Protein AF-A0A6A4EY34-F1 (afdb_monomer_lite)

Organism: NCBI:txid53985

pLDDT: mean 74.98, std 19.75, range [23.12, 97.69]

Secondary structure (DSSP, 8-state):
---PPP-SS----HHHHHHHHHHHHHHHHHHHHHHHHHHHHHHHHTTSHHHHHHHHTT-SS-GGGHHHHHHHHHHHHHHHHHHHHHHHHHHHHHSS--SSTT---------------TT--HHHHHHHHHHHHHHSSSSTTSTTSTTHHHHHHHHHHHHHHHHHHHHHHHHHH---HHHHHHHHHHHHHHHHHHHHHHHHS-TT-HHHHHHHHHHHHHHHHHIIIIIHHHHHHHTTTTTEETTTTEE-HHHHT-HHHHHHHHHHHHHHS--SHHHHHHHHHTT---------EEEES-------TTHHHHSPSS-EEEEET----S--HHHHHH--SEEE-TT-S-----GGGGT-TT--EEE--SS---S--S---S--TT--EEE-TT------BTTHHHHHHHHTTS--EE-TTSHHHHHHHHHHTTS-SS-SSPP-TTB-TTTS--STTTHHHHHHHEE--SS-SSTTTTT-SS-HHHHHHHHT---PPPP-----

Sequence (500 aa):
MPRFKSTEVVQLSSCAFTVWWVILLGVHVVVAFYNVVYGYYYWNLTNAYLNVLLVSFEIGLPPENDRAIAIIHIIMAVLHGVCILLMLGGSIWQRSLAFTPWASCNAEVKTEEVKPDRTSSTIARSFSKMYDTLSDRDGLLGVNGKHFHAIQTCREIVETALQTRQAYRMSVLLPRTLLNRFYIILIAVNCWAPAVVNTWFFQRDEARKRYAVIVLDCALGLMACVGVVVIVVLGYTGDFDLKLGGFDYLTWYNDEWMARAYNEFQVVIVVSWMDLASRTFFSLDFPPTVYDVEFCVTNLRELPDDLDTKWAQNLLLQFEYSQLTVVDPVLIRLGPGYLALTGNPITELPPDIFEIDNTYLIGISDMDIHELPRNVTKLSATLAWVFMRETNVSFFWDWADELVERMNPSSPWIAGYSPYCEDLAKIENGTATAFSVTLSPEYSQTLMDPSAKNIEVIGTAVNCKATTRLPSGGGVFHPLFYEDSINAISTPPALLRPIN

Foldseek 3Di:
DDDDAADPAPDDDLVRVVVVLVVLLVLLVLLLVLLQVLLVCLVCVVVAPVVVVCVVLVQADDNVCSNVLSVLSNVLSVVSVVQNCQQVVLCVCQVHGDRGVQLHPDPDDDDDPDDDDPPDDPVNVVVCVVCCQQQALCHPDHCNPPCNVVVVVVLVVVLLVLLVVLLVLLVQQQPPPVLNVVLVVLSVCLNCLLVCLCPPHPVRYVNCSVVSNLVSNLVSLCCNLPVSLVVLVVVCPVQADPVNRGGDPVQCVPPVSVVNCSRSSSSNYHHDPSSSVSSSSSSPRDGDHDAEDEAELEQDADDPPCVLSVGAAQGNYANELYAHQADDVSCLSSQHLHYAHHNYAHAAHDLSVQQRENNQEYFHALYAYAAHDLDNDHGHPNHQAYQHENYQYQFAFQVVVVNLVVHPQAARAAYANYLNLVQLVCCVVVVDVFGPDDDDPGGHPQQRHCDPVRVSSNPRHYRRDCFDPDCCGHRHNPPVVVVCVVVVPDPPDPDPDDDD

Radius of gyration: 30.61 Å; chains: 1; bounding box: 76×48×95 Å

Structure (mmCIF, N/CA/C/O backbone):
data_AF-A0A6A4EY34-F1
#
_entry.id   AF-A0A6A4EY34-F1
#
loop_
_atom_site.group_PDB
_atom_site.id
_atom_site.type_symbol
_atom_site.label_atom_id
_atom_site.label_alt_id
_atom_site.label_comp_id
_atom_site.label_asym_id
_atom_site.label_entity_id
_atom_site.label_seq_id
_atom_site.pdbx_PDB_ins_code
_atom_site.Cartn_x
_atom_site.Cartn_y
_atom_site.Cartn_z
_atom_site.occupancy
_atom_site.B_iso_or_equiv
_atom_site.auth_seq_id
_atom_site.auth_comp_id
_atom_site.auth_asym_id
_atom_site.auth_atom_id
_atom_site.pdbx_PDB_model_num
ATOM 1 N N . MET A 1 1 ? -36.697 0.451 -11.214 1.00 28.88 1 MET A N 1
ATOM 2 C CA . MET A 1 1 ? -35.320 0.070 -11.610 1.00 28.88 1 MET A CA 1
ATOM 3 C C . MET A 1 1 ? -34.561 -0.342 -10.356 1.00 28.88 1 MET A C 1
ATOM 5 O O . MET A 1 1 ? -34.738 0.348 -9.357 1.00 28.88 1 MET A O 1
ATOM 9 N N . PRO A 1 2 ? -33.778 -1.434 -10.360 1.00 31.58 2 PRO A N 1
ATOM 10 C CA . PRO A 1 2 ? -33.037 -1.866 -9.174 1.00 31.58 2 PRO A CA 1
ATOM 11 C C . PRO A 1 2 ? -31.930 -0.866 -8.803 1.00 31.58 2 PRO A C 1
ATOM 13 O O . PRO A 1 2 ? -31.181 -0.422 -9.673 1.00 31.58 2 PRO A O 1
ATOM 16 N N . ARG A 1 3 ? -31.816 -0.524 -7.513 1.00 33.44 3 ARG A N 1
ATOM 17 C CA . ARG A 1 3 ? -30.648 0.178 -6.955 1.00 33.44 3 ARG A CA 1
ATOM 18 C C . ARG A 1 3 ? -29.489 -0.821 -6.865 1.00 33.44 3 ARG A C 1
ATOM 20 O O . ARG A 1 3 ? -29.580 -1.773 -6.099 1.00 33.44 3 ARG A O 1
ATOM 27 N N . PHE A 1 4 ? -28.416 -0.599 -7.617 1.00 35.44 4 PHE A N 1
ATOM 28 C CA . PHE A 1 4 ? -27.163 -1.344 -7.451 1.00 35.44 4 PHE A CA 1
ATOM 29 C C . PHE A 1 4 ? -26.351 -0.739 -6.288 1.00 35.44 4 PHE A C 1
ATOM 31 O O . PHE A 1 4 ? -26.203 0.484 -6.238 1.00 35.44 4 PHE A O 1
ATOM 38 N N . LYS A 1 5 ? -25.874 -1.582 -5.353 1.00 37.75 5 LYS A N 1
ATOM 39 C CA . LYS A 1 5 ? -24.957 -1.199 -4.254 1.00 37.75 5 LYS A CA 1
ATOM 40 C C . LYS A 1 5 ? -23.617 -0.709 -4.844 1.00 37.75 5 LYS A C 1
ATOM 42 O O . LYS A 1 5 ? -23.169 -1.261 -5.847 1.00 37.75 5 LYS A O 1
ATOM 47 N N . SER A 1 6 ? -22.989 0.280 -4.202 1.00 36.03 6 SER A N 1
ATOM 48 C CA . SER A 1 6 ? -21.556 0.573 -4.386 1.00 36.03 6 SER A CA 1
ATOM 49 C C . SER A 1 6 ? -20.729 -0.514 -3.698 1.00 36.03 6 SER A C 1
ATOM 51 O O . SER A 1 6 ? -21.172 -1.048 -2.681 1.00 36.03 6 SER A O 1
ATOM 53 N N . THR A 1 7 ? -19.563 -0.862 -4.245 1.00 38.50 7 THR A N 1
ATOM 54 C CA . THR A 1 7 ? -18.659 -1.869 -3.668 1.00 38.50 7 THR A CA 1
ATOM 55 C C . THR A 1 7 ? -17.315 -1.262 -3.290 1.00 38.50 7 THR A C 1
ATOM 57 O O . THR A 1 7 ? -16.639 -0.656 -4.116 1.00 38.50 7 THR A O 1
ATOM 60 N N . GLU A 1 8 ? -16.914 -1.471 -2.038 1.00 41.53 8 GLU A N 1
ATOM 61 C CA . GLU A 1 8 ? -15.656 -0.976 -1.455 1.00 41.53 8 GLU A CA 1
ATOM 62 C C . GLU A 1 8 ? -14.462 -1.913 -1.700 1.00 41.53 8 GLU A C 1
ATOM 64 O O . GLU A 1 8 ? -13.315 -1.550 -1.455 1.00 41.53 8 GLU A O 1
ATOM 69 N N . VAL A 1 9 ? -14.714 -3.101 -2.261 1.00 39.66 9 VAL A N 1
ATOM 70 C CA . VAL A 1 9 ? -13.694 -4.083 -2.645 1.00 39.66 9 VAL A CA 1
ATOM 71 C C . VAL A 1 9 ? -13.976 -4.582 -4.060 1.00 39.66 9 VAL A C 1
ATOM 73 O O . VAL A 1 9 ? -15.115 -4.917 -4.397 1.00 39.66 9 VAL A O 1
ATOM 76 N N . VAL A 1 10 ? -12.936 -4.697 -4.893 1.00 47.22 10 VAL A N 1
ATOM 77 C CA . VAL A 1 10 ? -13.055 -5.329 -6.215 1.00 47.22 10 VAL A CA 1
ATOM 78 C C . VAL A 1 10 ? -13.179 -6.841 -6.044 1.00 47.22 10 VAL A C 1
ATOM 80 O O . VAL A 1 10 ? -12.189 -7.567 -6.004 1.00 47.22 10 VAL A O 1
ATOM 83 N N . GLN A 1 11 ? -14.416 -7.331 -5.960 1.00 49.31 11 GLN A N 1
ATOM 84 C CA . GLN A 1 11 ? -14.689 -8.765 -5.999 1.00 49.31 11 GLN A CA 1
ATOM 85 C C . GLN A 1 11 ? -14.363 -9.326 -7.391 1.00 49.31 11 GLN A C 1
ATOM 87 O O . GLN A 1 11 ? -15.111 -9.147 -8.358 1.00 49.31 11 GLN A O 1
ATOM 92 N N . LEU A 1 12 ? -13.223 -10.008 -7.486 1.00 54.53 12 LEU A N 1
ATOM 93 C CA . LEU A 1 12 ? -12.813 -10.792 -8.646 1.00 54.53 12 LEU A CA 1
ATOM 94 C C . LEU A 1 12 ? -13.358 -12.220 -8.510 1.00 54.53 12 LEU A C 1
ATOM 96 O O . LEU A 1 12 ? -13.249 -12.834 -7.452 1.00 54.53 12 LEU A O 1
ATOM 100 N N . SER A 1 13 ? -13.900 -12.784 -9.593 1.00 71.81 13 SER A N 1
ATOM 101 C CA . SER A 1 13 ? -14.155 -14.229 -9.646 1.00 71.81 13 SER A CA 1
ATOM 102 C C . SER A 1 13 ? -12.829 -14.994 -9.573 1.00 71.81 13 SER A C 1
ATOM 104 O O . SER A 1 13 ? -11.798 -14.465 -9.985 1.00 71.81 13 SER A O 1
ATOM 106 N N . SER A 1 14 ? -12.826 -16.257 -9.139 1.00 70.50 14 SER A N 1
ATOM 107 C CA . SER A 1 14 ? -11.590 -17.059 -9.052 1.00 70.50 14 SER A CA 1
ATOM 108 C C . SER A 1 14 ? -10.834 -17.135 -10.389 1.00 70.50 14 SER A C 1
ATOM 110 O O . SER A 1 14 ? -9.605 -17.142 -10.414 1.00 70.50 14 SER A O 1
ATOM 112 N N . CYS A 1 15 ? -11.560 -17.114 -11.515 1.00 72.50 15 CYS A N 1
ATOM 113 C CA . CYS A 1 15 ? -10.981 -17.011 -12.854 1.00 72.50 15 CYS A CA 1
ATOM 114 C C . CYS A 1 15 ? -10.324 -15.641 -13.095 1.00 72.50 15 CYS A C 1
ATOM 116 O O . CYS A 1 15 ? -9.175 -15.590 -13.525 1.00 72.50 15 CYS A O 1
ATOM 118 N N . ALA A 1 16 ? -11.003 -14.536 -12.766 1.00 67.69 16 ALA A N 1
ATOM 119 C CA . ALA A 1 16 ? -10.437 -13.195 -12.904 1.00 67.69 16 ALA A CA 1
ATOM 120 C C . ALA A 1 16 ? -9.231 -12.977 -11.972 1.00 67.69 16 ALA A C 1
ATOM 122 O O . ALA A 1 16 ? -8.229 -12.421 -12.404 1.00 67.69 16 ALA A O 1
ATOM 123 N N . PHE A 1 17 ? -9.283 -13.472 -10.733 1.00 70.69 17 PHE A N 1
ATOM 124 C CA . PHE A 1 17 ? -8.156 -13.454 -9.799 1.00 70.69 17 PHE A CA 1
ATOM 125 C C . PHE A 1 17 ? -6.961 -14.252 -10.337 1.00 70.69 17 PHE A C 1
ATOM 127 O O . PHE A 1 17 ? -5.845 -13.746 -10.342 1.00 70.69 17 PHE A O 1
ATOM 134 N N . THR A 1 18 ? -7.197 -15.455 -10.876 1.00 78.25 18 THR A N 1
ATOM 135 C CA . THR A 1 18 ? -6.153 -16.263 -11.533 1.00 78.25 18 THR A CA 1
ATOM 136 C C . THR A 1 18 ? -5.516 -15.513 -12.703 1.00 78.25 18 THR A C 1
ATOM 138 O O . THR A 1 18 ? -4.293 -15.456 -12.805 1.00 78.25 18 THR A O 1
ATOM 141 N N . VAL A 1 19 ? -6.332 -14.893 -13.562 1.00 78.19 19 VAL A N 1
ATOM 142 C CA . VAL A 1 19 ? -5.854 -14.071 -14.685 1.00 78.19 19 VAL A CA 1
ATOM 143 C C . VAL A 1 19 ? -5.008 -12.898 -14.184 1.00 78.19 19 VAL A C 1
ATOM 145 O O . VAL A 1 19 ? -3.912 -12.689 -14.696 1.00 78.19 19 VAL A O 1
ATOM 148 N N . TRP A 1 20 ? -5.454 -12.174 -13.156 1.00 73.38 20 TRP A N 1
ATOM 149 C CA . TRP A 1 20 ? -4.710 -11.042 -12.599 1.00 73.38 20 TRP A CA 1
ATOM 150 C C . TRP A 1 20 ? -3.416 -11.440 -11.897 1.00 73.38 20 TRP A C 1
ATOM 152 O O . TRP A 1 20 ? -2.406 -10.767 -12.079 1.00 73.38 20 TRP A O 1
ATOM 162 N N . TRP A 1 21 ? -3.407 -12.552 -11.164 1.00 82.25 21 TRP A N 1
ATOM 163 C CA . TRP A 1 21 ? -2.191 -13.103 -10.569 1.00 82.25 21 TRP A CA 1
ATOM 164 C C . TRP A 1 21 ? -1.167 -13.477 -11.651 1.00 82.25 21 TRP A C 1
ATOM 166 O O . TRP A 1 21 ? 0.003 -13.116 -11.538 1.00 82.25 21 TRP A O 1
ATOM 176 N N . VAL A 1 22 ? -1.607 -14.113 -12.747 1.00 84.81 22 VAL A N 1
ATOM 177 C CA . VAL A 1 22 ? -0.742 -14.438 -13.897 1.00 84.81 22 VAL A CA 1
ATOM 178 C C . VAL A 1 22 ? -0.234 -13.175 -14.598 1.00 84.81 22 VAL A C 1
ATOM 180 O O . VAL A 1 22 ? 0.942 -13.121 -14.953 1.00 84.81 22 VAL A O 1
ATOM 183 N N . ILE A 1 23 ? -1.076 -12.150 -14.772 1.00 81.31 23 ILE A N 1
ATOM 184 C CA . ILE A 1 23 ? -0.671 -10.862 -15.358 1.00 81.31 23 ILE A CA 1
ATOM 185 C C . ILE A 1 23 ? 0.393 -10.187 -14.487 1.00 81.31 23 ILE A C 1
ATOM 187 O O . ILE A 1 23 ? 1.445 -9.826 -15.004 1.00 81.31 23 ILE A O 1
ATOM 191 N N . LEU A 1 24 ? 0.162 -10.052 -13.178 1.00 78.75 24 LEU A N 1
ATOM 192 C CA . LEU A 1 24 ? 1.085 -9.379 -12.257 1.00 78.75 24 LEU A CA 1
ATOM 193 C C . LEU A 1 24 ? 2.413 -10.138 -12.113 1.00 78.75 24 LEU A C 1
ATOM 195 O O . LEU A 1 24 ? 3.479 -9.522 -12.161 1.00 78.75 24 LEU A O 1
ATOM 199 N N . LEU A 1 25 ? 2.372 -11.475 -12.049 1.00 85.38 25 LEU A N 1
ATOM 200 C CA . LEU A 1 25 ? 3.579 -12.300 -12.119 1.00 85.38 25 LEU A CA 1
ATOM 201 C C . LEU A 1 25 ? 4.322 -12.066 -13.440 1.00 85.38 25 LEU A C 1
ATOM 203 O O . LEU A 1 25 ? 5.535 -11.870 -13.440 1.00 85.38 25 LEU A O 1
ATOM 207 N N . GLY A 1 26 ? 3.597 -12.064 -14.563 1.00 86.69 26 GLY A N 1
ATOM 208 C CA . GLY A 1 26 ? 4.145 -11.818 -15.894 1.00 86.69 26 GLY A CA 1
ATOM 209 C C . GLY A 1 26 ? 4.821 -10.452 -16.008 1.00 86.69 26 GLY A C 1
ATOM 210 O O . GLY A 1 26 ? 5.935 -10.375 -16.519 1.00 86.69 26 GLY A O 1
ATOM 211 N N . VAL A 1 27 ? 4.204 -9.395 -15.469 1.00 84.69 27 VAL A N 1
ATOM 212 C CA . VAL A 1 27 ? 4.789 -8.048 -15.391 1.00 84.69 27 VAL A CA 1
ATOM 213 C C . VAL A 1 27 ? 6.097 -8.077 -14.603 1.00 84.69 27 VAL A C 1
ATOM 215 O O . VAL A 1 27 ? 7.125 -7.658 -15.134 1.00 84.69 27 VAL A O 1
ATOM 218 N N . HIS A 1 28 ? 6.110 -8.633 -13.387 1.00 85.69 28 HIS A N 1
ATOM 219 C CA . HIS A 1 28 ? 7.346 -8.721 -12.606 1.00 85.69 28 HIS A CA 1
ATOM 220 C C . HIS A 1 28 ? 8.429 -9.550 -13.306 1.00 85.69 28 HIS A C 1
ATOM 222 O O . HIS A 1 28 ? 9.587 -9.142 -13.296 1.00 85.69 28 HIS A O 1
ATOM 228 N N . VAL A 1 29 ? 8.082 -10.665 -13.960 1.00 91.50 29 VAL A N 1
ATOM 229 C CA . VAL A 1 29 ? 9.030 -11.484 -14.738 1.00 91.50 29 VAL A CA 1
ATOM 230 C C . VAL A 1 29 ? 9.609 -10.702 -15.920 1.00 91.50 29 VAL A C 1
ATOM 232 O O . VAL A 1 29 ? 10.824 -10.724 -16.115 1.00 91.50 29 VAL A O 1
ATOM 235 N N . VAL A 1 30 ? 8.781 -9.980 -16.681 1.00 89.88 30 VAL A N 1
ATOM 236 C CA . VAL A 1 30 ? 9.226 -9.154 -17.817 1.00 89.88 30 VAL A CA 1
ATOM 237 C C . VAL A 1 30 ? 10.150 -8.029 -17.350 1.00 89.88 30 VAL A C 1
ATOM 239 O O . VAL A 1 30 ? 11.224 -7.851 -17.926 1.00 89.88 30 VAL A O 1
ATOM 242 N N . VAL A 1 31 ? 9.782 -7.304 -16.290 1.00 88.44 31 VAL A N 1
ATOM 243 C CA . VAL A 1 31 ? 10.585 -6.186 -15.766 1.00 88.44 31 VAL A CA 1
ATOM 244 C C . VAL A 1 31 ? 11.872 -6.683 -15.103 1.00 88.44 31 VAL A C 1
ATOM 246 O O . VAL A 1 31 ? 12.932 -6.095 -15.321 1.00 88.44 31 VAL A O 1
ATOM 249 N N . ALA A 1 32 ? 11.832 -7.794 -14.359 1.00 91.81 32 ALA A N 1
ATOM 250 C CA . ALA A 1 32 ? 13.030 -8.427 -13.808 1.00 91.81 32 ALA A CA 1
ATOM 251 C C . ALA A 1 32 ? 13.983 -8.866 -14.927 1.00 91.81 32 ALA A C 1
ATOM 253 O O . ALA A 1 32 ? 15.162 -8.525 -14.890 1.00 91.81 32 ALA A O 1
ATOM 254 N N . PHE A 1 33 ? 13.480 -9.564 -15.952 1.00 93.62 33 PHE A N 1
ATOM 255 C CA . PHE A 1 33 ? 14.285 -10.011 -17.090 1.00 93.62 33 PHE A CA 1
ATOM 256 C C . PHE A 1 33 ? 14.904 -8.836 -17.857 1.00 93.62 33 PHE A C 1
ATOM 258 O O . PHE A 1 33 ? 16.106 -8.844 -18.112 1.00 93.62 33 PHE A O 1
ATOM 265 N N . TYR A 1 34 ? 14.118 -7.800 -18.164 1.00 92.75 34 TYR A N 1
ATOM 266 C CA . TYR A 1 34 ? 14.601 -6.573 -18.802 1.00 92.75 34 TYR A CA 1
ATOM 267 C C . TYR A 1 34 ? 15.753 -5.936 -18.007 1.00 92.75 34 TYR A C 1
ATOM 269 O O . TYR A 1 34 ? 16.807 -5.636 -18.570 1.00 92.75 34 TYR A O 1
ATOM 277 N N . ASN A 1 35 ? 15.595 -5.812 -16.687 1.00 93.38 35 ASN A N 1
ATOM 278 C CA . ASN A 1 35 ? 16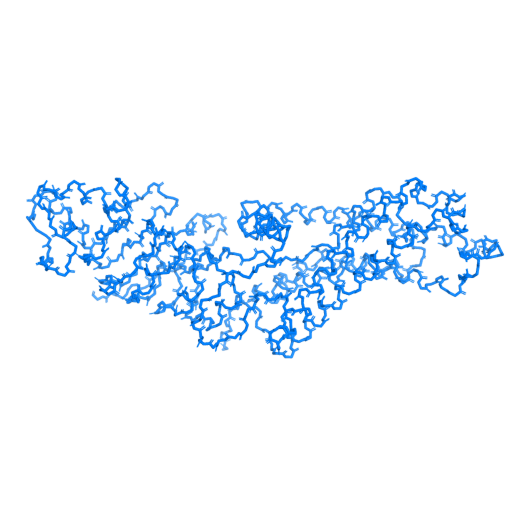.625 -5.271 -15.803 1.00 93.38 35 ASN A CA 1
ATOM 279 C C . ASN A 1 35 ? 17.862 -6.183 -15.680 1.00 93.38 35 ASN A C 1
ATOM 281 O O . ASN A 1 35 ? 18.982 -5.675 -15.656 1.00 93.38 35 ASN A O 1
ATOM 285 N N . VAL A 1 36 ? 17.706 -7.514 -15.679 1.00 95.69 36 VAL A N 1
ATOM 286 C CA . VAL A 1 36 ? 18.841 -8.457 -15.747 1.00 95.69 36 VAL A CA 1
ATOM 287 C C . VAL A 1 36 ? 19.612 -8.286 -17.055 1.00 95.69 36 VAL A C 1
ATOM 289 O O . VAL A 1 36 ? 20.840 -8.235 -17.027 1.00 95.69 36 VAL A O 1
ATOM 292 N N . VAL A 1 37 ? 18.919 -8.163 -18.192 1.00 93.25 37 VAL A N 1
ATOM 293 C CA . VAL A 1 37 ? 19.549 -7.959 -19.506 1.00 93.25 37 VAL A CA 1
ATOM 294 C C . VAL A 1 37 ? 20.294 -6.626 -19.553 1.00 93.25 37 VAL A C 1
ATOM 296 O O . VAL A 1 37 ? 21.455 -6.610 -19.955 1.00 93.25 37 VAL A O 1
ATOM 299 N N . TYR A 1 38 ? 19.691 -5.530 -19.079 1.00 92.81 38 TYR A N 1
ATOM 300 C CA . TYR A 1 38 ? 20.362 -4.227 -18.983 1.00 92.81 38 TYR A CA 1
ATOM 301 C C . TYR A 1 38 ? 21.570 -4.258 -18.041 1.00 92.81 38 TYR A C 1
ATOM 303 O O . TYR A 1 38 ? 22.644 -3.776 -18.400 1.00 92.81 38 TYR A O 1
ATOM 311 N N . GLY A 1 39 ? 21.418 -4.865 -16.861 1.00 94.50 39 GLY A N 1
ATOM 312 C CA . GLY A 1 39 ? 22.495 -5.042 -15.891 1.00 94.50 39 GLY A CA 1
ATOM 313 C C . GLY A 1 39 ? 23.664 -5.830 -16.477 1.00 94.50 39 GLY A C 1
ATOM 314 O O . GLY A 1 39 ? 24.798 -5.364 -16.436 1.00 94.50 39 GLY A O 1
ATOM 315 N N . TYR A 1 40 ? 23.391 -6.983 -17.094 1.00 94.12 40 TYR A N 1
ATOM 316 C CA . TYR A 1 40 ? 24.392 -7.803 -17.779 1.00 94.12 40 TYR A CA 1
ATOM 317 C C . TYR A 1 40 ? 25.054 -7.061 -18.947 1.00 94.12 40 TYR A C 1
ATOM 319 O O . TYR A 1 40 ? 26.275 -7.123 -19.093 1.00 94.12 40 TYR A O 1
ATOM 327 N N . TYR A 1 41 ? 24.273 -6.351 -19.763 1.00 91.25 41 TYR A N 1
ATOM 328 C CA . TYR A 1 41 ? 24.783 -5.592 -20.900 1.00 91.25 41 TYR A CA 1
ATOM 329 C C . TYR A 1 41 ? 25.771 -4.523 -20.429 1.00 91.25 41 TYR A C 1
ATOM 331 O O . TYR A 1 41 ? 26.943 -4.598 -20.785 1.00 91.25 41 TYR A O 1
ATOM 339 N N . TYR A 1 42 ? 25.364 -3.617 -19.535 1.00 93.50 42 TYR A N 1
ATOM 340 C CA . TYR A 1 42 ? 26.252 -2.585 -18.985 1.00 93.50 42 TYR A CA 1
ATOM 341 C C . TYR A 1 42 ? 27.442 -3.157 -18.196 1.00 93.50 42 TYR A C 1
ATOM 343 O O . TYR A 1 42 ? 28.528 -2.585 -18.213 1.00 93.50 42 TYR A O 1
ATOM 351 N N . TRP A 1 43 ? 27.302 -4.323 -17.556 1.00 94.12 43 TRP A N 1
ATOM 352 C CA . TRP A 1 43 ? 28.411 -4.984 -16.854 1.00 94.12 43 TRP A CA 1
ATOM 353 C C . TRP A 1 43 ? 29.538 -5.463 -17.786 1.00 94.12 43 TRP A C 1
ATOM 355 O O . TRP A 1 43 ? 30.684 -5.617 -17.346 1.00 94.12 43 TRP A O 1
ATOM 365 N N . ASN A 1 44 ? 29.217 -5.715 -19.057 1.00 90.94 44 ASN A N 1
ATOM 366 C CA . ASN A 1 44 ? 30.154 -6.195 -20.074 1.00 90.94 44 ASN A CA 1
ATOM 367 C C . ASN A 1 44 ? 30.443 -5.152 -21.169 1.00 90.94 44 ASN A C 1
ATOM 369 O O . ASN A 1 44 ? 31.438 -5.300 -21.881 1.00 90.94 44 ASN A O 1
ATOM 373 N N . LEU A 1 45 ? 29.622 -4.098 -21.271 1.00 88.19 45 LEU A N 1
ATOM 374 C CA . LEU A 1 45 ? 29.651 -3.089 -22.329 1.00 88.19 45 LEU A CA 1
ATOM 375 C C . LEU A 1 45 ? 31.040 -2.492 -22.516 1.00 88.19 45 LEU A C 1
ATOM 377 O O . LEU A 1 45 ? 31.536 -2.476 -23.634 1.00 88.19 45 LEU A O 1
ATOM 381 N N . THR A 1 46 ? 31.712 -2.113 -21.428 1.00 84.44 46 THR A N 1
ATOM 382 C CA . THR A 1 46 ? 33.045 -1.495 -21.457 1.00 84.44 46 THR A CA 1
ATOM 383 C C . THR A 1 46 ? 34.076 -2.280 -22.291 1.00 84.44 46 THR A C 1
ATOM 385 O O . THR A 1 46 ? 34.971 -1.674 -22.873 1.00 84.44 46 THR A O 1
ATOM 388 N N . ASN A 1 47 ? 33.931 -3.611 -22.394 1.00 82.62 47 ASN A N 1
ATOM 389 C CA . ASN A 1 47 ? 34.819 -4.508 -23.147 1.00 82.62 47 ASN A CA 1
ATOM 390 C C . ASN A 1 47 ? 34.283 -4.909 -24.541 1.00 82.62 47 ASN A C 1
ATOM 392 O O . ASN A 1 47 ? 34.947 -5.662 -25.253 1.00 82.62 47 ASN A O 1
ATOM 396 N N . ALA A 1 48 ? 33.078 -4.480 -24.921 1.00 85.75 48 ALA A N 1
ATOM 397 C CA . ALA A 1 48 ? 32.421 -4.859 -26.170 1.00 85.75 48 ALA A CA 1
ATOM 398 C C . ALA A 1 48 ? 32.798 -3.924 -27.330 1.00 85.75 48 ALA A C 1
ATOM 400 O O . ALA A 1 48 ? 32.939 -2.714 -27.150 1.00 85.75 48 ALA A O 1
ATOM 401 N N . TYR A 1 49 ? 32.864 -4.465 -28.551 1.00 85.25 49 TYR A N 1
ATOM 402 C CA . TYR A 1 49 ? 33.087 -3.673 -29.768 1.00 85.25 49 TYR A CA 1
ATOM 403 C C . TYR A 1 49 ? 32.045 -2.553 -29.934 1.00 85.25 49 TYR A C 1
ATOM 405 O O . TYR A 1 49 ? 32.395 -1.421 -30.266 1.00 85.25 49 TYR A O 1
ATOM 413 N N . LEU A 1 50 ? 30.776 -2.836 -29.612 1.00 85.62 50 LEU A N 1
ATOM 414 C CA . LEU A 1 50 ? 29.701 -1.845 -29.645 1.00 85.62 50 LEU A CA 1
ATOM 415 C C . LEU A 1 50 ? 29.974 -0.611 -28.764 1.00 85.62 50 LEU A C 1
ATOM 417 O O . LEU A 1 50 ? 29.566 0.484 -29.134 1.00 85.62 50 LEU A O 1
ATOM 421 N N . ASN A 1 51 ? 30.711 -0.733 -27.657 1.00 86.81 51 ASN A N 1
ATOM 422 C CA . ASN A 1 51 ? 31.049 0.427 -26.827 1.00 86.81 51 ASN A CA 1
ATOM 423 C C . ASN A 1 51 ? 32.030 1.386 -27.513 1.00 86.81 51 ASN A C 1
ATOM 425 O O . ASN A 1 51 ? 31.906 2.595 -27.362 1.00 86.81 51 ASN A O 1
ATOM 429 N N . VAL A 1 52 ? 32.956 0.872 -28.331 1.00 83.88 52 VAL A N 1
ATOM 430 C CA . VAL A 1 52 ? 33.854 1.718 -29.138 1.00 83.88 52 VAL A CA 1
ATOM 431 C C . VAL A 1 52 ? 33.038 2.603 -30.084 1.00 83.88 52 VAL A C 1
ATOM 433 O O . VAL A 1 52 ? 33.330 3.790 -30.227 1.00 83.88 52 VAL A O 1
ATOM 436 N N . LEU A 1 53 ? 31.985 2.044 -30.686 1.00 81.62 53 LEU A N 1
ATOM 437 C CA . LEU A 1 53 ? 31.058 2.771 -31.553 1.00 81.62 53 LEU A CA 1
ATOM 438 C C . LEU A 1 53 ? 30.217 3.782 -30.760 1.00 81.62 53 LEU A C 1
ATOM 440 O O . LEU A 1 53 ? 30.182 4.950 -31.132 1.00 81.62 53 LEU A O 1
ATOM 444 N N . LEU A 1 54 ? 29.597 3.369 -29.647 1.00 85.44 54 LEU A N 1
ATOM 445 C CA . LEU A 1 54 ? 28.794 4.262 -28.800 1.00 85.44 54 LEU A CA 1
ATOM 446 C C . LEU A 1 54 ? 29.608 5.470 -28.310 1.00 85.44 54 LEU A C 1
ATOM 448 O O . LEU A 1 54 ? 29.136 6.598 -28.423 1.00 85.44 54 LEU A O 1
ATOM 452 N N . VAL A 1 55 ? 30.852 5.258 -27.865 1.00 86.19 55 VAL A N 1
ATOM 453 C CA . VAL A 1 55 ? 31.773 6.338 -27.473 1.00 86.19 55 VAL A CA 1
ATOM 454 C C . VAL A 1 55 ? 32.152 7.225 -28.662 1.00 86.19 55 VAL A C 1
ATOM 456 O O . VAL A 1 55 ? 32.146 8.444 -28.525 1.00 86.19 55 VAL A O 1
ATOM 459 N N . SER A 1 56 ? 32.443 6.645 -29.833 1.00 80.38 56 SER A N 1
ATOM 460 C CA . SER A 1 56 ? 32.821 7.411 -31.037 1.00 80.38 56 SER A CA 1
ATOM 461 C C . SER A 1 56 ? 31.697 8.310 -31.565 1.00 80.38 56 SER A C 1
ATOM 463 O O . SER A 1 56 ? 31.977 9.320 -32.205 1.00 80.38 56 SER A O 1
ATOM 465 N N . PHE A 1 57 ? 30.439 7.945 -31.304 1.00 78.75 57 PHE A N 1
ATOM 466 C CA . PHE A 1 57 ? 29.249 8.718 -31.664 1.00 78.75 57 PHE A CA 1
ATOM 467 C C . PHE A 1 57 ? 28.645 9.504 -30.483 1.00 78.75 57 PHE A C 1
ATOM 469 O O . PHE A 1 57 ? 27.560 10.053 -30.630 1.00 78.75 57 PHE A O 1
ATOM 476 N N . GLU A 1 58 ? 29.304 9.558 -29.319 1.00 81.62 58 GLU A N 1
ATOM 477 C CA . GLU A 1 58 ? 28.807 10.244 -28.108 1.00 81.62 58 GLU A CA 1
ATOM 478 C C . GLU A 1 58 ? 27.402 9.765 -27.643 1.00 81.62 58 GLU A C 1
ATOM 480 O O . GLU A 1 58 ? 26.634 10.495 -27.012 1.00 81.62 58 GLU A O 1
ATOM 485 N N . ILE A 1 59 ? 27.052 8.503 -27.930 1.00 83.56 59 ILE A N 1
ATOM 486 C CA . ILE A 1 59 ? 25.760 7.891 -27.585 1.00 83.56 59 ILE A CA 1
ATOM 487 C C . ILE A 1 59 ? 25.833 7.270 -26.184 1.00 83.56 59 ILE A C 1
ATOM 489 O O . ILE A 1 59 ? 26.205 6.107 -26.021 1.00 83.56 59 ILE A O 1
ATOM 493 N N . GLY A 1 60 ? 25.394 8.022 -25.175 1.00 87.00 60 GLY A N 1
ATOM 494 C CA . GLY A 1 60 ? 25.239 7.534 -23.800 1.00 87.00 60 GLY A CA 1
ATOM 495 C C . GLY A 1 60 ? 26.057 8.309 -22.769 1.00 87.00 60 GLY A C 1
ATOM 496 O O . GLY A 1 60 ? 26.740 9.280 -23.084 1.00 87.00 60 GLY A O 1
ATOM 497 N N . LEU A 1 61 ? 25.979 7.879 -21.507 1.00 89.12 61 LEU A N 1
ATOM 498 C CA . LEU A 1 61 ? 26.924 8.319 -20.477 1.00 89.12 61 LEU A CA 1
ATOM 499 C C . LEU A 1 61 ? 28.340 7.757 -20.740 1.00 89.12 61 LEU A C 1
ATOM 501 O O . LEU A 1 61 ? 28.457 6.665 -21.296 1.00 89.12 61 LEU A O 1
ATOM 505 N N . PRO A 1 62 ? 29.416 8.442 -20.297 1.00 87.56 62 PRO A N 1
ATOM 506 C CA . PRO A 1 62 ? 30.785 7.947 -20.453 1.00 87.56 62 PRO A CA 1
ATOM 507 C C . PRO A 1 62 ? 31.006 6.569 -19.789 1.00 87.56 62 PRO A C 1
ATOM 509 O O . PRO A 1 62 ? 30.460 6.356 -18.699 1.00 87.56 62 PRO A O 1
ATOM 512 N N . PRO A 1 63 ? 31.851 5.673 -20.352 1.00 87.56 63 PRO A N 1
ATOM 513 C CA . PRO A 1 63 ? 31.986 4.274 -19.904 1.00 87.56 63 PRO A CA 1
ATOM 514 C C . PRO A 1 63 ? 32.407 4.064 -18.443 1.00 87.56 63 PRO A C 1
ATOM 516 O O . PRO A 1 63 ? 32.145 3.019 -17.853 1.00 87.56 63 PRO A O 1
ATOM 519 N N . GLU A 1 64 ? 33.028 5.063 -17.814 1.00 90.62 64 GLU A N 1
ATOM 520 C CA . GLU A 1 64 ? 33.313 5.069 -16.370 1.00 90.62 64 GLU A CA 1
ATOM 521 C C . GLU A 1 64 ? 32.046 4.881 -15.505 1.00 90.62 64 GLU A C 1
ATOM 523 O O . GLU A 1 64 ? 32.119 4.368 -14.388 1.00 90.62 64 GLU A O 1
ATOM 528 N N . ASN A 1 65 ? 30.873 5.228 -16.047 1.00 92.00 65 ASN A N 1
ATOM 529 C CA . ASN A 1 65 ? 29.574 5.111 -15.392 1.00 92.00 65 ASN A CA 1
ATOM 530 C C . ASN A 1 65 ? 28.884 3.755 -15.648 1.00 92.00 65 ASN A C 1
ATOM 532 O O . ASN A 1 65 ? 27.939 3.428 -14.926 1.00 92.00 65 ASN A O 1
ATOM 536 N N . ASP A 1 66 ? 29.356 2.940 -16.605 1.00 91.19 66 ASP A N 1
ATOM 537 C CA . ASP A 1 66 ? 28.739 1.657 -17.002 1.00 91.19 66 ASP A CA 1
ATOM 538 C C . ASP A 1 66 ? 28.459 0.756 -15.794 1.00 91.19 66 ASP A C 1
ATOM 540 O O . ASP A 1 66 ? 27.371 0.202 -15.636 1.00 91.19 66 ASP A O 1
ATOM 544 N N . ARG A 1 67 ? 29.439 0.650 -14.888 1.00 93.56 67 ARG A N 1
ATOM 545 C CA . ARG A 1 67 ? 29.347 -0.166 -13.669 1.00 93.56 67 ARG A CA 1
ATOM 546 C C . ARG A 1 67 ? 28.240 0.311 -12.734 1.00 93.56 67 ARG A C 1
ATOM 548 O O . ARG A 1 67 ? 27.523 -0.519 -12.182 1.00 93.56 67 ARG A O 1
ATOM 555 N N . ALA A 1 68 ? 28.085 1.621 -12.565 1.00 94.12 68 ALA A N 1
ATOM 556 C CA . ALA A 1 68 ? 27.047 2.193 -11.713 1.00 94.12 68 ALA A CA 1
ATOM 557 C C . ALA A 1 68 ? 25.651 1.996 -12.329 1.00 94.12 68 ALA A C 1
ATOM 559 O O . ALA A 1 68 ? 24.722 1.593 -11.628 1.00 94.12 68 ALA A O 1
ATOM 560 N N . ILE A 1 69 ? 25.524 2.182 -13.648 1.00 93.62 69 ILE A N 1
ATOM 561 C CA . ILE A 1 69 ? 24.289 1.911 -14.398 1.00 93.62 69 ILE A CA 1
ATOM 562 C C . ILE A 1 69 ? 23.910 0.426 -14.280 1.00 93.62 69 ILE A C 1
ATOM 564 O O . ILE A 1 69 ? 22.752 0.109 -13.999 1.00 93.62 69 ILE A O 1
ATOM 568 N N . ALA A 1 70 ? 24.876 -0.488 -14.427 1.00 94.75 70 ALA A N 1
ATOM 569 C CA . ALA A 1 70 ? 24.663 -1.925 -14.269 1.00 94.75 70 ALA A CA 1
ATOM 570 C C . ALA A 1 70 ? 24.172 -2.291 -12.860 1.00 94.75 70 ALA A C 1
ATOM 572 O O . ALA A 1 70 ? 23.199 -3.030 -12.728 1.00 94.75 70 ALA A O 1
ATOM 573 N N . ILE A 1 71 ? 24.805 -1.752 -11.810 1.00 94.00 71 ILE A N 1
ATOM 574 C CA . ILE A 1 71 ? 24.421 -1.997 -10.409 1.00 94.00 71 ILE A CA 1
ATOM 575 C C . ILE A 1 71 ? 22.976 -1.556 -10.147 1.00 94.00 71 ILE A C 1
ATOM 577 O O . ILE A 1 71 ? 22.224 -2.301 -9.524 1.00 94.00 71 ILE A O 1
ATOM 581 N N . ILE A 1 72 ? 22.563 -0.393 -10.657 1.00 93.19 72 ILE A N 1
ATOM 582 C CA . ILE A 1 72 ? 21.196 0.123 -10.481 1.00 93.19 72 ILE A CA 1
ATOM 583 C C . ILE A 1 72 ? 20.158 -0.819 -11.119 1.00 93.19 72 ILE A C 1
ATOM 585 O O . ILE A 1 72 ? 19.179 -1.177 -10.464 1.00 93.19 72 ILE A O 1
ATOM 589 N N . HIS A 1 73 ? 20.404 -1.318 -12.335 1.00 93.31 73 HIS A N 1
ATOM 590 C CA . HIS A 1 73 ? 19.520 -2.311 -12.964 1.00 93.31 73 HIS A CA 1
ATOM 591 C C . HIS A 1 73 ? 19.548 -3.671 -12.245 1.00 93.31 73 HIS A C 1
ATOM 593 O O . HIS A 1 73 ? 18.504 -4.300 -12.092 1.00 93.31 73 HIS A O 1
ATOM 599 N N . ILE A 1 74 ? 20.698 -4.112 -11.723 1.00 93.94 74 ILE A N 1
ATOM 600 C CA . ILE A 1 74 ? 20.786 -5.336 -10.906 1.00 93.94 74 ILE A CA 1
ATOM 601 C C . ILE A 1 74 ? 19.951 -5.199 -9.621 1.00 93.94 74 ILE A C 1
ATOM 603 O O . ILE A 1 74 ? 19.254 -6.142 -9.254 1.00 93.94 74 ILE A O 1
ATOM 607 N N . ILE A 1 75 ? 19.955 -4.034 -8.964 1.00 90.81 75 ILE A N 1
ATOM 608 C CA . ILE A 1 75 ? 19.112 -3.774 -7.785 1.00 90.81 75 ILE A CA 1
ATOM 609 C C . ILE A 1 75 ? 17.623 -3.858 -8.155 1.00 90.81 75 ILE A C 1
ATOM 611 O O . ILE A 1 75 ? 16.877 -4.568 -7.482 1.00 90.81 75 ILE A O 1
ATOM 615 N N . MET A 1 76 ? 17.192 -3.219 -9.250 1.00 89.31 76 MET A N 1
ATOM 616 C CA . MET A 1 76 ? 15.802 -3.310 -9.732 1.00 89.31 76 MET A CA 1
ATOM 617 C C . MET A 1 76 ? 15.395 -4.753 -10.074 1.00 89.31 76 MET A C 1
ATOM 619 O O . MET A 1 76 ? 14.322 -5.210 -9.678 1.00 89.31 76 MET A O 1
ATOM 623 N N . ALA A 1 77 ? 16.274 -5.509 -10.737 1.00 92.88 77 ALA A N 1
ATOM 624 C CA . ALA A 1 77 ? 16.062 -6.928 -11.014 1.00 92.88 77 ALA A CA 1
ATOM 625 C C . ALA A 1 77 ? 15.908 -7.765 -9.734 1.00 92.88 77 ALA A C 1
ATOM 627 O O . ALA A 1 77 ? 15.046 -8.641 -9.681 1.00 92.88 77 ALA A O 1
ATOM 628 N N . VAL A 1 78 ? 16.710 -7.496 -8.697 1.00 90.06 78 VAL A N 1
ATOM 629 C CA . VAL A 1 78 ? 16.607 -8.178 -7.397 1.00 90.06 78 VAL A CA 1
ATOM 630 C C . VAL A 1 78 ? 15.290 -7.844 -6.697 1.00 90.06 78 VAL A C 1
ATOM 632 O O . VAL A 1 78 ? 14.651 -8.761 -6.189 1.00 90.06 78 VAL A O 1
ATOM 635 N N . LEU A 1 79 ? 14.842 -6.584 -6.710 1.00 84.75 79 LEU A N 1
ATOM 636 C CA . LEU A 1 79 ? 13.562 -6.185 -6.108 1.00 84.75 79 LEU A CA 1
ATOM 637 C C . LEU A 1 79 ? 12.381 -6.932 -6.748 1.00 84.75 79 LEU A C 1
ATOM 639 O O . LEU A 1 79 ? 11.613 -7.585 -6.043 1.00 84.75 79 LEU A O 1
ATOM 643 N N . HIS A 1 80 ? 12.284 -6.945 -8.081 1.00 85.50 80 HIS A N 1
ATOM 644 C CA . HIS A 1 80 ? 11.250 -7.728 -8.768 1.00 85.50 80 HIS A CA 1
ATOM 645 C C . HIS A 1 80 ? 11.440 -9.243 -8.610 1.00 85.50 80 HIS A C 1
ATOM 647 O O . HIS A 1 80 ? 10.458 -9.975 -8.510 1.00 85.50 80 HIS A O 1
ATOM 653 N N . GLY A 1 81 ? 12.684 -9.722 -8.520 1.00 86.88 81 GLY A N 1
ATOM 654 C CA . GLY A 1 81 ? 13.002 -11.109 -8.179 1.00 86.88 81 GLY A CA 1
ATOM 655 C C . GLY A 1 81 ? 12.450 -11.523 -6.813 1.00 86.88 81 GLY A C 1
ATOM 656 O O . GLY A 1 81 ? 11.885 -12.608 -6.689 1.00 86.88 81 GLY A O 1
ATOM 657 N N . VAL A 1 82 ? 12.531 -10.646 -5.807 1.00 83.81 82 VAL A N 1
ATOM 658 C CA . VAL A 1 82 ? 11.906 -10.860 -4.493 1.00 83.81 82 VAL A CA 1
ATOM 659 C C . VAL A 1 82 ? 10.383 -10.921 -4.622 1.00 83.81 82 VAL A C 1
ATOM 661 O O . VAL A 1 82 ? 9.794 -11.862 -4.098 1.00 83.81 82 VAL A O 1
ATOM 664 N N . CYS A 1 83 ? 9.742 -10.020 -5.376 1.00 79.06 83 CYS A N 1
ATOM 665 C CA . CYS A 1 83 ? 8.296 -10.096 -5.640 1.00 79.06 83 CYS A CA 1
ATOM 666 C C . CYS A 1 83 ? 7.895 -11.441 -6.277 1.00 79.06 83 CYS A C 1
ATOM 668 O O . CYS A 1 83 ? 6.985 -12.106 -5.788 1.00 79.06 83 CYS A O 1
ATOM 670 N N . ILE A 1 84 ? 8.618 -11.896 -7.307 1.00 87.62 84 ILE A N 1
ATOM 671 C CA . ILE A 1 84 ? 8.389 -13.197 -7.964 1.00 87.62 84 ILE A CA 1
ATOM 672 C C . ILE A 1 84 ? 8.527 -14.355 -6.965 1.00 87.62 84 ILE A C 1
ATOM 674 O O . ILE A 1 84 ? 7.688 -15.255 -6.945 1.00 87.62 84 ILE A O 1
ATOM 678 N N . LEU A 1 85 ? 9.563 -14.338 -6.120 1.00 84.56 85 LEU A N 1
ATOM 679 C CA . LEU A 1 85 ? 9.788 -15.369 -5.103 1.00 84.56 85 LEU A CA 1
ATOM 680 C C . LEU A 1 85 ? 8.715 -15.360 -4.005 1.00 84.56 85 LEU A C 1
ATOM 682 O O . LEU A 1 85 ? 8.336 -16.432 -3.539 1.00 84.56 85 LEU A O 1
ATOM 686 N N . LEU A 1 86 ? 8.194 -14.193 -3.619 1.00 77.81 86 LEU A N 1
ATOM 687 C CA . LEU A 1 86 ? 7.085 -14.073 -2.668 1.00 77.81 86 LEU A CA 1
ATOM 688 C C . LEU A 1 86 ? 5.775 -14.614 -3.261 1.00 77.81 86 LEU A C 1
ATOM 690 O O . LEU A 1 86 ? 5.093 -15.392 -2.591 1.00 77.81 86 LEU A O 1
ATOM 694 N N . MET A 1 87 ? 5.470 -14.288 -4.522 1.00 82.62 87 MET A N 1
ATOM 695 C CA . MET A 1 87 ? 4.285 -14.788 -5.229 1.00 82.62 87 MET A CA 1
ATOM 696 C C . MET A 1 87 ? 4.344 -16.306 -5.444 1.00 82.62 87 MET A C 1
ATOM 698 O O . MET A 1 87 ? 3.427 -17.035 -5.064 1.00 82.62 87 MET A O 1
ATOM 702 N N . LEU A 1 88 ? 5.433 -16.812 -6.033 1.00 86.69 88 LEU A N 1
ATOM 703 C CA . LEU A 1 88 ? 5.598 -18.241 -6.315 1.00 86.69 88 LEU A CA 1
ATOM 704 C C . LEU A 1 88 ? 5.767 -19.053 -5.030 1.00 86.69 88 LEU A C 1
ATOM 706 O O . LEU A 1 88 ? 5.093 -20.065 -4.850 1.00 86.69 88 LEU A O 1
ATOM 710 N N . GLY A 1 89 ? 6.641 -18.606 -4.127 1.00 78.44 89 GLY A N 1
ATOM 711 C CA . GLY A 1 89 ? 6.911 -19.275 -2.858 1.00 78.44 89 GLY A CA 1
ATOM 712 C C . GLY A 1 89 ? 5.680 -19.313 -1.961 1.00 78.44 89 GLY A C 1
ATOM 713 O O . GLY A 1 89 ? 5.369 -20.368 -1.414 1.00 78.44 89 GLY A O 1
ATOM 714 N N . GLY A 1 90 ? 4.931 -18.209 -1.876 1.00 71.50 90 GLY A N 1
ATOM 715 C CA . GLY A 1 90 ? 3.669 -18.181 -1.146 1.00 71.50 90 GLY A CA 1
ATOM 716 C C . GLY A 1 90 ? 2.606 -19.073 -1.769 1.00 71.50 90 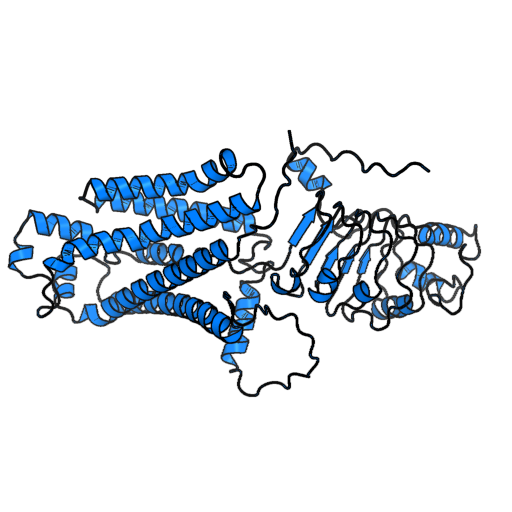GLY A C 1
ATOM 717 O O . GLY A 1 90 ? 1.969 -19.840 -1.051 1.00 71.50 90 GLY A O 1
ATOM 718 N N . SER A 1 91 ? 2.499 -19.082 -3.100 1.00 80.38 91 SER A N 1
ATOM 719 C CA . SER A 1 91 ? 1.527 -19.946 -3.775 1.00 80.38 91 SER A CA 1
ATOM 720 C C . SER A 1 91 ? 1.834 -21.441 -3.612 1.00 80.38 91 SER A C 1
ATOM 722 O O . SER A 1 91 ? 0.934 -22.262 -3.441 1.00 80.38 91 SER A O 1
ATOM 724 N N . ILE A 1 92 ? 3.118 -21.815 -3.615 1.00 84.06 92 ILE A N 1
ATOM 725 C CA . ILE A 1 92 ? 3.566 -23.191 -3.349 1.00 84.06 92 ILE A CA 1
ATOM 726 C C . ILE A 1 92 ? 3.320 -23.571 -1.882 1.00 84.06 92 ILE A C 1
ATOM 728 O O . ILE A 1 92 ? 2.835 -24.670 -1.611 1.00 84.06 92 ILE A O 1
ATOM 732 N N . TRP A 1 93 ? 3.632 -22.670 -0.945 1.00 73.69 93 TRP A N 1
ATOM 733 C CA . TRP A 1 93 ? 3.453 -22.882 0.494 1.00 73.69 93 TRP A CA 1
ATOM 734 C C . TRP A 1 93 ? 1.982 -23.098 0.868 1.00 73.69 93 TRP A C 1
ATOM 736 O O . TRP A 1 93 ? 1.654 -24.029 1.601 1.00 73.69 93 TRP A O 1
ATOM 746 N N . GLN A 1 94 ? 1.091 -22.272 0.316 1.00 71.62 94 GLN A N 1
ATOM 747 C CA . GLN A 1 94 ? -0.339 -22.263 0.637 1.00 71.62 94 GLN A CA 1
ATOM 748 C C . GLN A 1 94 ? -1.178 -23.189 -0.258 1.00 71.62 94 GLN A C 1
ATOM 750 O O . GLN A 1 94 ? -2.337 -23.450 0.049 1.00 71.62 94 GLN A O 1
ATOM 755 N N . ARG A 1 95 ? -0.599 -23.719 -1.348 1.00 78.94 95 ARG A N 1
ATOM 756 C CA . ARG A 1 95 ? -1.277 -24.546 -2.372 1.00 78.94 95 ARG A CA 1
ATOM 757 C C . ARG A 1 95 ? -2.445 -23.842 -3.089 1.00 78.94 95 ARG A C 1
ATOM 759 O O . ARG A 1 95 ? -3.262 -24.499 -3.732 1.00 78.94 95 ARG A O 1
ATOM 766 N N . SER A 1 96 ? -2.491 -22.518 -3.017 1.00 77.19 96 SER A N 1
ATOM 767 C CA . SER A 1 96 ? -3.452 -21.608 -3.649 1.00 77.19 96 SER A CA 1
ATOM 768 C C . SER A 1 96 ? -2.686 -20.428 -4.259 1.00 77.19 96 SER A C 1
ATOM 770 O O . SER A 1 96 ? -1.519 -20.234 -3.947 1.00 77.19 96 SER A O 1
ATOM 772 N N . LEU A 1 97 ? -3.283 -19.645 -5.163 1.00 74.62 97 LEU A N 1
ATOM 773 C CA . LEU A 1 97 ? -2.584 -18.487 -5.740 1.00 74.62 97 LEU A CA 1
ATOM 774 C C . LEU A 1 97 ? -2.519 -17.337 -4.724 1.00 74.62 97 LEU A C 1
ATOM 776 O O . LEU A 1 97 ? -3.553 -16.828 -4.303 1.00 74.62 97 LEU A O 1
ATOM 780 N N . ALA A 1 98 ? -1.306 -16.915 -4.372 1.00 66.75 98 ALA A N 1
ATOM 781 C CA . ALA A 1 98 ? -1.035 -15.909 -3.349 1.00 66.75 98 ALA A CA 1
ATOM 782 C C . ALA A 1 98 ? 0.071 -14.937 -3.785 1.00 66.75 98 ALA A C 1
ATOM 784 O O . ALA A 1 98 ? 0.925 -15.276 -4.607 1.00 66.75 98 ALA A O 1
ATOM 785 N N . PHE A 1 99 ? 0.068 -13.720 -3.235 1.00 66.50 99 PHE A N 1
ATOM 786 C CA . PHE A 1 99 ? 1.083 -12.704 -3.547 1.00 66.50 99 PHE A CA 1
ATOM 787 C C . PHE A 1 99 ? 2.279 -12.713 -2.582 1.00 66.50 99 PHE A C 1
ATOM 789 O O . PHE A 1 99 ? 3.368 -12.287 -2.960 1.00 66.50 99 PHE A O 1
ATOM 796 N N . THR A 1 100 ? 2.104 -13.231 -1.362 1.00 63.72 100 THR A N 1
ATOM 797 C CA . THR A 1 100 ? 3.166 -13.379 -0.355 1.00 63.72 100 THR A CA 1
ATOM 798 C C . THR A 1 100 ? 2.986 -14.676 0.450 1.00 63.72 100 THR A C 1
ATOM 800 O O . THR A 1 100 ? 1.872 -15.199 0.516 1.00 63.72 100 THR A O 1
ATOM 803 N N . PRO A 1 101 ? 4.040 -15.210 1.104 1.00 51.53 101 PRO A N 1
ATOM 804 C CA . PRO A 1 101 ? 3.946 -16.462 1.863 1.00 51.53 101 PRO A CA 1
ATOM 805 C C . PRO A 1 101 ? 3.079 -16.406 3.119 1.00 51.53 101 PRO A C 1
ATOM 807 O O . PRO A 1 101 ? 2.614 -17.448 3.580 1.00 51.53 101 PRO A O 1
ATOM 810 N N . TRP A 1 102 ? 2.851 -15.210 3.661 1.00 55.50 102 TRP A N 1
ATOM 811 C CA . TRP A 1 102 ? 2.211 -15.009 4.963 1.00 55.50 102 TRP A CA 1
ATOM 812 C C . TRP A 1 102 ? 0.702 -14.719 4.875 1.00 55.50 102 TRP A C 1
ATOM 814 O O . TRP A 1 102 ? 0.029 -14.716 5.898 1.00 55.50 102 TRP A O 1
ATOM 824 N N . ALA A 1 103 ? 0.156 -14.549 3.665 1.00 44.88 103 ALA A N 1
ATOM 825 C CA . ALA A 1 103 ? -1.278 -14.369 3.411 1.00 44.88 103 ALA A CA 1
ATOM 826 C C . ALA A 1 103 ? -2.069 -15.693 3.549 1.00 44.88 103 ALA A C 1
ATOM 828 O O . ALA A 1 103 ? -2.496 -16.270 2.553 1.00 44.88 103 ALA A O 1
ATOM 829 N N . SER A 1 104 ? -2.190 -16.236 4.764 1.00 31.80 104 SER A N 1
ATOM 830 C CA . SER A 1 104 ? -2.758 -17.575 4.995 1.00 31.80 104 SER A CA 1
ATOM 831 C C . SER A 1 104 ? -4.221 -17.705 4.546 1.00 31.80 104 SER A C 1
ATOM 833 O O . SER A 1 104 ? -5.118 -17.130 5.152 1.00 31.80 104 SER A O 1
ATOM 835 N N . CYS A 1 105 ? -4.473 -18.559 3.549 1.00 28.02 105 CYS A N 1
ATOM 836 C CA . CYS A 1 105 ? -5.823 -18.944 3.113 1.00 28.02 105 CYS A CA 1
ATOM 837 C C . CYS A 1 105 ? -6.438 -20.119 3.908 1.00 28.02 105 CYS A C 1
ATOM 839 O O . CYS A 1 105 ? -7.495 -20.620 3.526 1.00 28.02 105 CYS A O 1
ATOM 841 N N . ASN A 1 106 ? -5.785 -20.611 4.969 1.00 25.84 106 ASN A N 1
ATOM 842 C CA . ASN A 1 106 ? -6.211 -21.830 5.666 1.00 25.84 106 ASN A CA 1
ATOM 843 C C . ASN A 1 106 ? -6.977 -21.533 6.959 1.00 25.84 106 ASN A C 1
ATOM 845 O O . ASN A 1 106 ? -6.394 -21.439 8.040 1.00 25.84 106 ASN A O 1
ATOM 849 N N . ALA A 1 107 ? -8.303 -21.486 6.842 1.00 28.78 107 ALA A N 1
ATOM 850 C CA . ALA A 1 107 ? -9.223 -21.605 7.965 1.00 28.78 107 ALA A CA 1
ATOM 851 C C . ALA A 1 107 ? -9.289 -23.066 8.460 1.00 28.78 107 ALA A C 1
ATOM 853 O O . ALA A 1 107 ? -10.240 -23.789 8.172 1.00 28.78 107 ALA A O 1
ATOM 854 N N . GLU A 1 108 ? -8.278 -23.517 9.208 1.00 23.12 108 GLU A N 1
ATOM 855 C CA . GLU A 1 108 ? -8.374 -24.763 9.978 1.00 23.12 108 GLU A CA 1
ATOM 856 C C . GLU A 1 108 ? -7.661 -24.629 11.332 1.00 23.12 108 GLU A C 1
ATOM 858 O O . GLU A 1 108 ? -6.445 -24.459 11.421 1.00 23.12 108 GLU A O 1
ATOM 863 N N . VAL A 1 109 ? -8.450 -24.680 12.408 1.00 35.97 109 VAL A N 1
ATOM 864 C CA . VAL A 1 109 ? -7.989 -24.480 13.786 1.00 35.97 109 VAL A CA 1
ATOM 865 C C . VAL A 1 109 ? -7.107 -25.645 14.231 1.00 35.97 109 VAL A C 1
ATOM 867 O O . VAL A 1 109 ? -7.610 -26.732 14.519 1.00 35.97 109 VAL A O 1
ATOM 870 N N . LYS A 1 110 ? -5.804 -25.390 14.393 1.00 24.56 110 LYS A N 1
ATOM 871 C CA . LYS A 1 110 ? -4.947 -26.143 15.319 1.00 24.56 110 LYS A CA 1
ATOM 872 C C . LYS A 1 110 ? -4.013 -25.223 16.090 1.00 24.56 110 LYS A C 1
ATOM 874 O O . LYS A 1 110 ? -3.027 -24.717 15.566 1.00 24.56 110 LYS A O 1
ATOM 879 N N . THR A 1 111 ? -4.324 -25.076 17.370 1.00 31.45 111 THR A N 1
ATOM 880 C CA . THR A 1 111 ? -3.459 -24.507 18.398 1.00 31.45 111 THR A CA 1
ATOM 881 C C . THR A 1 111 ? -2.269 -25.441 18.634 1.00 31.45 111 THR A C 1
ATOM 883 O O . THR A 1 111 ? -2.355 -26.385 19.416 1.00 31.45 111 THR A O 1
ATOM 886 N N . GLU A 1 112 ? -1.144 -25.179 17.972 1.00 25.42 112 GLU A N 1
ATOM 887 C CA . GLU A 1 112 ? 0.168 -25.665 18.409 1.00 25.42 112 GLU A CA 1
ATOM 888 C C . GLU A 1 112 ? 1.121 -24.476 18.558 1.00 25.42 112 GLU A C 1
ATOM 890 O O . GLU A 1 112 ? 1.253 -23.645 17.659 1.00 25.42 112 GLU A O 1
ATOM 895 N N . GLU A 1 113 ? 1.785 -24.388 19.713 1.00 28.84 113 GLU A N 1
ATOM 896 C CA . GLU A 1 113 ? 2.802 -23.372 19.978 1.00 28.84 113 GLU A CA 1
ATOM 897 C C . GLU A 1 113 ? 3.970 -23.523 18.993 1.00 28.84 113 GLU A C 1
ATOM 899 O O . GLU A 1 113 ? 4.806 -24.427 19.117 1.00 28.84 113 GLU A O 1
ATOM 904 N N . VAL A 1 114 ? 4.074 -22.604 18.031 1.00 29.11 114 VAL A N 1
ATOM 905 C CA . VAL A 1 114 ? 5.238 -22.527 17.145 1.00 29.11 114 VAL A CA 1
ATOM 906 C C . VAL A 1 114 ? 6.444 -22.067 17.964 1.00 29.11 114 VAL A C 1
ATOM 908 O O . VAL A 1 114 ? 6.688 -20.875 18.156 1.00 29.11 114 VAL A O 1
ATOM 911 N N . LYS A 1 115 ? 7.230 -23.035 18.447 1.00 28.56 115 LYS A N 1
ATOM 912 C CA . LYS A 1 115 ? 8.563 -22.773 19.004 1.00 28.56 115 LYS A CA 1
ATOM 913 C C . LYS A 1 115 ? 9.392 -21.986 17.982 1.00 28.56 115 LYS A C 1
ATOM 915 O O . LYS A 1 115 ? 9.339 -22.309 16.796 1.00 28.56 115 LYS A O 1
ATOM 920 N N . PRO A 1 116 ? 10.186 -20.991 18.419 1.00 30.14 116 PRO A N 1
ATOM 921 C CA . PRO A 1 116 ? 10.905 -20.115 17.504 1.00 30.14 116 PRO A CA 1
ATOM 922 C C . PRO A 1 116 ? 11.909 -20.917 16.672 1.00 30.14 116 PRO A C 1
ATOM 924 O O . PRO A 1 116 ? 12.899 -21.425 17.211 1.00 30.14 116 PRO A O 1
ATOM 927 N N . ASP A 1 117 ? 11.658 -21.024 15.364 1.00 30.88 117 ASP A N 1
ATOM 928 C CA . ASP A 1 117 ? 12.573 -21.722 14.466 1.00 30.88 117 ASP A CA 1
ATOM 929 C C . ASP A 1 117 ? 13.914 -20.979 14.395 1.00 30.88 117 ASP A C 1
ATOM 931 O O . ASP A 1 117 ? 14.006 -19.748 14.325 1.00 30.88 117 ASP A O 1
ATOM 935 N N . ARG A 1 118 ? 14.994 -21.752 14.468 1.00 38.97 118 ARG A N 1
ATOM 936 C CA . ARG A 1 118 ? 16.331 -21.282 14.843 1.00 38.97 118 ARG A CA 1
ATOM 937 C C . ARG A 1 118 ? 17.151 -20.800 13.641 1.00 38.97 118 ARG A C 1
ATOM 939 O O . ARG A 1 118 ? 18.377 -20.746 13.707 1.00 38.97 118 ARG A O 1
ATOM 946 N N . THR A 1 119 ? 16.462 -20.478 12.548 1.00 39.38 119 THR A N 1
ATOM 947 C CA . THR A 1 119 ? 16.991 -20.352 11.182 1.00 39.38 119 THR A CA 1
ATOM 948 C C . THR A 1 119 ? 16.743 -18.980 10.544 1.00 39.38 119 THR A C 1
ATOM 950 O O . THR A 1 119 ? 17.402 -18.655 9.555 1.00 39.38 119 THR A O 1
ATOM 953 N N . SER A 1 120 ? 15.864 -18.128 11.099 1.00 38.53 120 SER A N 1
ATOM 954 C CA . SER A 1 120 ? 15.644 -16.778 10.552 1.00 38.53 120 SER A CA 1
ATOM 955 C C . SER A 1 120 ? 16.911 -15.927 10.721 1.00 38.53 120 SER A C 1
ATOM 957 O O . SER A 1 120 ? 17.290 -15.600 11.851 1.00 38.53 120 SER A O 1
ATOM 959 N N . SER A 1 121 ? 17.560 -15.539 9.623 1.00 48.16 121 SER A N 1
ATOM 960 C CA . SER A 1 121 ? 18.758 -14.698 9.697 1.00 48.16 121 SER A CA 1
ATOM 961 C C . SER A 1 121 ? 18.431 -13.328 10.307 1.00 48.16 121 SER A C 1
ATOM 963 O O . SER A 1 121 ? 17.374 -12.745 10.055 1.00 48.16 121 SER A O 1
ATOM 965 N N . THR A 1 122 ? 19.357 -12.772 11.092 1.00 41.91 122 THR A N 1
ATOM 966 C CA . THR A 1 122 ? 19.210 -11.435 11.702 1.00 41.91 122 THR A CA 1
ATOM 967 C C . THR A 1 122 ? 18.944 -10.349 10.651 1.00 41.91 122 THR A C 1
ATOM 969 O O . THR A 1 122 ? 18.242 -9.378 10.919 1.00 41.91 122 THR A O 1
ATOM 972 N N . ILE A 1 123 ? 19.457 -10.555 9.433 1.00 40.38 123 ILE A N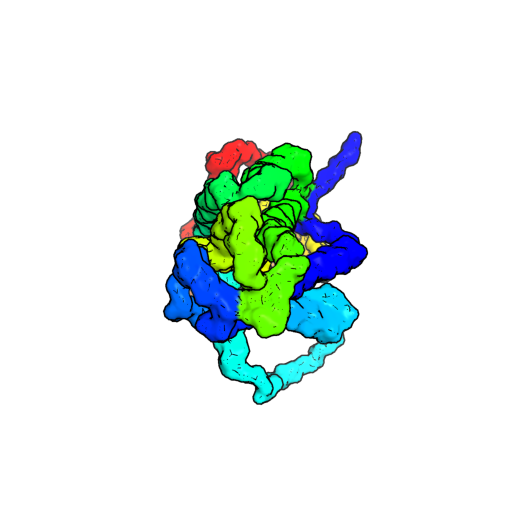 1
ATOM 973 C CA . ILE A 1 123 ? 19.261 -9.685 8.272 1.00 40.38 123 ILE A CA 1
ATOM 974 C C . ILE A 1 123 ? 17.788 -9.685 7.839 1.00 40.38 123 ILE A C 1
ATOM 976 O O . ILE A 1 123 ? 17.223 -8.609 7.680 1.00 40.38 123 ILE A O 1
ATOM 980 N N . ALA A 1 124 ? 17.135 -10.849 7.732 1.00 40.97 124 ALA A N 1
ATOM 981 C CA . ALA A 1 124 ? 15.718 -10.932 7.362 1.00 40.97 124 ALA A CA 1
ATOM 982 C C . ALA A 1 124 ? 14.810 -10.199 8.366 1.00 40.97 124 ALA A C 1
ATOM 984 O O . ALA A 1 124 ? 13.906 -9.471 7.967 1.00 40.97 124 ALA A O 1
ATOM 985 N N . ARG A 1 125 ? 15.105 -10.314 9.669 1.00 47.38 125 ARG A N 1
ATOM 986 C CA . ARG A 1 125 ? 14.373 -9.609 10.737 1.00 47.38 125 ARG A CA 1
ATOM 987 C C . ARG A 1 125 ? 14.609 -8.095 10.726 1.00 47.38 125 ARG A C 1
ATOM 989 O O . ARG A 1 125 ? 13.716 -7.331 11.072 1.00 47.38 125 ARG A O 1
ATOM 996 N N . SER A 1 126 ? 15.806 -7.657 10.332 1.00 36.31 126 SER A N 1
ATOM 997 C CA . SER A 1 126 ? 16.118 -6.232 10.171 1.00 36.31 126 SER A CA 1
ATOM 998 C C . SER A 1 126 ? 15.476 -5.638 8.916 1.00 36.31 126 SER A C 1
ATOM 1000 O O . SER A 1 126 ? 15.062 -4.482 8.944 1.00 36.31 126 SER A O 1
ATOM 1002 N N . PHE A 1 127 ? 15.393 -6.416 7.831 1.00 42.06 127 PHE A N 1
ATOM 1003 C CA . PHE A 1 127 ? 14.714 -6.014 6.602 1.00 42.06 127 PHE A CA 1
ATOM 1004 C C . PHE A 1 127 ? 13.200 -5.960 6.776 1.00 42.06 127 PHE A C 1
ATOM 1006 O O . PHE A 1 127 ? 12.636 -4.968 6.332 1.00 42.06 127 PHE A O 1
ATOM 1013 N N . SER A 1 128 ? 12.561 -6.930 7.455 1.00 47.12 128 SER A N 1
ATOM 1014 C CA . SER A 1 128 ? 11.131 -6.806 7.793 1.00 47.12 128 SER A CA 1
ATOM 1015 C C . SER A 1 128 ? 10.925 -5.537 8.607 1.00 47.12 128 SER A C 1
ATOM 1017 O O . SER A 1 128 ? 10.293 -4.625 8.114 1.00 47.12 128 SER A O 1
ATOM 1019 N N . LYS A 1 129 ? 11.601 -5.370 9.751 1.00 44.53 129 LYS A N 1
ATOM 1020 C CA . LYS A 1 129 ? 11.353 -4.219 10.630 1.00 44.53 129 LYS A CA 1
ATOM 1021 C C . LYS A 1 129 ? 11.514 -2.857 9.934 1.00 44.53 129 LYS A C 1
ATOM 1023 O O . LYS A 1 129 ? 10.768 -1.929 10.230 1.00 44.53 129 LYS A O 1
ATOM 1028 N N . MET A 1 130 ? 12.475 -2.721 9.016 1.00 37.84 130 MET A N 1
ATOM 1029 C CA . MET A 1 130 ? 12.664 -1.497 8.226 1.00 37.84 130 MET A CA 1
ATOM 1030 C C . MET A 1 130 ? 11.628 -1.346 7.100 1.00 37.84 130 MET A C 1
ATOM 1032 O O . MET A 1 130 ? 11.190 -0.229 6.838 1.00 37.84 130 MET A O 1
ATOM 1036 N N . TYR A 1 131 ? 11.234 -2.449 6.459 1.00 40.84 131 TYR A N 1
ATOM 1037 C CA . TYR A 1 131 ? 10.132 -2.500 5.499 1.00 40.84 131 TYR A CA 1
ATOM 1038 C C . TYR A 1 131 ? 8.819 -2.132 6.192 1.00 40.84 131 TYR A C 1
ATOM 1040 O O . TYR A 1 131 ? 8.207 -1.153 5.797 1.00 40.84 131 TYR A O 1
ATOM 1048 N N . ASP A 1 132 ? 8.472 -2.800 7.289 1.00 44.12 132 ASP A N 1
ATOM 1049 C CA . ASP A 1 132 ? 7.314 -2.538 8.143 1.00 44.12 132 ASP A CA 1
ATOM 1050 C C . ASP A 1 132 ? 7.263 -1.047 8.552 1.00 44.12 132 ASP A C 1
ATOM 1052 O O . ASP A 1 132 ? 6.236 -0.410 8.392 1.00 44.12 132 ASP A O 1
ATOM 1056 N N . THR A 1 133 ? 8.390 -0.420 8.930 1.00 42.56 133 THR A N 1
ATOM 1057 C CA . THR A 1 133 ? 8.432 1.019 9.305 1.00 42.56 133 THR A CA 1
ATOM 1058 C C . THR A 1 133 ? 8.222 2.000 8.129 1.00 42.56 133 THR A C 1
ATOM 1060 O O . THR A 1 133 ? 7.778 3.131 8.331 1.00 42.56 133 THR A O 1
ATOM 1063 N N . LEU A 1 134 ? 8.586 1.623 6.897 1.00 36.88 134 LEU A N 1
ATOM 1064 C CA . LEU A 1 134 ? 8.466 2.478 5.697 1.00 36.88 134 LEU A CA 1
ATOM 1065 C C . LEU A 1 134 ? 7.182 2.217 4.894 1.00 36.88 134 LEU A C 1
ATOM 1067 O O . LEU A 1 134 ? 6.694 3.118 4.211 1.00 36.88 134 LEU A O 1
ATOM 1071 N N . SER A 1 135 ? 6.700 0.979 4.971 1.00 39.41 135 SER A N 1
ATOM 1072 C CA . SER A 1 135 ? 5.645 0.346 4.175 1.00 39.41 135 SER A CA 1
ATOM 1073 C C . SER A 1 135 ? 4.359 0.124 4.995 1.00 39.41 135 SER A C 1
ATOM 1075 O O . SER A 1 135 ? 3.374 -0.397 4.475 1.00 39.41 135 SER A O 1
ATOM 1077 N N . ASP A 1 136 ? 4.344 0.524 6.271 1.00 41.09 136 ASP A N 1
ATOM 1078 C CA . ASP A 1 136 ? 3.120 0.675 7.064 1.00 41.09 136 ASP A CA 1
ATOM 1079 C C . ASP A 1 136 ? 2.154 1.670 6.405 1.00 41.09 136 ASP A C 1
ATOM 1081 O O . ASP A 1 136 ? 2.598 2.590 5.715 1.00 41.09 136 ASP A O 1
ATOM 1085 N N . ARG A 1 137 ? 0.843 1.574 6.672 1.00 39.12 137 ARG A N 1
ATOM 1086 C CA . ARG A 1 137 ? -0.144 2.557 6.147 1.00 39.12 137 ARG A CA 1
ATOM 1087 C C . ARG A 1 137 ? 0.000 3.934 6.769 1.00 39.12 137 ARG A C 1
ATOM 1089 O O . ARG A 1 137 ? -0.272 4.916 6.083 1.00 39.12 137 ARG A O 1
ATOM 1096 N N . ASP A 1 138 ? 0.494 3.978 7.999 1.00 38.34 138 ASP A N 1
ATOM 1097 C CA . ASP A 1 138 ? 0.800 5.199 8.747 1.00 38.34 138 ASP A CA 1
ATOM 1098 C C . ASP A 1 138 ? 2.269 5.623 8.537 1.00 38.34 138 ASP A C 1
ATOM 1100 O O . ASP A 1 138 ? 2.691 6.715 8.933 1.00 38.34 138 ASP A O 1
ATOM 1104 N N . GLY A 1 139 ? 3.055 4.756 7.886 1.00 41.75 139 GLY A N 1
ATOM 1105 C CA . GLY A 1 139 ? 4.434 4.988 7.490 1.00 41.75 139 GLY A CA 1
ATOM 1106 C C . GLY A 1 139 ? 4.554 6.080 6.428 1.00 41.75 139 GLY A C 1
ATOM 1107 O O . GLY A 1 139 ? 3.577 6.541 5.834 1.00 41.75 139 GLY A O 1
ATOM 1108 N N . LEU A 1 140 ? 5.790 6.508 6.158 1.00 41.62 140 LEU A N 1
ATOM 1109 C CA . LEU A 1 140 ? 6.049 7.669 5.296 1.00 41.62 140 LEU A CA 1
ATOM 1110 C C . LEU A 1 140 ? 5.491 7.513 3.866 1.00 41.62 140 LEU A C 1
ATOM 1112 O O . LEU A 1 140 ? 5.182 8.521 3.238 1.00 41.62 140 LEU A O 1
ATOM 1116 N N . LEU A 1 141 ? 5.370 6.278 3.366 1.00 40.22 141 LEU A N 1
ATOM 1117 C CA . LEU A 1 141 ? 4.857 5.934 2.031 1.00 40.22 141 LEU A CA 1
ATOM 1118 C C . LEU A 1 141 ? 3.534 5.139 2.086 1.00 40.22 141 LEU A C 1
ATOM 1120 O O . LEU A 1 141 ? 3.119 4.538 1.092 1.00 40.22 141 LEU A O 1
ATOM 1124 N N . GLY A 1 142 ? 2.881 5.110 3.248 1.00 41.69 142 GLY A N 1
ATOM 1125 C CA . GLY A 1 142 ? 1.622 4.411 3.466 1.00 41.69 142 GLY A CA 1
ATOM 1126 C C . GLY A 1 142 ? 0.407 5.122 2.870 1.00 41.69 142 GLY A C 1
ATOM 1127 O O . GLY A 1 142 ? 0.409 6.342 2.694 1.00 41.69 142 GLY A O 1
ATOM 1128 N N . VAL A 1 143 ? -0.658 4.362 2.585 1.00 43.34 143 VAL A N 1
ATOM 1129 C CA . VAL A 1 143 ? -1.887 4.892 1.952 1.00 43.34 143 VAL A CA 1
ATOM 1130 C C . VAL A 1 143 ? -2.653 5.892 2.847 1.00 43.34 143 VAL A C 1
ATOM 1132 O O . VAL A 1 143 ? -3.443 6.673 2.328 1.00 43.34 143 VAL A O 1
ATOM 1135 N N . ASN A 1 144 ? -2.378 5.937 4.157 1.00 38.78 144 ASN A N 1
ATOM 1136 C CA . ASN A 1 144 ? -2.981 6.875 5.118 1.00 38.78 144 ASN A CA 1
ATOM 1137 C C . ASN A 1 144 ? -1.937 7.749 5.830 1.00 38.78 144 ASN A C 1
ATOM 1139 O O . ASN A 1 144 ? -2.270 8.491 6.756 1.00 38.78 144 ASN A O 1
ATOM 1143 N N . GLY A 1 145 ? -0.670 7.721 5.403 1.00 42.50 145 GLY A N 1
ATOM 1144 C CA . GLY A 1 145 ? 0.343 8.601 5.971 1.00 42.50 145 GLY A CA 1
ATOM 1145 C C . GLY A 1 145 ? -0.130 10.055 5.876 1.00 42.50 145 GLY A C 1
ATOM 1146 O O . GLY A 1 145 ? -0.722 10.452 4.876 1.00 42.50 145 GLY A O 1
ATOM 1147 N N . LYS A 1 146 ? 0.161 10.891 6.881 1.00 45.53 146 LYS A N 1
ATOM 1148 C CA . LYS A 1 146 ? -0.285 12.307 6.953 1.00 45.53 146 LYS A CA 1
ATOM 1149 C C . LYS A 1 146 ? -0.014 13.137 5.682 1.00 45.53 146 LYS A C 1
ATOM 1151 O O . LYS A 1 146 ? -0.625 14.181 5.463 1.00 45.53 146 LYS A O 1
ATOM 1156 N N . HIS A 1 147 ? 0.929 12.694 4.858 1.00 52.16 147 HIS A N 1
ATOM 1157 C CA . HIS A 1 147 ? 1.302 13.327 3.603 1.00 52.16 147 HIS A CA 1
ATOM 1158 C C . HIS A 1 147 ? 0.740 12.615 2.361 1.00 52.16 147 HIS A C 1
ATOM 1160 O O . HIS A 1 147 ? 1.084 13.045 1.274 1.00 52.16 147 HIS A O 1
ATOM 1166 N N . PHE A 1 148 ? -0.104 11.580 2.456 1.00 48.03 148 PHE A N 1
ATOM 1167 C CA . PHE A 1 148 ? -0.514 10.722 1.333 1.00 48.03 148 PHE A CA 1
ATOM 1168 C C . PHE A 1 148 ? -1.042 11.508 0.129 1.00 48.03 148 PHE A C 1
ATOM 1170 O O . PHE A 1 148 ? -0.504 11.371 -0.964 1.00 48.03 148 PHE A O 1
ATOM 1177 N N . HIS A 1 149 ? -2.011 12.412 0.311 1.00 51.31 149 HIS A N 1
ATOM 1178 C CA . HIS A 1 149 ? -2.496 13.245 -0.797 1.00 51.31 149 HIS A CA 1
ATOM 1179 C C . HIS A 1 149 ? -1.417 14.180 -1.356 1.00 51.31 149 HIS A C 1
ATOM 1181 O O . HIS A 1 149 ? -1.384 14.413 -2.563 1.00 51.31 149 HIS A O 1
ATOM 1187 N N . ALA A 1 150 ? -0.501 14.675 -0.520 1.00 60.41 150 ALA A N 1
ATOM 1188 C CA . ALA A 1 150 ? 0.645 15.457 -0.977 1.00 60.41 150 ALA A CA 1
ATOM 1189 C C . ALA A 1 150 ? 1.686 14.584 -1.702 1.00 60.41 150 ALA A C 1
ATOM 1191 O O . ALA A 1 150 ? 2.266 15.039 -2.676 1.00 60.41 150 ALA A O 1
ATOM 1192 N N . ILE A 1 151 ? 1.891 13.333 -1.284 1.00 60.19 151 ILE A N 1
ATOM 1193 C CA . ILE A 1 151 ? 2.808 12.361 -1.887 1.00 60.19 151 ILE A CA 1
ATOM 1194 C C . ILE A 1 151 ? 2.251 11.867 -3.215 1.00 60.19 151 ILE A C 1
ATOM 1196 O O . ILE A 1 151 ? 2.991 11.893 -4.187 1.00 60.19 151 ILE A O 1
ATOM 1200 N N . GLN A 1 152 ? 0.970 11.501 -3.300 1.00 62.12 152 GLN A N 1
ATOM 1201 C CA . GLN A 1 152 ? 0.324 11.142 -4.561 1.00 62.12 152 GLN A CA 1
ATOM 1202 C C . GLN A 1 152 ? 0.276 12.356 -5.494 1.00 62.12 152 GLN A C 1
ATOM 1204 O O . GLN A 1 152 ? 0.687 12.237 -6.635 1.00 62.12 152 GLN A O 1
ATOM 1209 N N . THR A 1 153 ? -0.098 13.554 -5.028 1.00 65.62 153 THR A N 1
ATOM 1210 C CA . THR A 1 153 ? -0.061 14.756 -5.889 1.00 65.62 153 THR A CA 1
ATOM 1211 C C . THR A 1 153 ? 1.365 15.073 -6.356 1.00 65.62 153 THR A C 1
ATOM 1213 O O . THR A 1 153 ? 1.574 15.369 -7.529 1.00 65.62 153 THR A O 1
ATOM 1216 N N . CYS A 1 154 ? 2.373 14.956 -5.487 1.00 68.25 154 CYS A N 1
ATOM 1217 C CA . CYS A 1 154 ? 3.778 15.078 -5.879 1.00 68.25 154 CYS A CA 1
ATOM 1218 C C . CYS A 1 154 ? 4.215 13.967 -6.841 1.00 68.25 154 CYS A C 1
ATOM 1220 O O . CYS A 1 154 ? 4.961 14.263 -7.767 1.00 68.25 154 CYS A O 1
ATOM 1222 N N . ARG A 1 155 ? 3.755 12.723 -6.659 1.00 71.81 155 ARG A N 1
ATOM 1223 C CA . ARG A 1 155 ? 4.018 11.580 -7.542 1.00 71.81 155 ARG A CA 1
ATOM 1224 C C . ARG A 1 155 ? 3.457 11.861 -8.927 1.00 71.81 155 ARG A C 1
ATOM 1226 O O . ARG A 1 155 ? 4.237 11.866 -9.860 1.00 71.81 155 ARG A O 1
ATOM 1233 N N . GLU A 1 156 ? 2.181 12.217 -9.036 1.00 72.00 156 GLU A N 1
ATOM 1234 C CA . GLU A 1 156 ? 1.494 12.580 -10.286 1.00 72.00 156 GLU A CA 1
ATOM 1235 C C . GLU A 1 156 ? 2.156 13.787 -10.979 1.00 72.00 156 GLU A C 1
ATOM 1237 O O . GLU A 1 156 ? 2.307 13.807 -12.200 1.00 72.00 156 GLU A O 1
ATOM 1242 N N . ILE A 1 157 ? 2.612 14.795 -10.219 1.00 74.31 157 ILE A N 1
ATOM 1243 C CA . ILE A 1 157 ? 3.362 15.948 -10.754 1.00 74.31 157 ILE A CA 1
ATOM 1244 C C . ILE A 1 157 ? 4.744 15.524 -11.269 1.00 74.31 157 ILE A C 1
ATOM 1246 O O . ILE A 1 157 ? 5.142 15.934 -12.362 1.00 74.31 157 ILE A O 1
ATOM 1250 N N . VAL A 1 158 ? 5.486 14.723 -10.497 1.00 75.75 158 VAL A N 1
ATOM 1251 C CA . VAL A 1 158 ? 6.811 14.206 -10.873 1.00 75.75 158 VAL A CA 1
ATOM 1252 C C . VAL A 1 158 ? 6.681 13.309 -12.096 1.00 75.75 158 VAL A C 1
ATOM 1254 O O . VAL A 1 158 ? 7.351 13.551 -13.094 1.00 75.75 158 VAL A O 1
ATOM 1257 N N . GLU A 1 159 ? 5.768 12.350 -12.066 1.00 75.50 159 GLU A N 1
ATOM 1258 C CA . GLU A 1 159 ? 5.382 11.494 -13.177 1.00 75.50 159 GLU A CA 1
ATOM 1259 C C . GLU A 1 159 ? 5.035 12.310 -14.417 1.00 75.50 159 GLU A C 1
ATOM 1261 O O . GLU A 1 159 ? 5.693 12.148 -15.439 1.00 75.50 159 GLU A O 1
ATOM 1266 N N . THR A 1 160 ? 4.092 13.250 -14.332 1.00 76.50 160 THR A N 1
ATOM 1267 C CA . THR A 1 160 ? 3.702 14.094 -15.470 1.00 76.50 160 THR A CA 1
ATOM 1268 C C . THR A 1 160 ? 4.895 14.879 -16.021 1.00 76.50 160 THR A C 1
ATOM 1270 O O . THR A 1 160 ? 5.053 14.988 -17.239 1.00 76.50 160 THR A O 1
ATOM 1273 N N . ALA A 1 161 ? 5.788 15.391 -15.168 1.00 79.19 161 ALA A N 1
ATOM 1274 C CA . ALA A 1 161 ? 7.000 16.087 -15.599 1.00 79.19 161 ALA A CA 1
ATOM 1275 C C . ALA A 1 161 ? 8.012 15.143 -16.282 1.00 79.19 161 ALA A C 1
ATOM 1277 O O . ALA A 1 161 ? 8.578 15.486 -17.327 1.00 79.19 161 ALA A O 1
ATOM 1278 N N . LEU A 1 162 ? 8.219 13.941 -15.738 1.00 79.75 162 LEU A N 1
ATOM 1279 C CA . LEU A 1 162 ? 9.100 12.915 -16.299 1.00 79.75 162 LEU A CA 1
ATOM 1280 C C . LEU A 1 162 ? 8.533 12.340 -17.608 1.00 79.75 162 LEU A C 1
ATOM 1282 O O . LEU A 1 162 ? 9.277 12.177 -18.574 1.00 79.75 162 LEU A O 1
ATOM 1286 N N . GLN A 1 163 ? 7.225 12.094 -17.693 1.00 76.94 163 GLN A N 1
ATOM 1287 C CA . GLN A 1 163 ? 6.520 11.689 -18.912 1.00 76.94 163 GLN A CA 1
ATOM 1288 C C . GLN A 1 163 ? 6.540 12.804 -19.964 1.00 76.94 163 GLN A C 1
ATOM 1290 O O . GLN A 1 163 ? 6.832 12.528 -21.121 1.00 76.94 163 GLN A O 1
ATOM 1295 N N . THR A 1 164 ? 6.360 14.075 -19.589 1.00 81.19 164 THR A N 1
ATOM 1296 C CA . THR A 1 164 ? 6.491 15.219 -20.517 1.00 81.19 164 THR A CA 1
ATOM 1297 C C . THR A 1 164 ? 7.908 15.315 -21.091 1.00 81.19 164 THR A C 1
ATOM 1299 O O . THR A 1 164 ? 8.088 15.487 -22.300 1.00 81.19 164 THR A O 1
ATOM 1302 N N . ARG A 1 165 ? 8.939 15.139 -20.252 1.00 79.69 165 ARG A N 1
ATOM 1303 C CA . ARG A 1 165 ? 10.342 15.090 -20.698 1.00 79.69 165 ARG A CA 1
ATOM 1304 C C . ARG A 1 165 ? 10.598 13.902 -21.631 1.00 79.69 165 ARG A C 1
ATOM 1306 O O . ARG A 1 165 ? 11.300 14.058 -22.631 1.00 79.69 165 ARG A O 1
ATOM 1313 N N . GLN A 1 166 ? 10.029 12.735 -21.330 1.00 76.94 166 GLN A N 1
ATOM 1314 C CA . GLN A 1 166 ? 10.112 11.562 -22.199 1.00 76.94 166 GLN A CA 1
ATOM 1315 C C . GLN A 1 166 ? 9.360 11.768 -23.522 1.00 76.94 166 GLN A C 1
ATOM 1317 O O . GLN A 1 166 ? 9.910 11.439 -24.565 1.00 76.94 166 GLN A O 1
ATOM 1322 N N . ALA A 1 167 ? 8.174 12.382 -23.524 1.00 79.31 167 ALA A N 1
ATOM 1323 C CA . ALA A 1 167 ? 7.423 12.726 -24.731 1.00 79.31 167 ALA A CA 1
ATOM 1324 C C . ALA A 1 167 ? 8.235 13.648 -25.652 1.00 79.31 167 ALA A C 1
ATOM 1326 O O . ALA A 1 167 ? 8.378 13.358 -26.841 1.00 79.31 167 ALA A O 1
ATOM 1327 N N . TYR A 1 168 ? 8.843 14.705 -25.097 1.00 80.69 168 TYR A N 1
ATOM 1328 C CA . TYR A 1 168 ? 9.757 15.574 -25.842 1.00 80.69 168 TYR A CA 1
ATOM 1329 C C . TYR A 1 168 ? 10.938 14.780 -26.422 1.00 80.69 168 TYR A C 1
ATOM 1331 O O . TYR A 1 168 ? 11.183 14.835 -27.628 1.00 80.69 168 TYR A O 1
ATOM 1339 N N . ARG A 1 169 ? 11.620 13.970 -25.602 1.00 82.88 169 ARG A N 1
ATOM 1340 C CA . ARG A 1 169 ? 12.725 13.110 -26.053 1.00 82.88 169 ARG A CA 1
ATOM 1341 C C . ARG A 1 169 ? 12.303 12.174 -27.188 1.00 82.88 169 ARG A C 1
ATOM 1343 O O . ARG A 1 169 ? 12.983 12.133 -28.205 1.00 82.88 169 ARG A O 1
ATOM 1350 N N . MET A 1 170 ? 11.184 11.462 -27.058 1.00 82.19 170 MET A N 1
ATOM 1351 C CA . MET A 1 170 ? 10.690 10.564 -28.105 1.00 82.19 170 MET A CA 1
ATOM 1352 C C . MET A 1 170 ? 10.254 11.323 -29.365 1.00 82.19 170 MET A C 1
ATOM 1354 O O . MET A 1 170 ? 10.367 10.774 -30.457 1.00 82.19 170 MET A O 1
ATOM 1358 N N . SER A 1 171 ? 9.796 12.578 -29.249 1.00 81.75 171 SER A N 1
ATOM 1359 C CA . SER A 1 171 ? 9.488 13.432 -30.410 1.00 81.75 171 SER A CA 1
ATOM 1360 C C . SER A 1 171 ? 10.722 13.835 -31.223 1.00 81.75 171 SER A C 1
ATOM 1362 O O . SER A 1 171 ? 10.600 14.057 -32.424 1.00 81.75 171 SER A O 1
ATOM 1364 N N . VAL A 1 172 ? 11.900 13.870 -30.592 1.00 80.12 172 VAL A N 1
ATOM 1365 C CA . VAL A 1 172 ? 13.189 14.156 -31.243 1.00 80.12 172 VAL A CA 1
ATOM 1366 C C . VAL A 1 172 ? 13.896 12.871 -31.698 1.00 80.12 172 VAL A C 1
ATOM 1368 O O . VAL A 1 172 ? 14.464 12.847 -32.784 1.00 80.12 172 VAL A O 1
ATOM 1371 N N . LEU A 1 173 ? 13.851 11.801 -30.894 1.00 84.19 173 LEU A N 1
ATOM 1372 C CA . LEU A 1 173 ? 14.694 10.608 -31.067 1.00 84.19 173 LEU A CA 1
ATOM 1373 C C . LEU A 1 173 ? 14.016 9.384 -31.710 1.00 84.19 173 LEU A C 1
ATOM 1375 O O . LEU A 1 173 ? 14.718 8.442 -32.070 1.00 84.19 173 LEU A O 1
ATOM 1379 N N . LEU A 1 174 ? 12.685 9.344 -31.868 1.00 84.12 174 LEU A N 1
ATOM 1380 C CA . LEU A 1 174 ? 12.006 8.249 -32.584 1.00 84.12 174 LEU A CA 1
ATOM 1381 C C . LEU A 1 174 ? 11.614 8.679 -34.011 1.00 84.12 174 LEU A C 1
ATOM 1383 O O . LEU A 1 174 ? 10.502 9.173 -34.211 1.00 84.12 174 LEU A O 1
ATOM 1387 N N . PRO A 1 175 ? 12.460 8.440 -35.035 1.00 78.12 175 PRO A N 1
ATOM 1388 C CA . PRO A 1 175 ? 12.145 8.784 -36.426 1.00 78.12 175 PRO A CA 1
ATOM 1389 C C . PRO A 1 175 ? 11.007 7.930 -37.016 1.00 78.12 175 PRO A C 1
ATOM 1391 O O . PRO A 1 175 ? 10.364 8.325 -37.991 1.00 78.12 175 PRO A O 1
ATOM 1394 N N . ARG A 1 176 ? 10.716 6.757 -36.432 1.00 82.62 176 ARG A N 1
ATOM 1395 C CA . ARG A 1 176 ? 9.577 5.906 -36.817 1.00 82.62 176 ARG A CA 1
ATOM 1396 C C . ARG A 1 176 ? 8.256 6.586 -36.453 1.00 82.62 176 ARG A C 1
ATOM 1398 O O . ARG A 1 176 ? 7.742 6.408 -35.351 1.00 82.62 176 ARG A O 1
ATOM 1405 N N . THR A 1 177 ? 7.661 7.295 -37.409 1.00 83.19 177 THR A N 1
ATOM 1406 C CA . THR A 1 177 ? 6.415 8.067 -37.231 1.00 83.19 177 THR A CA 1
ATOM 1407 C C . THR A 1 177 ? 5.260 7.275 -36.607 1.00 83.19 177 THR A C 1
ATOM 1409 O O . THR A 1 177 ? 4.524 7.828 -35.796 1.00 83.19 177 THR A O 1
ATOM 1412 N N . LEU A 1 178 ? 5.101 5.984 -36.927 1.00 87.31 178 LEU A N 1
ATOM 1413 C CA . LEU A 1 178 ? 4.077 5.129 -36.310 1.00 87.31 178 LEU A CA 1
ATOM 1414 C C . LEU A 1 178 ? 4.365 4.838 -34.829 1.00 87.31 178 LEU A C 1
ATOM 1416 O O . LEU A 1 178 ? 3.457 4.949 -34.010 1.00 87.31 178 LEU A O 1
ATOM 1420 N N . LEU A 1 179 ? 5.614 4.516 -34.478 1.00 86.50 179 LEU A N 1
ATOM 1421 C CA . LEU A 1 179 ? 6.016 4.228 -33.096 1.00 86.50 179 LEU A CA 1
ATOM 1422 C C . LEU A 1 179 ? 6.008 5.500 -32.236 1.00 86.50 179 LEU A C 1
ATOM 1424 O O . LEU A 1 179 ? 5.544 5.475 -31.102 1.00 86.50 179 LEU A O 1
ATOM 1428 N N . ASN A 1 180 ? 6.446 6.625 -32.802 1.00 86.19 180 ASN A N 1
ATOM 1429 C CA . ASN A 1 180 ? 6.369 7.937 -32.171 1.00 86.19 180 ASN A CA 1
ATOM 1430 C C . ASN A 1 180 ? 4.910 8.358 -31.897 1.00 86.19 180 ASN A C 1
ATOM 1432 O O . ASN A 1 180 ? 4.580 8.729 -30.773 1.00 86.19 180 ASN A O 1
ATOM 1436 N N . ARG A 1 181 ? 4.008 8.228 -32.883 1.00 87.94 181 ARG A N 1
ATOM 1437 C CA . ARG A 1 181 ? 2.569 8.489 -32.687 1.00 87.94 181 ARG A CA 1
ATOM 1438 C C . ARG A 1 181 ? 1.957 7.561 -31.645 1.00 87.94 181 ARG A C 1
ATOM 1440 O O . ARG A 1 181 ? 1.205 8.034 -30.801 1.00 87.94 181 ARG A O 1
ATOM 1447 N N . PHE A 1 182 ? 2.292 6.270 -31.682 1.00 88.31 182 PHE A N 1
ATOM 1448 C CA . PHE A 1 182 ? 1.870 5.307 -30.666 1.00 88.31 182 PHE A CA 1
ATOM 1449 C C . PHE A 1 182 ? 2.320 5.740 -29.263 1.00 88.31 182 PHE A C 1
ATOM 1451 O O . PHE A 1 182 ? 1.497 5.765 -28.357 1.00 88.31 182 PHE A O 1
ATOM 1458 N N . TYR A 1 183 ? 3.574 6.170 -29.100 1.00 85.12 183 TYR A N 1
ATOM 1459 C CA . TYR A 1 183 ? 4.106 6.661 -27.825 1.00 85.12 183 TYR A CA 1
ATOM 1460 C C . TYR A 1 183 ? 3.386 7.919 -27.314 1.00 85.12 183 TYR A C 1
ATOM 1462 O O . TYR A 1 183 ? 3.040 8.008 -26.139 1.00 85.12 183 TYR A O 1
ATOM 1470 N N . ILE A 1 184 ? 3.111 8.884 -28.198 1.00 84.12 184 ILE A N 1
ATOM 1471 C CA . ILE A 1 184 ? 2.367 10.103 -27.843 1.00 84.12 184 ILE A CA 1
ATOM 1472 C C . ILE A 1 184 ? 0.929 9.760 -27.429 1.00 84.12 184 ILE A C 1
ATOM 1474 O O . ILE A 1 184 ? 0.434 10.301 -26.443 1.00 84.12 184 ILE A O 1
ATOM 1478 N N . ILE A 1 185 ? 0.270 8.836 -28.140 1.00 86.31 185 ILE A N 1
ATOM 1479 C CA . ILE A 1 185 ? -1.060 8.331 -27.768 1.00 86.31 185 ILE A CA 1
ATOM 1480 C C . ILE A 1 185 ? -1.002 7.621 -26.410 1.00 86.31 185 ILE A C 1
ATOM 1482 O O . ILE A 1 185 ? -1.877 7.850 -25.585 1.00 86.31 185 ILE A O 1
ATOM 1486 N N . LEU A 1 186 ? 0.029 6.813 -26.151 1.00 86.00 186 LEU A N 1
ATOM 1487 C CA . LEU A 1 186 ? 0.219 6.095 -24.889 1.00 86.00 186 LEU A CA 1
ATOM 1488 C C . LEU A 1 186 ? 0.289 7.058 -23.691 1.00 86.00 186 LEU A C 1
ATOM 1490 O O . LEU A 1 186 ? -0.439 6.872 -22.720 1.00 86.00 186 LEU A O 1
ATOM 1494 N N . ILE A 1 187 ? 1.086 8.129 -23.794 1.00 80.94 187 ILE A N 1
ATOM 1495 C CA . ILE A 1 187 ? 1.177 9.176 -22.759 1.00 80.94 187 ILE A CA 1
ATOM 1496 C C . ILE A 1 187 ? -0.129 9.967 -22.637 1.00 80.94 187 ILE A C 1
ATOM 1498 O O . ILE A 1 187 ? -0.574 10.238 -21.524 1.00 80.94 187 ILE A O 1
ATOM 1502 N N . ALA A 1 188 ? -0.774 10.323 -23.752 1.00 83.00 188 ALA A N 1
ATOM 1503 C CA . ALA A 1 188 ? -2.053 11.031 -23.710 1.00 83.00 188 ALA A CA 1
ATOM 1504 C C . ALA A 1 188 ? -3.139 10.191 -23.016 1.00 83.00 188 ALA A C 1
ATOM 1506 O O . ALA A 1 188 ? -3.904 10.716 -22.212 1.00 83.00 188 ALA A O 1
ATOM 1507 N N . VAL A 1 189 ? -3.166 8.878 -23.272 1.00 83.38 189 VAL A N 1
ATOM 1508 C CA . VAL A 1 189 ? -4.061 7.941 -22.588 1.00 83.38 189 VAL A CA 1
ATOM 1509 C C . VAL A 1 189 ? -3.688 7.797 -21.112 1.00 83.38 189 VAL A C 1
ATOM 1511 O O . VAL A 1 189 ? -4.611 7.773 -20.310 1.00 83.38 189 VAL A O 1
ATOM 1514 N N . ASN A 1 190 ? -2.404 7.783 -20.721 1.00 80.94 190 ASN A N 1
ATOM 1515 C CA . ASN A 1 190 ? -2.036 7.729 -19.295 1.00 80.94 190 ASN A CA 1
ATOM 1516 C C . ASN A 1 190 ? -2.474 8.992 -18.548 1.00 80.94 190 ASN A C 1
ATOM 1518 O O . ASN A 1 190 ? -3.153 8.920 -17.532 1.00 80.94 190 ASN A O 1
ATOM 1522 N N . CYS A 1 191 ? -2.193 10.161 -19.122 1.00 77.81 191 CYS A N 1
ATOM 1523 C CA . CYS A 1 191 ? -2.609 11.453 -18.582 1.00 77.81 191 CYS A CA 1
ATOM 1524 C C . CYS A 1 191 ? -4.142 11.576 -18.456 1.00 77.81 191 CYS A C 1
ATOM 1526 O O . CYS A 1 191 ? -4.657 12.178 -17.515 1.00 77.81 191 CYS A O 1
ATOM 1528 N N . TRP A 1 192 ? -4.898 11.004 -19.400 1.00 79.69 192 TRP A N 1
ATOM 1529 C CA . TRP A 1 192 ? -6.364 11.046 -19.381 1.00 79.69 192 TRP A CA 1
ATOM 1530 C C . TRP A 1 192 ? -7.000 9.887 -18.606 1.00 79.69 192 TRP A C 1
ATOM 1532 O O . TRP A 1 192 ? -8.176 9.989 -18.258 1.00 79.69 192 TRP A O 1
ATOM 1542 N N . ALA A 1 193 ? -6.267 8.811 -18.310 1.00 77.38 193 ALA A N 1
ATOM 1543 C CA . ALA A 1 193 ? -6.787 7.613 -17.658 1.00 77.38 193 ALA A CA 1
ATOM 1544 C C . ALA A 1 193 ? -7.450 7.915 -16.300 1.00 77.38 193 ALA A C 1
ATOM 1546 O O . ALA A 1 193 ? -8.626 7.563 -16.157 1.00 77.38 193 ALA A O 1
ATOM 1547 N N . PRO A 1 194 ? -6.817 8.637 -15.349 1.00 70.94 194 PRO A N 1
ATOM 1548 C CA . PRO A 1 194 ? -7.469 9.019 -14.097 1.00 70.94 194 PRO A CA 1
ATOM 1549 C C . PRO A 1 194 ? -8.752 9.829 -14.321 1.00 70.94 194 PRO A C 1
ATOM 1551 O O . PRO A 1 194 ? -9.788 9.539 -13.725 1.00 70.94 194 PRO A O 1
ATOM 1554 N N . ALA A 1 195 ? -8.725 10.814 -15.224 1.00 74.19 195 ALA A N 1
ATOM 1555 C CA . ALA A 1 195 ? -9.870 11.685 -15.490 1.00 74.19 195 ALA A CA 1
ATOM 1556 C C . ALA A 1 195 ? -11.043 10.934 -16.148 1.00 74.19 195 ALA A C 1
ATOM 1558 O O . ALA A 1 195 ? -12.192 11.079 -15.724 1.00 74.19 195 ALA A O 1
ATOM 1559 N N . VAL A 1 196 ? -10.771 10.106 -17.158 1.00 76.06 196 VAL A N 1
ATOM 1560 C CA . VAL A 1 196 ? -11.779 9.325 -17.895 1.00 76.06 196 VAL A CA 1
ATOM 1561 C C . VAL A 1 196 ? -12.351 8.204 -17.028 1.00 76.06 196 VAL A C 1
ATOM 1563 O O . VAL A 1 196 ? -13.567 8.002 -17.028 1.00 76.06 196 VAL A O 1
ATOM 1566 N N . VAL A 1 197 ? -11.521 7.509 -16.242 1.00 72.06 197 VAL A N 1
ATOM 1567 C CA . VAL A 1 197 ? -12.007 6.484 -15.308 1.00 72.06 197 VAL A CA 1
ATOM 1568 C C . VAL A 1 197 ? -12.865 7.117 -14.215 1.00 72.06 197 VAL A C 1
ATOM 1570 O O . VAL A 1 197 ? -13.950 6.610 -13.956 1.00 72.06 197 VAL A O 1
ATOM 1573 N N . ASN A 1 198 ? -12.461 8.252 -13.635 1.00 65.25 198 ASN A N 1
ATOM 1574 C CA . ASN A 1 198 ? -13.242 8.904 -12.579 1.00 65.25 198 ASN A CA 1
ATOM 1575 C C . ASN A 1 198 ? -14.564 9.519 -13.069 1.00 65.25 198 ASN A C 1
ATOM 1577 O O . ASN A 1 198 ? -15.533 9.550 -12.307 1.00 65.25 198 ASN A O 1
ATOM 1581 N N . THR A 1 199 ? -14.625 9.998 -14.318 1.00 70.75 199 THR A N 1
ATOM 1582 C CA . THR A 1 199 ? -15.816 10.681 -14.859 1.00 70.75 199 THR A CA 1
ATOM 1583 C C . THR A 1 199 ? -16.773 9.775 -15.630 1.00 70.75 199 THR A C 1
ATOM 1585 O O . THR A 1 199 ? -17.983 9.969 -15.521 1.00 70.75 199 THR A O 1
ATOM 1588 N N . TRP A 1 200 ? -16.292 8.821 -16.435 1.00 67.62 200 TRP A N 1
ATOM 1589 C CA . TRP A 1 200 ? -17.133 8.069 -17.386 1.00 67.62 200 TRP A CA 1
ATOM 1590 C C . TRP A 1 200 ? -17.310 6.590 -17.029 1.00 67.62 200 TRP A C 1
ATOM 1592 O O . TRP A 1 200 ? -18.336 6.005 -17.379 1.00 67.62 200 TRP A O 1
ATOM 1602 N N . PHE A 1 201 ? -16.363 5.984 -16.313 1.00 60.84 201 PHE A N 1
ATOM 1603 C CA . PHE A 1 201 ? -16.421 4.571 -15.934 1.00 60.84 201 PHE A CA 1
ATOM 1604 C C . PHE A 1 201 ? -16.674 4.400 -14.434 1.00 60.84 201 PHE A C 1
ATOM 1606 O O . PHE A 1 201 ? -16.442 5.300 -13.637 1.00 60.84 201 PHE A O 1
ATOM 1613 N N . PHE A 1 202 ? -17.230 3.246 -14.052 1.00 63.00 202 PHE A N 1
ATOM 1614 C CA . PHE A 1 202 ? -17.408 2.828 -12.652 1.00 63.00 202 PHE A CA 1
ATOM 1615 C C . PHE A 1 202 ? -17.970 3.907 -11.699 1.00 63.00 202 PHE A C 1
ATOM 1617 O O . PHE A 1 202 ? -17.663 3.887 -10.515 1.00 63.00 202 PHE A O 1
ATOM 1624 N N . GLN A 1 203 ? -18.816 4.837 -12.175 1.00 57.12 203 GLN A N 1
ATOM 1625 C CA . GLN A 1 203 ? -19.246 6.048 -11.440 1.00 57.12 203 GLN A CA 1
ATOM 1626 C C . GLN A 1 203 ? -19.807 5.805 -10.022 1.00 57.12 203 GLN A C 1
ATOM 1628 O O . GLN A 1 203 ? -19.899 6.749 -9.246 1.00 57.12 203 GLN A O 1
ATOM 1633 N N . ARG A 1 204 ? -20.206 4.566 -9.706 1.00 54.84 204 ARG A N 1
ATOM 1634 C CA . ARG A 1 204 ? -20.806 4.119 -8.439 1.00 54.84 204 ARG A CA 1
ATOM 1635 C C . ARG A 1 204 ? -20.021 2.976 -7.767 1.00 54.84 204 ARG A C 1
ATOM 1637 O O . ARG A 1 204 ? -20.620 2.211 -7.026 1.00 54.84 204 ARG A O 1
ATOM 1644 N N . ASP A 1 205 ? -18.745 2.795 -8.100 1.00 58.75 205 ASP A N 1
ATOM 1645 C CA . ASP A 1 205 ? -17.892 1.691 -7.634 1.00 58.75 205 ASP A CA 1
ATOM 1646 C C . ASP A 1 205 ? -16.437 2.185 -7.510 1.00 58.75 205 ASP A C 1
ATOM 1648 O O . ASP A 1 205 ? -15.614 2.040 -8.419 1.00 58.75 205 ASP A O 1
ATOM 1652 N N . GLU A 1 206 ? -16.146 2.851 -6.390 1.00 59.00 206 GLU A N 1
ATOM 1653 C CA . GLU A 1 206 ? -14.851 3.495 -6.124 1.00 59.00 206 GLU A CA 1
ATOM 1654 C C . GLU A 1 206 ? -13.686 2.499 -6.086 1.00 59.00 206 GLU A C 1
ATOM 1656 O O . GLU A 1 206 ? -12.581 2.821 -6.528 1.00 59.00 206 GLU A O 1
ATOM 1661 N N . ALA A 1 207 ? -13.926 1.266 -5.632 1.00 52.50 207 ALA A N 1
ATOM 1662 C CA . ALA A 1 207 ? -12.906 0.227 -5.631 1.00 52.50 207 ALA A CA 1
ATOM 1663 C C . ALA A 1 207 ? -12.486 -0.134 -7.062 1.00 52.50 207 ALA A C 1
ATOM 1665 O O . ALA A 1 207 ? -11.289 -0.185 -7.357 1.00 52.50 207 ALA A O 1
ATOM 1666 N N . ARG A 1 208 ? -13.450 -0.310 -7.982 1.00 62.38 208 ARG A N 1
ATOM 1667 C CA . ARG A 1 208 ? -13.129 -0.542 -9.400 1.00 62.38 208 ARG A CA 1
ATOM 1668 C C . ARG A 1 208 ? -12.509 0.672 -10.075 1.00 62.38 208 ARG A C 1
ATOM 1670 O O . ARG A 1 208 ? -11.647 0.456 -10.920 1.00 62.38 208 ARG A O 1
ATOM 1677 N N . LYS A 1 209 ? -12.874 1.909 -9.709 1.00 65.56 209 LYS A N 1
ATOM 1678 C CA . LYS A 1 209 ? -12.169 3.111 -10.202 1.00 65.56 209 LYS A CA 1
ATOM 1679 C C . LYS A 1 209 ? -10.692 3.071 -9.820 1.00 65.56 209 LYS A C 1
ATOM 1681 O O . LYS A 1 209 ? -9.844 3.063 -10.706 1.00 65.56 209 LYS A O 1
ATOM 1686 N N . ARG A 1 210 ? -10.387 2.989 -8.519 1.00 64.19 210 ARG A N 1
ATOM 1687 C CA . ARG A 1 210 ? -9.010 3.000 -7.991 1.00 64.19 210 ARG A CA 1
ATOM 1688 C C . ARG A 1 210 ? -8.177 1.863 -8.584 1.00 64.19 210 ARG A C 1
ATOM 1690 O O . ARG A 1 210 ? -7.074 2.095 -9.066 1.00 64.19 210 ARG A O 1
ATOM 1697 N N . TYR A 1 211 ? -8.745 0.659 -8.636 1.00 64.38 211 TYR A N 1
ATOM 1698 C CA . TYR A 1 211 ? -8.111 -0.500 -9.259 1.00 64.38 211 TYR A CA 1
ATOM 1699 C C . TYR A 1 211 ? -7.851 -0.303 -10.759 1.00 64.38 211 TYR A C 1
ATOM 1701 O O . TYR A 1 211 ? -6.744 -0.560 -11.224 1.00 64.38 211 TYR A O 1
ATOM 1709 N N . ALA A 1 212 ? -8.840 0.182 -11.517 1.00 69.81 212 ALA A N 1
ATOM 1710 C CA . ALA A 1 212 ? -8.689 0.419 -12.949 1.00 69.81 212 ALA A CA 1
ATOM 1711 C C . ALA A 1 212 ? -7.663 1.518 -13.255 1.00 69.81 212 ALA A C 1
ATOM 1713 O O . ALA A 1 212 ? -6.922 1.362 -14.218 1.00 69.81 212 ALA A O 1
ATOM 1714 N N . VAL A 1 213 ? -7.579 2.579 -12.441 1.00 70.62 213 VAL A N 1
ATOM 1715 C CA . VAL A 1 213 ? -6.539 3.613 -12.576 1.00 70.62 213 VAL A CA 1
ATOM 1716 C C . VAL A 1 213 ? -5.151 3.011 -12.356 1.00 70.62 213 VAL A C 1
ATOM 1718 O O . VAL A 1 213 ? -4.331 3.097 -13.260 1.00 70.62 213 VAL A O 1
ATOM 1721 N N . ILE A 1 214 ? -4.911 2.326 -11.229 1.00 68.31 214 ILE A N 1
ATOM 1722 C CA . ILE A 1 214 ? -3.596 1.733 -10.904 1.00 68.31 214 ILE A CA 1
ATOM 1723 C C . ILE A 1 214 ? -3.159 0.708 -11.964 1.00 68.31 214 ILE A C 1
ATOM 1725 O O . ILE A 1 214 ? -2.009 0.694 -12.391 1.00 68.31 214 ILE A O 1
ATOM 1729 N N . VAL A 1 215 ? -4.077 -0.152 -12.415 1.00 70.12 215 VAL A N 1
ATOM 1730 C CA . VAL A 1 215 ? -3.794 -1.165 -13.444 1.00 70.12 215 VAL A CA 1
ATOM 1731 C C . VAL A 1 215 ? -3.491 -0.531 -14.801 1.00 70.12 215 VAL A C 1
ATOM 1733 O O . VAL A 1 215 ? -2.587 -0.992 -15.499 1.00 70.12 215 VAL A O 1
ATOM 1736 N N . LEU A 1 216 ? -4.257 0.490 -15.193 1.00 73.75 216 LEU A N 1
ATOM 1737 C CA . LEU A 1 216 ? -4.080 1.176 -16.469 1.00 73.75 216 LEU A CA 1
ATOM 1738 C C . LEU A 1 216 ? -2.761 1.953 -16.481 1.00 73.75 216 LEU A C 1
ATOM 1740 O O . LEU A 1 216 ? -2.008 1.825 -17.441 1.00 73.75 216 LEU A O 1
ATOM 1744 N N . ASP A 1 217 ? -2.451 2.640 -15.385 1.00 74.25 217 ASP A N 1
ATOM 1745 C CA . ASP A 1 217 ? -1.191 3.342 -15.167 1.00 74.25 217 ASP A CA 1
ATOM 1746 C C . ASP A 1 217 ? 0.023 2.401 -15.250 1.00 74.25 217 ASP A C 1
ATOM 1748 O O . ASP A 1 217 ? 0.864 2.535 -16.141 1.00 74.25 217 ASP A O 1
ATOM 1752 N N . CYS A 1 218 ? 0.038 1.327 -14.451 1.00 72.75 218 CYS A N 1
ATOM 1753 C CA . CYS A 1 218 ? 1.086 0.301 -14.505 1.00 72.75 218 CYS A CA 1
ATOM 1754 C C . CYS A 1 218 ? 1.263 -0.307 -15.913 1.00 72.75 218 CYS A C 1
ATOM 1756 O O . CYS A 1 218 ? 2.388 -0.563 -16.349 1.00 72.75 218 CYS A O 1
ATOM 1758 N N . ALA A 1 219 ? 0.172 -0.554 -16.648 1.00 76.94 219 ALA A N 1
ATOM 1759 C CA . ALA A 1 219 ? 0.234 -1.131 -17.992 1.00 76.94 219 ALA A CA 1
ATOM 1760 C C . ALA A 1 219 ? 0.783 -0.145 -19.041 1.00 76.94 219 ALA A C 1
ATOM 1762 O O . ALA A 1 219 ? 1.556 -0.539 -19.921 1.00 76.94 219 ALA A O 1
ATOM 1763 N N . LEU A 1 220 ? 0.396 1.129 -18.959 1.00 81.38 220 LEU A N 1
ATOM 1764 C CA . LEU A 1 220 ? 0.844 2.181 -19.870 1.00 81.38 220 LEU A CA 1
ATOM 1765 C C . LEU A 1 220 ? 2.295 2.587 -19.572 1.00 81.38 220 LEU A C 1
ATOM 1767 O O . LEU A 1 220 ? 3.090 2.674 -20.510 1.00 81.38 220 LEU A O 1
ATOM 1771 N N . GLY A 1 221 ? 2.671 2.713 -18.296 1.00 76.38 221 GLY A N 1
ATOM 1772 C CA . GLY A 1 221 ? 4.050 2.916 -17.842 1.00 76.38 221 GLY A CA 1
ATOM 1773 C C . GLY A 1 221 ? 4.987 1.792 -18.297 1.00 76.38 221 GLY A C 1
ATOM 1774 O O . GLY A 1 221 ? 6.017 2.055 -18.923 1.00 76.38 221 GLY A O 1
ATOM 1775 N N . LEU A 1 222 ? 4.589 0.524 -18.123 1.00 82.75 222 LEU A N 1
ATOM 1776 C CA . LEU A 1 222 ? 5.350 -0.629 -18.623 1.00 82.75 222 LEU A CA 1
ATOM 1777 C C . LEU A 1 222 ? 5.553 -0.578 -20.147 1.00 82.75 222 LEU A C 1
ATOM 1779 O O . LEU A 1 222 ? 6.657 -0.815 -20.647 1.00 82.75 222 LEU A O 1
ATOM 1783 N N . MET A 1 223 ? 4.503 -0.254 -20.905 1.00 84.31 223 MET A N 1
ATOM 1784 C CA . MET A 1 223 ? 4.602 -0.132 -22.362 1.00 84.31 223 MET A CA 1
ATOM 1785 C C . MET A 1 223 ? 5.467 1.057 -22.797 1.00 84.31 223 MET A C 1
ATOM 1787 O O . MET A 1 223 ? 6.176 0.947 -23.802 1.00 84.31 223 MET A O 1
ATOM 1791 N N . ALA A 1 224 ? 5.458 2.158 -22.041 1.00 80.50 224 ALA A N 1
ATOM 1792 C CA . ALA A 1 224 ? 6.263 3.342 -22.311 1.00 80.50 224 ALA A CA 1
ATOM 1793 C C . ALA A 1 224 ? 7.754 3.089 -22.039 1.00 80.50 224 ALA A C 1
ATOM 1795 O O . ALA A 1 224 ? 8.594 3.418 -22.879 1.00 80.50 224 ALA A O 1
ATOM 1796 N N . CYS A 1 225 ? 8.084 2.490 -20.893 1.00 78.25 225 CYS A N 1
ATOM 1797 C CA . CYS A 1 225 ? 9.463 2.338 -20.431 1.00 78.25 225 CYS A CA 1
ATOM 1798 C C . CYS A 1 225 ? 10.151 1.060 -20.932 1.00 78.25 225 CYS A C 1
ATOM 1800 O O . CYS A 1 225 ? 11.343 1.102 -21.230 1.00 78.25 225 CYS A O 1
ATOM 1802 N N . VAL A 1 226 ? 9.425 -0.057 -21.062 1.00 86.12 226 VAL A N 1
ATOM 1803 C CA . VAL A 1 226 ? 9.973 -1.345 -21.533 1.00 86.12 226 VAL A CA 1
ATOM 1804 C C . VAL A 1 226 ? 9.512 -1.651 -22.955 1.00 86.12 226 VAL A C 1
ATOM 1806 O O . VAL A 1 226 ? 10.341 -1.920 -23.825 1.00 86.12 226 VAL A O 1
ATOM 1809 N N . GLY A 1 227 ? 8.204 -1.585 -23.224 1.00 87.56 227 GLY A N 1
ATOM 1810 C CA . GLY A 1 227 ? 7.625 -2.022 -24.502 1.00 87.56 227 GLY A CA 1
ATOM 1811 C C . GLY A 1 227 ? 8.223 -1.317 -25.724 1.00 87.56 227 GLY A C 1
ATOM 1812 O O . GLY A 1 227 ? 8.661 -1.969 -26.671 1.00 87.56 227 GLY A O 1
ATOM 1813 N N . VAL A 1 228 ? 8.305 0.014 -25.691 1.00 87.44 228 VAL A N 1
ATOM 1814 C CA . VAL A 1 228 ? 8.853 0.824 -26.796 1.00 87.44 228 VAL A CA 1
ATOM 1815 C C . VAL A 1 228 ? 10.352 0.588 -26.999 1.00 87.44 228 VAL A C 1
ATOM 1817 O O . VAL A 1 228 ? 10.793 0.456 -28.141 1.00 87.44 228 VAL A O 1
ATOM 1820 N N . VAL A 1 229 ? 11.124 0.454 -25.916 1.00 89.56 229 VAL A N 1
ATOM 1821 C CA . VAL A 1 229 ? 12.559 0.126 -25.975 1.00 89.56 229 VAL A CA 1
ATOM 1822 C C . VAL A 1 229 ? 12.772 -1.252 -26.606 1.00 89.56 229 VAL A C 1
ATOM 1824 O O . VAL A 1 229 ? 13.600 -1.395 -27.504 1.00 89.56 229 VAL A O 1
ATOM 1827 N N . VAL A 1 230 ? 11.981 -2.253 -26.212 1.00 90.81 230 VAL A N 1
ATOM 1828 C CA . VAL A 1 230 ? 12.030 -3.603 -26.795 1.00 90.81 230 VAL A CA 1
ATOM 1829 C C . VAL A 1 230 ? 11.659 -3.585 -28.283 1.00 90.81 230 VAL A C 1
ATOM 1831 O O . VAL A 1 230 ? 12.353 -4.215 -29.076 1.00 90.81 230 VAL A O 1
ATOM 1834 N N . ILE A 1 231 ? 10.637 -2.827 -28.700 1.00 91.88 231 ILE A N 1
ATOM 1835 C CA . ILE A 1 231 ? 10.270 -2.678 -30.124 1.00 91.88 231 ILE A CA 1
ATOM 1836 C C . ILE A 1 231 ? 11.417 -2.065 -30.942 1.00 91.88 231 ILE A C 1
ATOM 1838 O O . ILE A 1 231 ? 11.668 -2.503 -32.068 1.00 91.88 231 ILE A O 1
ATOM 1842 N N . VAL A 1 232 ? 12.127 -1.074 -30.390 1.00 91.50 232 VAL A N 1
ATOM 1843 C CA . VAL A 1 232 ? 13.319 -0.496 -31.026 1.00 91.50 232 VAL A CA 1
ATOM 1844 C C . VAL A 1 232 ? 14.418 -1.552 -31.158 1.00 91.50 232 VAL A C 1
ATOM 1846 O O . VAL A 1 232 ? 14.863 -1.808 -32.275 1.00 91.50 232 VAL A O 1
ATOM 1849 N N . VAL A 1 233 ? 14.803 -2.215 -30.060 1.00 91.31 233 VAL A N 1
ATOM 1850 C CA . VAL A 1 233 ? 15.874 -3.232 -30.038 1.00 91.31 233 VAL A CA 1
ATOM 1851 C C . VAL A 1 233 ? 15.587 -4.388 -31.001 1.00 91.31 233 VAL A C 1
ATOM 1853 O O . VAL A 1 233 ? 16.460 -4.751 -31.786 1.00 91.31 233 VAL A O 1
ATOM 1856 N N . LEU A 1 234 ? 14.359 -4.922 -31.015 1.00 91.94 234 LEU A N 1
ATOM 1857 C CA . LEU A 1 234 ? 13.935 -5.967 -31.960 1.00 91.94 234 LEU A CA 1
ATOM 1858 C C . LEU A 1 234 ? 14.065 -5.526 -33.426 1.00 91.94 234 LEU A C 1
ATOM 1860 O O . LEU A 1 234 ? 14.328 -6.346 -34.300 1.00 91.94 234 LEU A O 1
ATOM 1864 N N . GLY A 1 235 ? 13.932 -4.228 -33.706 1.00 91.62 235 GLY A N 1
ATOM 1865 C CA . GLY A 1 235 ? 14.164 -3.668 -35.036 1.00 91.62 235 GLY A CA 1
ATOM 1866 C C . GLY A 1 235 ? 15.618 -3.739 -35.519 1.00 91.62 235 GLY A C 1
ATOM 1867 O O . GLY A 1 235 ? 15.836 -3.544 -36.708 1.00 91.62 235 GLY A O 1
ATOM 1868 N N . TYR A 1 236 ? 16.577 -4.018 -34.630 1.00 91.56 236 TYR A N 1
ATOM 1869 C CA . TYR A 1 236 ? 18.010 -4.118 -34.928 1.00 91.56 236 TYR A CA 1
ATOM 1870 C C . TYR A 1 236 ? 18.577 -5.538 -34.776 1.00 91.56 236 TYR A C 1
ATOM 1872 O O . TYR A 1 236 ? 19.712 -5.784 -35.177 1.00 91.56 236 TYR A O 1
ATOM 1880 N N . THR A 1 237 ? 17.819 -6.504 -34.240 1.00 90.00 237 THR A N 1
ATOM 1881 C CA . THR A 1 237 ? 18.341 -7.865 -33.989 1.00 90.00 237 THR A CA 1
ATOM 1882 C C . THR A 1 237 ? 18.747 -8.619 -35.255 1.00 90.00 237 THR A C 1
ATOM 1884 O O . THR A 1 237 ? 19.561 -9.531 -35.168 1.00 90.00 237 THR A O 1
ATOM 1887 N N . GLY A 1 238 ? 18.191 -8.262 -36.419 1.00 89.88 238 GLY A N 1
ATOM 1888 C CA . GLY A 1 238 ? 18.579 -8.849 -37.708 1.00 89.88 238 GLY A CA 1
ATOM 1889 C C . GLY A 1 238 ? 19.939 -8.371 -38.231 1.00 89.88 238 GLY A C 1
ATOM 1890 O O . GLY A 1 238 ? 20.585 -9.107 -38.971 1.00 89.88 238 GLY A O 1
ATOM 1891 N N . ASP A 1 239 ? 20.382 -7.183 -37.807 1.00 90.69 239 ASP A N 1
ATOM 1892 C CA . ASP A 1 239 ? 21.632 -6.547 -38.249 1.00 90.69 239 ASP A CA 1
ATOM 1893 C C . ASP A 1 239 ? 22.793 -6.776 -37.257 1.00 90.69 239 ASP A C 1
ATOM 1895 O O . ASP A 1 239 ? 23.930 -6.381 -37.518 1.00 90.69 239 ASP A O 1
ATOM 1899 N N . PHE A 1 240 ? 22.510 -7.368 -36.090 1.00 89.69 240 PHE A N 1
ATOM 1900 C CA . PHE A 1 240 ? 23.468 -7.536 -34.997 1.00 89.69 240 PHE A CA 1
ATOM 1901 C C . PHE A 1 240 ? 24.335 -8.789 -35.186 1.00 89.69 240 PHE A C 1
ATOM 1903 O O . PHE A 1 240 ? 23.839 -9.918 -35.156 1.00 89.69 240 PHE A O 1
ATOM 1910 N N . ASP A 1 241 ? 25.652 -8.613 -35.300 1.00 88.62 241 ASP A N 1
ATOM 1911 C CA . ASP A 1 241 ? 26.605 -9.718 -35.390 1.00 88.62 241 ASP A CA 1
ATOM 1912 C C . ASP A 1 241 ? 27.044 -10.170 -33.982 1.00 88.62 241 ASP A C 1
ATOM 1914 O O . ASP A 1 241 ? 27.769 -9.484 -33.253 1.00 88.62 241 ASP A O 1
ATOM 1918 N N . LEU A 1 242 ? 26.614 -11.380 -33.609 1.00 86.06 242 LEU A N 1
ATOM 1919 C CA . LEU A 1 242 ? 26.927 -12.032 -32.332 1.00 86.06 242 LEU A CA 1
ATOM 1920 C C . LEU A 1 242 ? 28.413 -12.400 -32.154 1.00 86.06 242 LEU A C 1
ATOM 1922 O O . LEU A 1 242 ? 28.854 -12.566 -31.020 1.00 86.06 242 LEU A O 1
ATOM 1926 N N . LYS A 1 243 ? 29.181 -12.568 -33.238 1.00 86.06 243 LYS A N 1
ATOM 1927 C CA . LYS A 1 243 ? 30.629 -12.844 -33.192 1.00 86.06 243 LYS A CA 1
ATOM 1928 C C . LYS A 1 243 ? 31.433 -11.561 -33.022 1.00 86.06 243 LYS A C 1
ATOM 1930 O O . LYS A 1 243 ? 32.456 -11.579 -32.345 1.00 86.06 243 LYS A O 1
ATOM 1935 N N . LEU A 1 244 ? 30.975 -10.475 -33.643 1.00 84.69 244 LEU A N 1
ATOM 1936 C CA . LEU A 1 244 ? 31.563 -9.143 -33.503 1.00 84.69 244 LEU A CA 1
ATOM 1937 C C . LEU A 1 244 ? 31.196 -8.495 -32.157 1.00 84.69 244 LEU A C 1
ATOM 1939 O O . LEU A 1 244 ? 31.978 -7.722 -31.609 1.00 84.69 244 LEU A O 1
ATOM 1943 N N . GLY A 1 245 ? 30.013 -8.808 -31.618 1.00 82.38 245 GLY A N 1
ATOM 1944 C CA . GLY A 1 245 ? 29.470 -8.149 -30.428 1.00 82.38 245 GLY A CA 1
ATOM 1945 C C . GLY A 1 245 ? 29.008 -6.719 -30.725 1.00 82.38 245 GLY A C 1
ATOM 1946 O O . GLY A 1 245 ? 29.250 -5.813 -29.925 1.00 82.38 245 GLY A O 1
ATOM 1947 N N . GLY A 1 246 ? 28.400 -6.508 -31.895 1.00 85.12 246 GLY A N 1
ATOM 1948 C CA . GLY A 1 246 ? 27.956 -5.204 -32.386 1.00 85.12 246 GLY A CA 1
ATOM 1949 C C . GLY A 1 246 ? 27.438 -5.273 -33.825 1.00 85.12 246 GLY A C 1
ATOM 1950 O O . GLY A 1 246 ? 27.067 -6.339 -34.307 1.00 85.12 246 GLY A O 1
ATOM 1951 N N . PHE A 1 247 ? 27.425 -4.135 -34.515 1.00 88.50 247 PHE A N 1
ATOM 1952 C CA . PHE A 1 247 ? 26.987 -4.025 -35.912 1.00 88.50 247 PHE A CA 1
ATOM 1953 C C . PHE A 1 247 ? 28.195 -3.895 -36.839 1.00 88.50 247 PHE A C 1
ATOM 1955 O O . PHE A 1 247 ? 29.146 -3.191 -36.491 1.00 88.50 247 PHE A O 1
ATOM 1962 N N . ASP A 1 248 ? 28.155 -4.552 -38.000 1.00 84.56 248 ASP A N 1
ATOM 1963 C CA . ASP A 1 248 ? 29.252 -4.501 -38.970 1.00 84.56 248 ASP A CA 1
ATOM 1964 C C . ASP A 1 248 ? 29.506 -3.080 -39.503 1.00 84.56 248 ASP A C 1
ATOM 1966 O O . ASP A 1 248 ? 28.606 -2.242 -39.607 1.00 84.56 248 ASP A O 1
ATOM 1970 N N . TYR A 1 249 ? 30.757 -2.821 -39.875 1.00 78.88 249 TYR A N 1
ATOM 1971 C CA . TYR A 1 249 ? 31.212 -1.544 -40.412 1.00 78.88 249 TYR A CA 1
ATOM 1972 C C . TYR A 1 249 ? 30.448 -1.122 -41.676 1.00 78.88 249 TYR A C 1
ATOM 1974 O O . TYR A 1 249 ? 30.127 0.056 -41.822 1.00 78.88 249 TYR A O 1
ATOM 1982 N N . LEU A 1 250 ? 30.088 -2.059 -42.564 1.00 81.69 250 LEU A N 1
ATOM 1983 C CA . LEU A 1 250 ? 29.308 -1.743 -43.767 1.00 81.69 250 LEU A CA 1
ATOM 1984 C C . LEU A 1 250 ? 27.889 -1.261 -43.427 1.00 81.69 250 LEU A C 1
ATOM 1986 O O . LEU A 1 250 ? 27.331 -0.444 -44.160 1.00 81.69 250 LEU A O 1
ATOM 1990 N N . THR A 1 251 ? 27.326 -1.709 -42.303 1.00 84.19 251 THR A N 1
ATOM 1991 C CA . THR A 1 251 ? 26.016 -1.268 -41.807 1.00 84.19 251 THR A CA 1
ATOM 1992 C C . THR A 1 251 ? 26.065 0.186 -41.327 1.00 84.19 251 THR A C 1
ATOM 1994 O O . THR A 1 251 ? 25.177 0.973 -41.653 1.00 84.19 251 THR A O 1
ATOM 1997 N N . TRP A 1 252 ? 27.140 0.587 -40.638 1.00 78.00 252 TRP A N 1
ATOM 1998 C CA . TRP A 1 252 ? 27.364 1.981 -40.216 1.00 78.00 252 TRP A CA 1
ATOM 1999 C C . TRP A 1 252 ? 27.603 2.956 -41.375 1.00 78.00 252 TRP A C 1
ATOM 2001 O O . TRP A 1 252 ? 27.378 4.152 -41.212 1.00 78.00 252 TRP A O 1
ATOM 2011 N N . TYR A 1 253 ? 28.030 2.458 -42.538 1.00 77.88 253 TYR A N 1
ATOM 2012 C CA . TYR A 1 253 ? 28.216 3.248 -43.762 1.00 77.88 253 TYR A CA 1
ATOM 2013 C C . TYR A 1 253 ? 26.919 3.509 -44.541 1.00 77.88 253 TYR A C 1
ATOM 2015 O O . TYR A 1 253 ? 26.937 4.214 -45.549 1.00 77.88 253 TYR A O 1
ATOM 2023 N N . ASN A 1 254 ? 25.789 2.952 -44.102 1.00 83.81 254 ASN A N 1
ATOM 2024 C CA . ASN A 1 254 ? 24.482 3.285 -44.646 1.00 83.81 254 ASN A CA 1
ATOM 2025 C C . ASN A 1 254 ? 23.921 4.511 -43.907 1.00 83.81 254 ASN A C 1
ATOM 2027 O O . ASN A 1 254 ? 23.465 4.391 -42.771 1.00 83.81 254 ASN A O 1
ATOM 2031 N N . ASP A 1 255 ? 23.925 5.674 -44.565 1.00 78.44 255 ASP A N 1
ATOM 2032 C CA . ASP A 1 255 ? 23.486 6.952 -43.984 1.00 78.44 255 ASP A CA 1
ATOM 2033 C C . ASP A 1 255 ? 22.062 6.900 -43.394 1.00 78.44 255 ASP A C 1
ATOM 2035 O O . ASP A 1 255 ? 21.815 7.458 -42.324 1.00 78.44 255 ASP A O 1
ATOM 2039 N N . GLU A 1 256 ? 21.118 6.200 -44.040 1.00 81.69 256 GLU A N 1
ATOM 2040 C CA . GLU A 1 256 ? 19.742 6.067 -43.536 1.00 81.69 256 GLU A CA 1
ATOM 2041 C C . GLU A 1 256 ? 19.666 5.194 -42.278 1.00 81.69 256 GLU A C 1
ATOM 2043 O O . GLU A 1 256 ? 18.911 5.495 -41.347 1.00 81.69 256 GLU A O 1
ATOM 2048 N N . TRP A 1 257 ? 20.430 4.097 -42.251 1.00 87.75 257 TRP A N 1
ATOM 2049 C CA . TRP A 1 257 ? 20.505 3.208 -41.095 1.00 87.75 257 TRP A CA 1
ATOM 2050 C C . TRP A 1 257 ? 21.207 3.904 -39.930 1.00 87.75 257 TRP A C 1
ATOM 2052 O O . TRP A 1 257 ? 20.680 3.895 -38.819 1.00 87.75 257 TRP A O 1
ATOM 2062 N N . MET A 1 258 ? 22.337 4.566 -40.188 1.00 81.56 258 MET A N 1
ATOM 2063 C CA . MET A 1 258 ? 23.143 5.257 -39.183 1.00 81.56 258 MET A CA 1
ATOM 2064 C C . MET A 1 258 ? 22.392 6.450 -38.588 1.00 81.56 258 MET A C 1
ATOM 2066 O O . MET A 1 258 ? 22.299 6.546 -37.366 1.00 81.56 258 MET A O 1
ATOM 2070 N N . ALA A 1 259 ? 21.736 7.285 -39.402 1.00 77.25 259 ALA A N 1
ATOM 2071 C CA . ALA A 1 259 ? 20.900 8.376 -38.897 1.00 77.25 259 ALA A CA 1
ATOM 2072 C C . ALA A 1 259 ? 19.714 7.872 -38.050 1.00 77.25 259 ALA A C 1
ATOM 2074 O O . ALA A 1 259 ? 19.308 8.531 -37.089 1.00 77.25 259 ALA A O 1
ATOM 2075 N N . ARG A 1 260 ? 19.160 6.691 -38.361 1.00 85.75 260 ARG A N 1
ATOM 2076 C CA . ARG A 1 260 ? 18.124 6.051 -37.536 1.00 85.75 260 ARG A CA 1
ATOM 2077 C C . ARG A 1 260 ? 18.706 5.504 -36.230 1.00 85.75 260 ARG A C 1
ATOM 2079 O O . ARG A 1 260 ? 18.188 5.826 -35.166 1.00 85.75 260 ARG A O 1
ATOM 2086 N N . ALA A 1 261 ? 19.786 4.729 -36.313 1.00 83.81 261 ALA A N 1
ATOM 2087 C CA . ALA A 1 261 ? 20.459 4.090 -35.184 1.00 83.81 261 ALA A CA 1
ATOM 2088 C C . ALA A 1 261 ? 21.004 5.113 -34.184 1.00 83.81 261 ALA A C 1
ATOM 2090 O O . ALA A 1 261 ? 20.792 4.959 -32.989 1.00 83.81 261 ALA A O 1
ATOM 2091 N N . TYR A 1 262 ? 21.606 6.205 -34.656 1.00 81.12 262 TYR A N 1
ATOM 2092 C CA . TYR A 1 262 ? 22.100 7.296 -33.816 1.00 81.12 262 TYR A CA 1
ATOM 2093 C C . TYR A 1 262 ? 21.015 7.866 -32.888 1.00 81.12 262 TYR A C 1
ATOM 2095 O O . TYR A 1 262 ? 21.260 8.091 -31.703 1.00 81.12 262 TYR A O 1
ATOM 2103 N N . ASN A 1 263 ? 19.800 8.062 -33.410 1.00 83.88 263 ASN A N 1
ATOM 2104 C CA . ASN A 1 263 ? 18.669 8.581 -32.643 1.00 83.88 263 ASN A CA 1
ATOM 2105 C C . ASN A 1 263 ? 17.999 7.488 -31.789 1.00 83.88 263 ASN A C 1
ATOM 2107 O O . ASN A 1 263 ? 17.761 7.683 -30.599 1.00 83.88 263 ASN A O 1
ATOM 2111 N N . GLU A 1 264 ? 17.746 6.308 -32.359 1.00 90.62 264 GLU A N 1
ATOM 2112 C CA . GLU A 1 264 ? 17.060 5.216 -31.661 1.00 90.62 264 GLU A CA 1
ATOM 2113 C C . GLU A 1 264 ? 17.927 4.572 -30.560 1.00 90.62 264 GLU A C 1
ATOM 2115 O O . GLU A 1 264 ? 17.410 4.211 -29.501 1.00 90.62 264 GLU A O 1
ATOM 2120 N N . PHE A 1 265 ? 19.252 4.506 -30.716 1.00 89.81 265 PHE A N 1
ATOM 2121 C CA . PHE A 1 265 ? 20.155 4.045 -29.654 1.00 89.81 265 PHE A CA 1
ATOM 2122 C C . PHE A 1 265 ? 20.198 5.034 -28.487 1.00 89.81 265 PHE A C 1
ATOM 2124 O O . PHE A 1 265 ? 20.266 4.592 -27.346 1.00 89.81 265 PHE A O 1
ATOM 2131 N N . GLN A 1 266 ? 20.040 6.342 -28.719 1.00 88.88 266 GLN A N 1
ATOM 2132 C CA . GLN A 1 266 ? 19.846 7.320 -27.638 1.00 88.88 266 GLN A CA 1
ATOM 2133 C C . GLN A 1 266 ? 18.499 7.177 -26.906 1.00 88.88 266 GLN A C 1
ATOM 2135 O O . GLN A 1 266 ? 18.292 7.845 -25.892 1.00 88.88 266 GLN A O 1
ATOM 2140 N N . VAL A 1 267 ? 17.579 6.324 -27.372 1.00 87.69 267 VAL A N 1
ATOM 2141 C CA . VAL A 1 267 ? 16.401 5.887 -26.600 1.00 87.69 267 VAL A CA 1
ATOM 2142 C C . VAL A 1 267 ? 16.736 4.647 -25.767 1.00 87.69 267 VAL A C 1
ATOM 2144 O O . VAL A 1 267 ? 16.428 4.596 -24.576 1.00 87.69 267 VAL A O 1
ATOM 2147 N N . VAL A 1 268 ? 17.410 3.662 -26.366 1.00 90.62 268 VAL A N 1
ATOM 2148 C CA . VAL A 1 268 ? 17.785 2.397 -25.709 1.00 90.62 268 VAL A CA 1
ATOM 2149 C C . VAL A 1 268 ? 18.809 2.624 -24.589 1.00 90.62 268 VAL A C 1
ATOM 2151 O O . VAL A 1 268 ? 18.571 2.234 -23.443 1.00 90.62 268 VAL A O 1
ATOM 2154 N N . ILE A 1 269 ? 19.921 3.283 -24.903 1.00 90.62 269 ILE A N 1
ATOM 2155 C CA . ILE A 1 269 ? 21.052 3.564 -24.012 1.00 90.62 269 ILE A CA 1
ATOM 2156 C C . ILE A 1 269 ? 20.681 4.667 -23.008 1.00 90.62 269 ILE A C 1
ATOM 2158 O O . ILE A 1 269 ? 19.929 5.597 -23.308 1.00 90.62 269 ILE A O 1
ATOM 2162 N N . VAL A 1 270 ? 21.212 4.556 -21.791 1.00 91.25 270 VAL A N 1
ATOM 2163 C CA . VAL A 1 270 ? 21.115 5.572 -20.738 1.00 91.25 270 VAL A CA 1
ATOM 2164 C C . VAL A 1 270 ? 21.989 6.771 -21.110 1.00 91.25 270 VAL A C 1
ATOM 2166 O O . VAL A 1 270 ? 23.216 6.691 -21.069 1.00 91.25 270 VAL A O 1
ATOM 2169 N N . VAL A 1 271 ? 21.352 7.893 -21.453 1.00 88.62 271 VAL A N 1
ATOM 2170 C CA . VAL A 1 271 ? 22.045 9.119 -21.907 1.00 88.62 271 VAL A CA 1
ATOM 2171 C C . VAL A 1 271 ? 22.299 10.138 -20.794 1.00 88.62 271 VAL A C 1
ATOM 2173 O O . VAL A 1 271 ? 23.005 11.118 -20.997 1.00 88.62 271 VAL A O 1
ATOM 2176 N N . SER A 1 272 ? 21.702 9.960 -19.611 1.00 87.81 272 SER A N 1
ATOM 2177 C CA . SER A 1 272 ? 21.933 10.837 -18.455 1.00 87.81 272 SER A CA 1
ATOM 2178 C C . SER A 1 272 ? 21.466 10.204 -17.143 1.00 87.81 272 SER A C 1
ATOM 2180 O O . SER A 1 272 ? 20.626 9.306 -17.136 1.00 87.81 272 SER A O 1
ATOM 2182 N N . TRP A 1 273 ? 21.927 10.738 -16.011 1.00 86.69 273 TRP A N 1
ATOM 2183 C CA . TRP A 1 273 ? 21.424 10.349 -14.689 1.00 86.69 273 TRP A CA 1
ATOM 2184 C C . TRP A 1 273 ? 19.924 10.619 -14.507 1.00 86.69 273 TRP A C 1
ATOM 2186 O O . TRP A 1 273 ? 19.236 9.820 -13.881 1.00 86.69 273 TRP A O 1
ATOM 2196 N N . MET A 1 274 ? 19.390 11.687 -15.114 1.00 80.94 274 MET A N 1
ATOM 2197 C CA . MET A 1 274 ? 17.946 11.963 -15.106 1.00 80.94 274 MET A CA 1
ATOM 2198 C C . MET A 1 274 ? 17.149 10.953 -15.940 1.00 80.94 274 MET A C 1
ATOM 2200 O O . MET A 1 274 ? 16.029 10.613 -15.571 1.00 80.94 274 MET A O 1
ATOM 2204 N N . ASP A 1 275 ? 17.712 10.452 -17.044 1.00 83.44 275 ASP A N 1
ATOM 2205 C CA . ASP A 1 275 ? 17.124 9.352 -17.820 1.00 83.44 275 ASP A CA 1
ATOM 2206 C C . ASP A 1 275 ? 17.066 8.068 -16.973 1.00 83.44 275 ASP A C 1
ATOM 2208 O O . ASP A 1 275 ? 16.000 7.473 -16.828 1.00 83.44 275 ASP A O 1
ATOM 2212 N N . LEU A 1 276 ? 18.170 7.701 -16.311 1.00 86.62 276 LEU A N 1
ATOM 2213 C CA . LEU A 1 276 ? 18.207 6.534 -15.423 1.00 86.62 276 LEU A CA 1
ATOM 2214 C C . LEU A 1 276 ? 17.224 6.645 -14.246 1.00 86.62 276 LEU A C 1
ATOM 2216 O O . LEU A 1 276 ? 16.499 5.692 -13.958 1.00 86.62 276 LEU A O 1
ATOM 2220 N N . ALA A 1 277 ? 17.166 7.810 -13.594 1.00 80.44 277 ALA A N 1
ATOM 2221 C CA . ALA A 1 277 ? 16.236 8.069 -12.497 1.00 80.44 277 ALA A CA 1
ATOM 2222 C C . ALA A 1 277 ? 14.771 7.963 -12.953 1.00 80.44 277 ALA A C 1
ATOM 2224 O O . ALA A 1 277 ? 13.959 7.374 -12.244 1.00 80.44 277 ALA A O 1
ATOM 2225 N N . SER A 1 278 ? 14.454 8.449 -14.162 1.00 77.81 278 SER A N 1
ATOM 2226 C CA . SER A 1 278 ? 13.117 8.307 -14.757 1.00 77.81 278 SER A CA 1
ATOM 2227 C C . SER A 1 278 ? 12.746 6.833 -14.925 1.00 77.81 278 SER A C 1
ATOM 2229 O O . SER A 1 278 ? 11.716 6.400 -14.425 1.00 77.81 278 SER A O 1
ATOM 2231 N N . ARG A 1 279 ? 13.615 6.038 -15.568 1.00 82.94 279 ARG A N 1
ATOM 2232 C CA . ARG A 1 279 ? 13.388 4.595 -15.783 1.00 82.94 279 ARG A CA 1
ATOM 2233 C C . ARG A 1 279 ? 13.226 3.825 -14.471 1.00 82.94 279 ARG A C 1
ATOM 2235 O O . ARG A 1 279 ? 12.443 2.886 -14.418 1.00 82.94 279 ARG A O 1
ATOM 2242 N N . THR A 1 280 ? 13.958 4.229 -13.433 1.00 79.88 280 THR A N 1
ATOM 2243 C CA . THR A 1 280 ? 13.892 3.602 -12.104 1.00 79.88 280 THR A CA 1
ATOM 2244 C C . THR A 1 280 ? 12.567 3.893 -11.402 1.00 79.88 280 THR A C 1
ATOM 2246 O O . THR A 1 280 ? 11.993 2.988 -10.807 1.00 79.88 280 THR A O 1
ATOM 2249 N N . PHE A 1 281 ? 12.064 5.129 -11.501 1.00 74.25 281 PHE A N 1
ATOM 2250 C CA . PHE A 1 281 ? 10.785 5.538 -10.914 1.00 74.25 281 PHE A CA 1
ATOM 2251 C C . PHE A 1 281 ? 9.626 4.692 -11.466 1.00 74.25 281 PHE A C 1
ATOM 2253 O O . PHE A 1 281 ? 8.975 3.990 -10.698 1.00 74.25 281 PHE A O 1
ATOM 2260 N N . PHE A 1 282 ? 9.490 4.630 -12.798 1.00 70.00 282 PHE A N 1
ATOM 2261 C CA . PHE A 1 282 ? 8.429 3.867 -13.478 1.00 70.00 282 PHE A CA 1
ATOM 2262 C C . PHE A 1 282 ? 8.519 2.337 -13.327 1.00 70.00 282 PHE A C 1
ATOM 2264 O O . PHE A 1 282 ? 7.650 1.601 -13.790 1.00 70.00 282 PHE A O 1
ATOM 2271 N N . SER A 1 283 ? 9.583 1.826 -12.701 1.00 63.47 283 SER A N 1
ATOM 2272 C CA . SER A 1 283 ? 9.723 0.401 -12.390 1.00 63.47 283 SER A CA 1
ATOM 2273 C C . SER A 1 283 ? 9.050 0.019 -11.061 1.00 63.47 283 SER A C 1
ATOM 2275 O O . SER A 1 283 ? 8.971 -1.168 -10.762 1.00 63.47 283 SER A O 1
ATOM 2277 N N . LEU A 1 284 ? 8.598 0.979 -10.240 1.00 61.00 284 LEU A N 1
ATOM 2278 C CA . LEU A 1 284 ? 8.255 0.759 -8.822 1.00 61.00 284 LEU A CA 1
ATOM 2279 C C . LEU A 1 284 ? 6.777 1.023 -8.448 1.00 61.00 284 LEU A C 1
ATOM 2281 O O . LEU A 1 284 ? 6.427 0.932 -7.275 1.00 61.00 284 LEU A O 1
ATOM 2285 N N . ASP A 1 285 ? 5.900 1.314 -9.410 1.00 54.59 285 ASP A N 1
ATOM 2286 C CA . ASP A 1 285 ? 4.600 1.989 -9.206 1.00 54.59 285 ASP A CA 1
ATOM 2287 C C . ASP A 1 285 ? 3.434 1.212 -8.519 1.00 54.59 285 ASP A C 1
ATOM 2289 O O . ASP A 1 285 ? 2.291 1.680 -8.532 1.00 54.59 285 ASP A O 1
ATOM 2293 N N . PHE A 1 286 ? 3.674 0.064 -7.866 1.00 42.03 286 PHE A N 1
ATOM 2294 C CA . PHE A 1 286 ? 2.625 -0.813 -7.293 1.00 42.03 286 PHE A CA 1
ATOM 2295 C C . PHE A 1 286 ? 2.586 -0.806 -5.736 1.00 42.03 286 PHE A C 1
ATOM 2297 O O . PHE A 1 286 ? 3.629 -1.048 -5.129 1.00 42.03 286 PHE A O 1
ATOM 2304 N N . PRO A 1 287 ? 1.430 -0.585 -5.056 1.00 48.78 287 PRO A N 1
ATOM 2305 C CA . PRO A 1 287 ? 1.385 -0.315 -3.604 1.00 48.78 287 PRO A CA 1
ATOM 2306 C C . PRO A 1 287 ? 1.067 -1.534 -2.689 1.00 48.78 287 PRO A C 1
ATOM 2308 O O . PRO A 1 287 ? -0.015 -2.112 -2.799 1.00 48.78 287 PRO A O 1
ATOM 2311 N N . PRO A 1 288 ? 1.940 -1.889 -1.717 1.00 43.19 288 PRO A N 1
ATOM 2312 C CA . PRO A 1 288 ? 1.726 -3.006 -0.775 1.00 43.19 288 PRO A CA 1
ATOM 2313 C C . PRO A 1 288 ? 1.259 -2.634 0.664 1.00 43.19 288 PRO A C 1
ATOM 2315 O O . PRO A 1 288 ? 1.432 -3.446 1.571 1.00 43.19 288 PRO A O 1
ATOM 2318 N N . THR A 1 289 ? 0.707 -1.437 0.922 1.00 47.66 289 THR A N 1
ATOM 2319 C CA . THR A 1 289 ? 0.791 -0.757 2.247 1.00 47.66 289 THR A CA 1
ATOM 2320 C C . THR A 1 289 ? -0.545 -0.489 2.993 1.00 47.66 289 THR A C 1
ATOM 2322 O O . THR A 1 289 ? -0.845 0.649 3.359 1.00 47.66 289 THR A O 1
ATOM 2325 N N . VAL A 1 290 ? -1.392 -1.512 3.223 1.00 49.72 290 VAL A N 1
ATOM 2326 C CA . VAL A 1 290 ? -2.816 -1.342 3.641 1.00 49.72 290 VAL A CA 1
ATOM 2327 C C . VAL A 1 290 ? -3.164 -1.822 5.084 1.00 49.72 290 VAL A C 1
ATOM 2329 O O . VAL A 1 290 ? -3.891 -2.788 5.276 1.00 49.72 290 VAL A O 1
ATOM 2332 N N . TYR A 1 291 ? -2.688 -1.084 6.098 1.00 51.38 291 TYR A N 1
ATOM 2333 C CA . TYR A 1 291 ? -3.080 -1.033 7.535 1.00 51.38 291 TYR A CA 1
ATOM 2334 C C . TYR A 1 291 ? -4.377 -0.207 7.919 1.00 51.38 291 TYR A C 1
ATOM 2336 O O . TYR A 1 291 ? -5.449 -0.791 7.921 1.00 51.38 291 TYR A O 1
ATOM 2344 N N . ASP A 1 292 ? -4.401 1.124 8.120 1.00 57.44 292 ASP A N 1
ATOM 2345 C CA . ASP A 1 292 ? -5.562 1.922 8.665 1.00 57.44 292 ASP A CA 1
ATOM 2346 C C . ASP A 1 292 ? -6.829 2.136 7.760 1.00 57.44 292 ASP A C 1
ATOM 2348 O O . ASP A 1 292 ? -6.785 2.921 6.815 1.00 57.44 292 ASP A O 1
ATOM 2352 N N . VAL A 1 293 ? -7.983 1.485 8.010 1.00 61.66 293 VAL A N 1
ATOM 2353 C CA . VAL A 1 293 ? -9.221 1.538 7.180 1.00 61.66 293 VAL A CA 1
ATOM 2354 C C . VAL A 1 293 ? -10.401 2.275 7.839 1.00 61.66 293 VAL A C 1
ATOM 2356 O O . VAL A 1 293 ? -10.882 1.868 8.894 1.00 61.66 293 VAL A O 1
ATOM 2359 N N . GLU A 1 294 ? -10.971 3.258 7.133 1.00 70.44 294 GLU A N 1
ATOM 2360 C CA . GLU A 1 294 ? -12.145 4.025 7.576 1.00 70.44 294 GLU A CA 1
ATOM 2361 C C . GLU A 1 294 ? -13.342 3.900 6.610 1.00 70.44 294 GLU A C 1
ATOM 2363 O O . GLU A 1 294 ? -13.211 4.101 5.399 1.00 70.44 294 GLU A O 1
ATOM 2368 N N . PHE A 1 295 ? -14.525 3.630 7.163 1.00 60.22 295 PHE A N 1
ATOM 2369 C CA . PHE A 1 295 ? -15.829 3.620 6.501 1.00 60.22 295 PHE A CA 1
ATOM 2370 C C . PHE A 1 295 ? -16.820 4.398 7.355 1.00 60.22 295 PHE A C 1
ATOM 2372 O O . PHE A 1 295 ? -17.271 3.914 8.391 1.00 60.22 295 PHE A O 1
ATOM 2379 N N . CYS A 1 296 ? -17.170 5.603 6.916 1.00 64.38 296 CYS A N 1
ATOM 2380 C CA . CYS A 1 296 ? -18.034 6.494 7.677 1.00 64.38 296 CYS A CA 1
ATOM 2381 C C . CYS A 1 296 ? -19.304 6.835 6.889 1.00 64.38 296 CYS A C 1
ATOM 2383 O O . CYS A 1 296 ? -19.235 7.108 5.691 1.00 64.38 296 CYS A O 1
ATOM 2385 N N . VAL A 1 297 ? -20.462 6.828 7.559 1.00 63.72 297 VAL A N 1
ATOM 2386 C CA . VAL A 1 297 ? -21.780 7.154 6.967 1.00 63.72 297 VAL A CA 1
ATOM 2387 C C . VAL A 1 297 ? -22.121 6.256 5.763 1.00 63.72 297 VAL A C 1
ATOM 2389 O O . VAL A 1 297 ? -22.530 6.713 4.691 1.00 63.72 297 VAL A O 1
ATOM 2392 N N . THR A 1 298 ? -21.938 4.943 5.921 1.00 50.19 298 THR A N 1
ATOM 2393 C CA . THR A 1 298 ? -22.149 3.964 4.842 1.00 50.19 298 THR A CA 1
ATOM 2394 C C . THR A 1 298 ? -23.457 3.178 4.999 1.00 50.19 298 THR A C 1
ATOM 2396 O O . THR A 1 298 ? -24.180 3.278 5.990 1.00 50.19 298 THR A O 1
ATOM 2399 N N . ASN A 1 299 ? -23.783 2.345 4.007 1.00 60.50 299 ASN A N 1
ATOM 2400 C CA . ASN A 1 299 ? -24.832 1.328 4.119 1.00 60.50 299 ASN A CA 1
ATOM 2401 C C . ASN A 1 299 ? -24.271 -0.097 4.304 1.00 60.50 299 ASN A C 1
ATOM 2403 O O . ASN A 1 299 ? -24.956 -1.067 3.956 1.00 60.50 299 ASN A O 1
ATOM 2407 N N . LEU A 1 300 ? -23.041 -0.219 4.814 1.00 58.81 300 LEU A N 1
ATOM 2408 C CA . LEU A 1 300 ? -22.376 -1.479 5.144 1.00 58.81 300 LEU A CA 1
ATOM 2409 C C . LEU A 1 300 ? -23.110 -2.182 6.296 1.00 58.81 300 LEU A C 1
ATOM 2411 O O . LEU A 1 300 ? -23.393 -1.558 7.312 1.00 58.81 300 LEU A O 1
ATOM 2415 N N . ARG A 1 301 ? -23.450 -3.464 6.123 1.00 79.44 301 ARG A N 1
ATOM 2416 C CA . ARG A 1 301 ? -24.280 -4.257 7.062 1.00 79.44 301 ARG A CA 1
ATOM 2417 C C . ARG A 1 301 ? -23.641 -5.562 7.530 1.00 79.44 301 ARG A C 1
ATOM 2419 O O . ARG A 1 301 ? -24.134 -6.189 8.456 1.00 79.44 301 ARG A O 1
ATOM 2426 N N . GLU A 1 302 ? -22.619 -5.992 6.810 1.00 76.44 302 GLU A N 1
ATOM 2427 C CA . GLU A 1 302 ? -22.090 -7.353 6.753 1.00 76.44 302 GLU A CA 1
ATOM 2428 C C . GLU A 1 302 ? -20.628 -7.178 6.328 1.00 76.44 302 GLU A C 1
ATOM 2430 O O . GLU A 1 302 ? -20.372 -6.464 5.350 1.00 76.44 302 GLU A O 1
ATOM 2435 N N . LEU A 1 303 ? -19.685 -7.776 7.057 1.00 67.75 303 LEU A N 1
ATOM 2436 C CA . LEU A 1 303 ? -18.283 -7.821 6.652 1.00 67.75 303 LEU A CA 1
ATOM 2437 C C . LEU A 1 303 ? -18.006 -9.153 5.931 1.00 67.75 303 LEU A C 1
ATOM 2439 O O . LEU A 1 303 ? -18.746 -10.118 6.109 1.00 67.75 303 LEU A O 1
ATOM 2443 N N . PRO A 1 304 ? -16.982 -9.239 5.064 1.00 65.69 304 PRO A N 1
ATOM 2444 C CA . PRO A 1 304 ? -16.583 -10.519 4.493 1.00 65.69 304 PRO A CA 1
ATOM 2445 C C . PRO A 1 304 ? -16.052 -11.452 5.588 1.00 65.69 304 PRO A C 1
ATOM 2447 O O . PRO A 1 304 ? -15.125 -11.073 6.300 1.00 65.69 304 PRO A O 1
ATOM 2450 N N . ASP A 1 305 ? -16.557 -12.687 5.651 1.00 72.50 305 ASP A N 1
ATOM 2451 C CA . ASP A 1 305 ? -16.129 -13.714 6.620 1.00 72.50 305 ASP A CA 1
ATOM 2452 C C . ASP A 1 305 ? -14.617 -14.007 6.610 1.00 72.50 305 ASP A C 1
ATOM 2454 O O . ASP A 1 305 ? -14.126 -14.648 7.531 1.00 72.50 305 ASP A O 1
ATOM 2458 N N . ASP A 1 306 ? -13.883 -13.587 5.575 1.00 60.50 306 ASP A N 1
ATOM 2459 C CA . ASP A 1 306 ? -12.452 -13.830 5.364 1.00 60.50 306 ASP A CA 1
ATOM 2460 C C . ASP A 1 306 ? -11.589 -12.549 5.415 1.00 60.50 306 ASP A C 1
ATOM 2462 O O . ASP A 1 306 ? -10.438 -12.555 4.966 1.00 60.50 306 ASP A O 1
ATOM 2466 N N . LEU A 1 307 ? -12.121 -11.439 5.945 1.00 54.78 307 LEU A N 1
ATOM 2467 C CA . LEU A 1 307 ? -11.416 -10.152 6.057 1.00 54.78 307 LEU A CA 1
ATOM 2468 C C . LEU A 1 307 ? -10.096 -10.264 6.844 1.00 54.78 307 LEU A C 1
ATOM 2470 O O . LEU A 1 307 ? -9.093 -9.670 6.447 1.00 54.78 307 LEU A O 1
ATOM 2474 N N . ASP A 1 308 ? -10.080 -11.097 7.888 1.00 62.09 308 ASP A N 1
ATOM 2475 C CA . ASP A 1 308 ? -8.924 -11.440 8.732 1.00 62.09 308 ASP A CA 1
ATOM 2476 C C . ASP A 1 308 ? -7.785 -12.156 7.987 1.00 62.09 308 ASP A C 1
ATOM 2478 O O . ASP A 1 308 ? -6.648 -12.160 8.451 1.00 62.09 308 ASP A O 1
ATOM 2482 N N . THR A 1 309 ? -8.060 -12.726 6.810 1.00 49.66 309 THR A N 1
ATOM 2483 C CA . THR A 1 309 ? -7.041 -13.354 5.944 1.00 49.66 309 THR A CA 1
ATOM 2484 C C . THR A 1 309 ? -6.478 -12.407 4.881 1.00 49.66 309 THR A C 1
ATOM 2486 O O . THR A 1 309 ? -5.438 -12.686 4.278 1.00 49.66 309 THR A O 1
ATOM 2489 N N . LYS A 1 310 ? -7.176 -11.294 4.618 1.00 49.19 310 LYS A N 1
ATOM 2490 C CA . LYS A 1 310 ? -6.903 -10.369 3.505 1.00 49.19 310 LYS A CA 1
ATOM 2491 C C . LYS A 1 310 ? -6.272 -9.065 3.951 1.00 49.19 310 LYS A C 1
ATOM 2493 O O . LYS A 1 310 ? -5.519 -8.469 3.182 1.00 49.19 310 LYS A O 1
ATOM 2498 N N . TRP A 1 311 ? -6.640 -8.584 5.131 1.00 59.88 311 TRP A N 1
ATOM 2499 C CA . TRP A 1 311 ? -6.102 -7.364 5.714 1.00 59.88 311 TRP A CA 1
ATOM 2500 C C . TRP A 1 311 ? -5.077 -7.724 6.794 1.00 59.88 311 TRP A C 1
ATOM 2502 O O . TRP A 1 311 ? -5.103 -8.825 7.342 1.00 59.88 311 TRP A O 1
ATOM 2512 N N . ALA A 1 312 ? -4.115 -6.834 7.046 1.00 61.34 312 ALA A N 1
ATOM 2513 C CA . ALA A 1 312 ? -3.090 -7.081 8.061 1.00 61.34 312 ALA A CA 1
ATOM 2514 C C . ALA A 1 312 ? -3.701 -7.101 9.479 1.00 61.34 312 ALA A C 1
ATOM 2516 O O . ALA A 1 312 ? -4.849 -6.718 9.674 1.00 61.34 312 ALA A O 1
ATOM 2517 N N . GLN A 1 313 ? -2.940 -7.532 10.481 1.00 69.81 313 GLN A N 1
ATOM 2518 C CA . GLN A 1 313 ? -3.354 -7.402 11.883 1.00 69.81 313 GLN A CA 1
ATOM 2519 C C . GLN A 1 313 ? -2.991 -6.015 12.437 1.00 69.81 313 GLN A C 1
ATOM 2521 O O . GLN A 1 313 ? -2.247 -5.260 11.811 1.00 69.81 313 GLN A O 1
ATOM 2526 N N . ASN A 1 314 ? -3.497 -5.691 13.629 1.00 65.19 314 ASN A N 1
ATOM 2527 C CA . ASN A 1 314 ? -3.257 -4.439 14.356 1.00 65.19 314 ASN A CA 1
ATOM 2528 C C . ASN A 1 314 ? -3.738 -3.160 13.642 1.00 65.19 314 ASN A C 1
ATOM 2530 O O . ASN A 1 314 ? -3.367 -2.061 14.038 1.00 65.19 314 ASN A O 1
ATOM 2534 N N . LEU A 1 315 ? -4.602 -3.279 12.634 1.00 60.53 315 LEU A N 1
ATOM 2535 C CA . LEU A 1 315 ? -5.152 -2.144 11.888 1.00 60.53 315 LEU A CA 1
ATOM 2536 C C . LEU A 1 315 ? -5.808 -1.105 12.803 1.00 60.53 315 LEU A C 1
ATOM 2538 O O . LEU A 1 315 ? -6.411 -1.449 13.825 1.00 60.53 315 LEU A O 1
ATOM 2542 N N . LEU A 1 316 ? -5.798 0.144 12.352 1.00 69.69 316 LEU A N 1
ATOM 2543 C CA . LEU A 1 316 ? -6.820 1.105 12.738 1.00 69.69 316 LEU A CA 1
ATOM 2544 C C . LEU A 1 316 ? -8.065 0.807 11.887 1.00 69.69 316 LEU A C 1
ATOM 2546 O O . LEU A 1 316 ? -7.974 0.742 10.665 1.00 69.69 316 LEU A O 1
ATOM 2550 N N . LEU A 1 317 ? -9.199 0.510 12.520 1.00 76.75 317 LEU A N 1
ATOM 2551 C CA . LEU A 1 317 ? -10.474 0.255 11.851 1.00 76.75 317 LEU A CA 1
ATOM 2552 C C . LEU A 1 317 ? -11.545 1.189 12.387 1.00 76.75 317 LEU A C 1
ATOM 2554 O O . LEU A 1 317 ? -11.829 1.203 13.585 1.00 76.75 317 LEU A O 1
ATOM 2558 N N . GLN A 1 318 ? -12.186 1.915 11.482 1.00 79.38 318 GLN A N 1
ATOM 2559 C CA . GLN A 1 318 ? -13.354 2.729 11.776 1.00 79.38 318 GLN A CA 1
ATOM 2560 C C . GLN A 1 318 ? -14.481 2.308 10.839 1.00 79.38 318 GLN A C 1
ATOM 2562 O O . GLN A 1 318 ? -14.352 2.392 9.622 1.00 79.38 318 GLN A O 1
ATOM 2567 N N . PHE A 1 319 ? -15.591 1.857 11.406 1.00 80.06 319 PHE A N 1
ATOM 2568 C CA . PHE A 1 319 ? -16.839 1.602 10.700 1.00 80.06 319 PHE A CA 1
ATOM 2569 C C . PHE A 1 319 ? -17.914 2.484 11.333 1.00 80.06 319 PHE A C 1
ATOM 2571 O O . PHE A 1 319 ? -18.828 1.966 11.957 1.00 80.06 319 PHE A O 1
ATOM 2578 N N . GLU A 1 320 ? -17.794 3.809 11.264 1.00 78.00 320 GLU A N 1
ATOM 2579 C CA . GLU A 1 320 ? -18.698 4.725 11.972 1.00 78.00 320 GLU A CA 1
ATOM 2580 C C . GLU A 1 320 ? -19.977 5.025 11.164 1.00 78.00 320 GLU A C 1
ATOM 2582 O O . GLU A 1 320 ? -19.969 5.066 9.931 1.00 78.00 320 GLU A O 1
ATOM 2587 N N . TYR A 1 321 ? -21.110 5.223 11.845 1.00 70.88 321 TYR A N 1
ATOM 2588 C CA . TYR A 1 321 ? -22.415 5.559 11.248 1.00 70.88 321 TYR A CA 1
ATOM 2589 C C . TYR A 1 321 ? -22.817 4.666 10.062 1.00 70.88 321 TYR A C 1
ATOM 2591 O O . TYR A 1 321 ? -23.393 5.121 9.070 1.00 70.88 321 TYR A O 1
ATOM 2599 N N . SER A 1 322 ? -22.468 3.385 10.151 1.00 78.31 322 SER A N 1
ATOM 2600 C CA . SER A 1 322 ? -22.792 2.373 9.150 1.00 78.31 322 SER A CA 1
ATOM 2601 C C . SER A 1 322 ? -24.084 1.634 9.552 1.00 78.31 322 SER A C 1
ATOM 2603 O O . SER A 1 322 ? -24.912 2.164 10.294 1.00 78.31 322 SER A O 1
ATOM 2605 N N . GLN A 1 323 ? -24.343 0.443 9.010 1.00 80.31 323 GLN A N 1
ATOM 2606 C CA . GLN A 1 323 ? -25.564 -0.333 9.276 1.00 80.31 323 GLN A CA 1
ATOM 2607 C C . GLN A 1 323 ? -25.254 -1.739 9.819 1.00 80.31 323 GLN A C 1
ATOM 2609 O O . GLN A 1 323 ? -26.051 -2.658 9.617 1.00 80.31 323 GLN A O 1
ATOM 2614 N N . LEU A 1 324 ? -24.111 -1.918 10.492 1.00 80.56 324 LEU A N 1
ATOM 2615 C CA . LEU A 1 324 ? -23.753 -3.169 11.163 1.00 80.56 324 LEU A CA 1
ATOM 2616 C C . LEU A 1 324 ? -24.722 -3.411 12.328 1.00 80.56 324 LEU A C 1
ATOM 2618 O O . LEU A 1 324 ? -24.897 -2.540 13.172 1.00 80.56 324 LEU A O 1
ATOM 2622 N N . THR A 1 325 ? -25.360 -4.580 12.384 1.00 89.38 325 THR A N 1
ATOM 2623 C CA . THR A 1 325 ? -26.304 -4.927 13.469 1.00 89.38 325 THR A CA 1
ATOM 2624 C C . THR A 1 325 ? -25.693 -5.807 14.558 1.00 89.38 325 THR A C 1
ATOM 2626 O O . THR A 1 325 ? -26.324 -6.047 15.581 1.00 89.38 325 THR A O 1
ATOM 2629 N N . VAL A 1 326 ? -24.479 -6.314 14.335 1.00 91.81 326 VAL A N 1
ATOM 2630 C CA . VAL A 1 326 ? -23.697 -7.136 15.269 1.00 91.81 326 VAL A CA 1
ATOM 2631 C C . VAL A 1 326 ? -22.215 -6.787 15.137 1.00 91.81 326 VAL A C 1
ATOM 2633 O O . VAL A 1 326 ? -21.782 -6.319 14.082 1.00 91.81 326 VAL A O 1
ATOM 2636 N N . VAL A 1 327 ? -21.426 -7.049 16.182 1.00 92.44 327 VAL A N 1
ATOM 2637 C CA . VAL A 1 327 ? -19.961 -7.091 16.057 1.00 92.44 327 VAL A CA 1
ATOM 2638 C C . VAL A 1 327 ? -19.601 -8.387 15.340 1.00 92.44 327 VAL A C 1
ATOM 2640 O O . VAL A 1 327 ? -19.784 -9.476 15.882 1.00 92.44 327 VAL A O 1
ATOM 2643 N N . ASP A 1 328 ? -19.131 -8.273 14.104 1.00 90.06 328 ASP A N 1
ATOM 2644 C CA . ASP A 1 328 ? -18.783 -9.433 13.288 1.00 90.06 328 ASP A CA 1
ATOM 2645 C C . ASP A 1 328 ? -17.575 -10.187 13.892 1.00 90.06 328 ASP A C 1
ATOM 2647 O O . ASP A 1 328 ? -16.550 -9.550 14.170 1.00 90.06 328 ASP A O 1
ATOM 2651 N N . PRO A 1 329 ? -17.634 -11.524 14.075 1.00 89.81 329 PRO A N 1
ATOM 2652 C CA . PRO A 1 329 ? -16.507 -12.316 14.567 1.00 89.81 329 PRO A CA 1
ATOM 2653 C C . PRO A 1 329 ? -15.213 -12.140 13.762 1.00 89.81 329 PRO A C 1
ATOM 2655 O O . PRO A 1 329 ? -14.131 -12.384 14.297 1.00 89.81 329 PRO A O 1
ATOM 2658 N N . VAL A 1 330 ? -15.285 -11.709 12.496 1.00 84.19 330 VAL A N 1
ATOM 2659 C CA . VAL A 1 330 ? -14.091 -11.397 11.703 1.00 84.19 330 VAL A CA 1
ATOM 2660 C C . VAL A 1 330 ? -13.262 -10.263 12.312 1.00 84.19 330 VAL A C 1
ATOM 2662 O O . VAL A 1 330 ? -12.040 -10.317 12.241 1.00 84.19 330 VAL A O 1
ATOM 2665 N N . LEU A 1 331 ? -13.886 -9.287 12.984 1.00 85.25 331 LEU A N 1
ATOM 2666 C CA . LEU A 1 331 ? -13.180 -8.187 13.653 1.00 85.25 331 LEU A CA 1
ATOM 2667 C C . LEU A 1 331 ? -12.340 -8.687 14.832 1.00 85.25 331 LEU A C 1
ATOM 2669 O O . LEU A 1 331 ? -11.224 -8.215 15.032 1.00 85.25 331 LEU A O 1
ATOM 2673 N N . ILE A 1 332 ? -12.844 -9.684 15.563 1.00 90.94 332 ILE A N 1
ATOM 2674 C CA . ILE A 1 332 ? -12.126 -10.325 16.671 1.00 90.94 332 ILE A CA 1
ATOM 2675 C C . ILE A 1 332 ? -10.884 -11.059 16.144 1.00 90.94 332 ILE A C 1
ATOM 2677 O O . ILE A 1 332 ? -9.791 -10.901 16.683 1.00 90.94 332 ILE A O 1
ATOM 2681 N N . ARG A 1 333 ? -11.028 -11.828 15.053 1.00 88.94 333 ARG A N 1
ATOM 2682 C CA . ARG A 1 333 ? -9.923 -12.606 14.455 1.00 88.94 333 ARG A CA 1
ATOM 2683 C C . ARG A 1 333 ? -8.886 -11.741 13.733 1.00 88.94 333 ARG A C 1
ATOM 2685 O O . ARG A 1 333 ? -7.704 -12.076 13.733 1.00 88.94 333 ARG A O 1
ATOM 2692 N N . LEU A 1 334 ? -9.327 -10.635 13.134 1.00 76.75 334 LEU A N 1
ATOM 2693 C CA . LEU A 1 334 ? -8.487 -9.648 12.450 1.00 76.75 334 LEU A CA 1
ATOM 2694 C C . LEU A 1 334 ? -7.567 -8.894 13.424 1.00 76.75 334 LEU A C 1
ATOM 2696 O O . LEU A 1 334 ? -6.481 -8.468 13.039 1.00 76.75 334 LEU A O 1
ATOM 2700 N N . GLY A 1 335 ? -7.977 -8.756 14.686 1.00 83.88 335 GLY A N 1
ATOM 2701 C CA . GLY A 1 335 ? -7.152 -8.187 15.748 1.00 83.88 335 GLY A CA 1
ATOM 2702 C C . GLY A 1 335 ? -6.740 -6.727 15.523 1.00 83.88 335 GLY A C 1
ATOM 2703 O O . GLY A 1 335 ? -5.540 -6.457 15.446 1.00 83.88 335 GLY A O 1
ATOM 2704 N N . PRO A 1 336 ? -7.682 -5.777 15.362 1.00 82.69 336 PRO A N 1
ATOM 2705 C CA . PRO A 1 336 ? -7.362 -4.365 15.183 1.00 82.69 336 PRO A CA 1
ATOM 2706 C C . PRO A 1 336 ? -6.694 -3.759 16.424 1.00 82.69 336 PRO A C 1
ATOM 2708 O O . PRO A 1 336 ? -7.133 -3.958 17.557 1.00 82.69 336 PRO A O 1
ATOM 2711 N N . GLY A 1 337 ? -5.674 -2.931 16.201 1.00 75.75 337 GLY A N 1
ATOM 2712 C CA . GLY A 1 337 ? -5.043 -2.131 17.251 1.00 75.75 337 GLY A CA 1
ATOM 2713 C C . GLY A 1 337 ? -5.962 -1.003 17.725 1.00 75.75 337 GLY A C 1
ATOM 2714 O O . GLY A 1 337 ? -5.787 -0.455 18.811 1.00 75.75 337 GLY A O 1
ATOM 2715 N N . TYR A 1 338 ? -6.974 -0.662 16.931 1.00 81.88 338 TYR A N 1
ATOM 2716 C CA . TYR A 1 338 ? -7.936 0.389 17.217 1.00 81.88 338 TYR A CA 1
ATOM 2717 C C . TYR A 1 338 ? -9.238 0.076 16.483 1.00 81.88 338 TYR A C 1
ATOM 2719 O O . TYR A 1 338 ? -9.211 -0.156 15.276 1.00 81.88 338 TYR A O 1
ATOM 2727 N N . LEU A 1 339 ? -10.368 0.078 17.189 1.00 90.62 339 LEU A N 1
ATOM 2728 C CA . LEU A 1 339 ? -11.663 -0.300 16.622 1.00 90.62 339 LEU A CA 1
ATOM 2729 C C . LEU A 1 339 ? -12.749 0.712 16.994 1.00 90.62 339 LEU A C 1
ATOM 2731 O O . LEU A 1 339 ? -13.141 0.784 18.154 1.00 90.62 339 LEU A O 1
ATOM 2735 N N . ALA A 1 340 ? -13.275 1.451 16.019 1.00 87.50 340 ALA A N 1
ATOM 2736 C CA . ALA A 1 340 ? -14.448 2.309 16.182 1.00 87.50 340 ALA A CA 1
ATOM 2737 C C . ALA A 1 340 ? -15.653 1.754 15.406 1.00 87.50 340 ALA A C 1
ATOM 2739 O O . ALA A 1 340 ? -15.579 1.515 14.203 1.00 87.50 340 ALA A O 1
ATOM 2740 N N . LEU A 1 341 ? -16.769 1.569 16.109 1.00 90.00 341 LEU A N 1
ATOM 2741 C CA . LEU A 1 341 ? -18.070 1.098 15.619 1.00 90.00 341 LEU A CA 1
ATOM 2742 C C . LEU A 1 341 ? -19.199 2.104 15.927 1.00 90.00 341 LEU A C 1
ATOM 2744 O O . LEU A 1 341 ? -20.376 1.779 15.763 1.00 90.00 341 LEU A O 1
ATOM 2748 N N . THR A 1 342 ? -18.844 3.315 16.371 1.00 86.00 342 THR A N 1
ATOM 2749 C CA . THR A 1 342 ? -19.740 4.427 16.734 1.00 86.00 342 THR A CA 1
ATOM 2750 C C . THR A 1 342 ? -20.900 4.602 15.748 1.00 86.00 342 THR A C 1
ATOM 2752 O O . THR A 1 342 ? -20.698 4.564 14.536 1.00 86.00 342 THR A O 1
ATOM 2755 N N . GLY A 1 343 ? -22.120 4.821 16.240 1.00 78.94 343 GLY A N 1
ATOM 2756 C CA . GLY A 1 343 ? -23.286 5.131 15.403 1.00 78.94 343 GLY A CA 1
ATOM 2757 C C . GLY A 1 343 ? -23.891 3.956 14.620 1.00 78.94 343 GLY A C 1
ATOM 2758 O O . GLY A 1 343 ? -24.730 4.190 13.748 1.00 78.94 343 GLY A O 1
ATOM 2759 N N . ASN A 1 344 ? -23.479 2.705 14.869 1.00 83.19 344 ASN A N 1
ATOM 2760 C CA . ASN A 1 344 ? -24.098 1.528 14.240 1.00 83.19 344 ASN A CA 1
ATOM 2761 C C . ASN A 1 344 ? -25.302 0.996 15.034 1.00 83.19 344 ASN A C 1
ATOM 2763 O O . ASN A 1 344 ? -25.311 1.074 16.262 1.00 83.19 344 ASN A O 1
ATOM 2767 N N . PRO A 1 345 ? -26.278 0.350 14.369 1.00 88.50 345 PRO A N 1
ATOM 2768 C CA . PRO A 1 345 ? -27.417 -0.307 15.014 1.00 88.50 345 PRO A CA 1
ATOM 2769 C C . PRO A 1 345 ? -27.056 -1.651 15.693 1.00 88.50 345 PRO A C 1
ATOM 2771 O O . PRO A 1 345 ? -27.792 -2.628 15.554 1.00 88.50 345 PRO A O 1
ATOM 2774 N N . ILE A 1 346 ? -25.934 -1.711 16.418 1.00 93.44 346 ILE A N 1
ATOM 2775 C CA . ILE A 1 346 ? -25.542 -2.844 17.271 1.00 93.44 346 ILE A CA 1
ATOM 2776 C C . ILE A 1 346 ? -26.064 -2.578 18.688 1.00 93.44 346 ILE A C 1
ATOM 2778 O O . ILE A 1 346 ? -25.750 -1.542 19.273 1.00 93.44 346 ILE A O 1
ATOM 2782 N N . THR A 1 347 ? -26.825 -3.521 19.244 1.00 92.56 347 THR A N 1
ATOM 2783 C CA . THR A 1 347 ? -27.409 -3.428 20.598 1.00 92.56 347 THR A CA 1
ATOM 2784 C C . THR A 1 347 ? -26.647 -4.234 21.654 1.00 92.56 347 THR A C 1
ATOM 2786 O O . THR A 1 347 ? -26.734 -3.940 22.843 1.00 92.56 347 THR A O 1
ATOM 2789 N N . GLU A 1 348 ? -25.895 -5.255 21.234 1.00 93.69 348 GLU A N 1
ATOM 2790 C CA . GLU A 1 348 ? -25.187 -6.199 22.107 1.00 93.69 348 GLU A CA 1
ATOM 2791 C C . GLU A 1 348 ? -23.729 -6.366 21.651 1.00 93.69 348 GLU A C 1
ATOM 2793 O O . GLU A 1 348 ? -23.444 -6.454 20.454 1.00 93.69 348 GLU A O 1
ATOM 2798 N N . LEU A 1 349 ? -22.799 -6.433 22.608 1.00 96.19 349 LEU A N 1
ATOM 2799 C CA . LEU A 1 349 ? -21.369 -6.635 22.358 1.00 96.19 349 LEU A CA 1
ATOM 2800 C C . LEU A 1 349 ? -20.928 -8.031 22.837 1.00 96.19 349 LEU A C 1
ATOM 2802 O O . LEU A 1 349 ? -21.253 -8.401 23.967 1.00 96.19 349 LEU A O 1
ATOM 2806 N N . PRO A 1 350 ? -20.149 -8.797 22.050 1.00 95.88 350 PRO A N 1
ATOM 2807 C CA . PRO A 1 350 ? -19.511 -10.017 22.536 1.00 95.88 350 PRO A CA 1
ATOM 2808 C C . PRO A 1 350 ? -18.394 -9.669 23.541 1.00 95.88 350 PRO A C 1
ATOM 2810 O O . PRO A 1 350 ? -17.747 -8.634 23.370 1.00 95.88 350 PRO A O 1
ATOM 2813 N N . PRO A 1 351 ? -18.110 -10.509 24.557 1.00 94.56 351 PRO A N 1
ATOM 2814 C CA . PRO A 1 351 ? -17.006 -10.265 25.493 1.00 94.56 351 PRO A CA 1
ATOM 2815 C C . PRO A 1 351 ? -15.657 -10.162 24.775 1.00 94.56 351 PRO A C 1
ATOM 2817 O O . PRO A 1 351 ? -14.861 -9.278 25.089 1.00 94.56 351 PRO A O 1
ATOM 2820 N N . ASP A 1 352 ? -15.464 -10.984 23.743 1.00 94.06 352 ASP A N 1
ATOM 2821 C CA . ASP A 1 352 ? -14.251 -11.096 22.938 1.00 94.06 352 ASP A CA 1
ATOM 2822 C C . ASP A 1 352 ? -13.759 -9.752 22.363 1.00 94.06 352 ASP A C 1
ATOM 2824 O O . ASP A 1 352 ? -12.561 -9.604 22.134 1.00 94.06 352 ASP A O 1
ATOM 2828 N N . ILE A 1 353 ? -14.633 -8.746 22.168 1.00 94.31 353 ILE A N 1
ATOM 2829 C CA . ILE A 1 353 ? -14.228 -7.409 21.678 1.00 94.31 353 ILE A CA 1
ATOM 2830 C C . ILE A 1 353 ? -13.267 -6.696 22.644 1.00 94.31 353 ILE A C 1
ATOM 2832 O O . ILE A 1 353 ? -12.433 -5.905 22.211 1.00 94.31 353 ILE A O 1
ATOM 2836 N N . PHE A 1 354 ? -13.349 -7.001 23.943 1.00 94.81 354 PHE A N 1
ATOM 2837 C CA . PHE A 1 354 ? -12.447 -6.482 24.972 1.00 94.81 354 PHE A CA 1
ATOM 2838 C C . PHE A 1 354 ? -11.224 -7.387 25.203 1.00 94.81 354 PHE A C 1
ATOM 2840 O O . PHE A 1 354 ? -10.289 -6.967 25.887 1.00 94.81 354 PHE A O 1
ATOM 2847 N N . GLU A 1 355 ? -11.198 -8.592 24.620 1.00 94.38 355 GLU A N 1
ATOM 2848 C CA . GLU A 1 355 ? -10.119 -9.585 24.776 1.00 94.38 355 GLU A CA 1
ATOM 2849 C C . GLU A 1 355 ? -9.112 -9.617 23.611 1.00 94.38 355 GLU A C 1
ATOM 2851 O O . GLU A 1 355 ? -8.128 -10.363 23.651 1.00 94.38 355 GLU A O 1
ATOM 2856 N N . ILE A 1 356 ? -9.333 -8.794 22.580 1.00 89.06 356 ILE A N 1
ATOM 2857 C CA . ILE A 1 356 ? -8.478 -8.705 21.391 1.00 89.06 356 ILE A CA 1
ATOM 2858 C C . ILE A 1 356 ? -7.050 -8.280 21.774 1.00 89.06 356 ILE A C 1
ATOM 2860 O O . ILE A 1 356 ? -6.820 -7.189 22.302 1.00 89.06 356 ILE A O 1
ATOM 2864 N N . ASP A 1 357 ? -6.060 -9.119 21.465 1.00 79.62 357 ASP A N 1
ATOM 2865 C CA . ASP A 1 357 ? -4.650 -8.818 21.725 1.00 79.62 357 ASP A CA 1
ATOM 2866 C C . ASP A 1 357 ? -4.175 -7.571 20.952 1.00 79.62 357 ASP A C 1
ATOM 2868 O O . ASP A 1 357 ? -4.324 -7.478 19.737 1.00 79.62 357 ASP A O 1
ATOM 2872 N N . ASN A 1 358 ? -3.521 -6.645 21.662 1.00 76.69 358 ASN A N 1
ATOM 2873 C CA . ASN A 1 358 ? -2.971 -5.370 21.166 1.00 76.69 358 ASN A CA 1
ATOM 2874 C C . ASN A 1 358 ? -3.980 -4.257 20.808 1.00 76.69 358 ASN A C 1
ATOM 2876 O O . ASN A 1 358 ? -3.552 -3.168 20.419 1.00 76.69 358 ASN A O 1
ATOM 2880 N N . THR A 1 359 ? -5.290 -4.437 21.020 1.00 85.81 359 THR A N 1
ATOM 2881 C CA . THR A 1 359 ? -6.242 -3.315 20.920 1.00 85.81 359 THR A CA 1
ATOM 2882 C C . THR A 1 359 ? -5.944 -2.245 21.974 1.00 85.81 359 THR A C 1
ATOM 2884 O O . THR A 1 359 ? -5.884 -2.518 23.171 1.00 85.81 359 THR A O 1
ATOM 2887 N N . TYR A 1 360 ? -5.752 -1.007 21.526 1.00 83.81 360 TYR A N 1
ATOM 2888 C CA . TYR A 1 360 ? -5.473 0.174 22.342 1.00 83.81 360 TYR A CA 1
ATOM 2889 C C . TYR A 1 360 ? -6.733 0.998 22.644 1.00 83.81 360 TYR A C 1
ATOM 2891 O O . TYR A 1 360 ? -6.838 1.606 23.712 1.00 83.81 360 TYR A O 1
ATOM 2899 N N . LEU A 1 361 ? -7.698 1.022 21.720 1.00 87.81 361 LEU A N 1
ATOM 2900 C CA . LEU A 1 361 ? -8.907 1.838 21.827 1.00 87.81 361 LEU A CA 1
ATOM 2901 C C . LEU A 1 361 ? -10.128 1.125 21.243 1.00 87.81 361 LEU A C 1
ATOM 2903 O O . LEU A 1 361 ? -10.040 0.519 20.173 1.00 87.81 361 LEU A O 1
ATOM 2907 N N . ILE A 1 362 ? -11.269 1.278 21.922 1.00 92.25 362 ILE A N 1
ATOM 2908 C CA . ILE A 1 362 ? -12.588 0.828 21.458 1.00 92.25 362 ILE A CA 1
ATOM 2909 C C . ILE A 1 362 ? -13.558 2.021 21.412 1.00 92.25 362 ILE A C 1
ATOM 2911 O O . ILE A 1 362 ? -13.733 2.738 22.398 1.00 92.25 362 ILE A O 1
ATOM 2915 N N . GLY A 1 363 ? -14.203 2.231 20.266 1.00 89.94 363 GLY A N 1
ATOM 2916 C CA . GLY A 1 363 ? -15.255 3.219 20.036 1.00 89.94 363 GLY A CA 1
ATOM 2917 C C . GLY A 1 363 ? -16.609 2.551 19.825 1.00 89.94 363 GLY A C 1
ATOM 2918 O O . GLY A 1 363 ? -16.782 1.806 18.868 1.00 89.94 363 GLY A O 1
ATOM 2919 N N . ILE A 1 364 ? -17.558 2.825 20.714 1.00 93.00 364 ILE A N 1
ATOM 2920 C CA . ILE A 1 364 ? -18.927 2.290 20.738 1.00 93.00 364 ILE A CA 1
ATOM 2921 C C . ILE A 1 364 ? -19.942 3.384 21.142 1.00 93.00 364 ILE A C 1
ATOM 2923 O O . ILE A 1 364 ? -20.857 3.149 21.928 1.00 93.00 364 ILE A O 1
ATOM 2927 N N . SER A 1 365 ? -19.730 4.625 20.689 1.00 88.12 365 SER A N 1
ATOM 2928 C CA . SER A 1 365 ? -20.580 5.775 21.051 1.00 88.12 365 SER A CA 1
ATOM 2929 C C . SER A 1 365 ? -21.810 5.900 20.141 1.00 88.12 365 SER A C 1
ATOM 2931 O O . SER A 1 365 ? -21.775 5.426 19.011 1.00 88.12 365 SER A O 1
ATOM 2933 N N . ASP A 1 366 ? -22.877 6.565 20.600 1.00 86.31 366 ASP A N 1
ATOM 2934 C CA . ASP A 1 366 ? -24.146 6.756 19.859 1.00 86.31 366 ASP A CA 1
ATOM 2935 C C . ASP A 1 366 ? -24.739 5.419 19.358 1.00 86.31 366 ASP A C 1
ATOM 2937 O O . ASP A 1 366 ? -25.120 5.261 18.198 1.00 86.31 366 ASP A O 1
ATOM 2941 N N . MET A 1 367 ? -24.751 4.420 20.245 1.00 88.75 367 MET A N 1
ATOM 2942 C CA . MET A 1 367 ? -25.228 3.054 19.999 1.00 88.75 367 MET A CA 1
ATOM 2943 C C . MET A 1 367 ? -26.211 2.645 21.098 1.00 88.75 367 MET A C 1
ATOM 2945 O O . MET A 1 367 ? -26.049 3.024 22.261 1.00 88.75 367 MET A O 1
ATOM 2949 N N . ASP A 1 368 ? -27.213 1.838 20.747 1.00 92.50 368 ASP A N 1
ATOM 2950 C CA . ASP A 1 368 ? -28.301 1.426 21.648 1.00 92.50 368 ASP A CA 1
ATOM 2951 C C . ASP A 1 368 ? -27.885 0.257 22.565 1.00 92.50 368 ASP A C 1
ATOM 2953 O O . ASP A 1 368 ? -28.472 -0.823 22.572 1.00 92.50 368 ASP A O 1
ATOM 2957 N N . ILE A 1 369 ? -26.790 0.471 23.299 1.00 95.00 369 ILE A N 1
ATOM 2958 C CA . ILE A 1 369 ? -26.161 -0.493 24.206 1.00 95.00 369 ILE A CA 1
ATOM 2959 C C . ILE A 1 369 ? -26.613 -0.190 25.636 1.00 95.00 369 ILE A C 1
ATOM 2961 O O . ILE A 1 369 ? -26.360 0.901 26.151 1.00 95.00 369 ILE A O 1
ATOM 2965 N N . HIS A 1 370 ? -27.251 -1.163 26.288 1.00 95.44 370 HIS A N 1
ATOM 2966 C CA . HIS A 1 370 ? -27.747 -1.045 27.667 1.00 95.44 370 HIS A CA 1
ATOM 2967 C C . HIS A 1 370 ? -26.771 -1.563 28.735 1.00 95.44 370 HIS A C 1
ATOM 2969 O O . HIS A 1 370 ? -26.801 -1.095 29.873 1.00 95.44 370 HIS A O 1
ATOM 2975 N N . GLU A 1 371 ? -25.899 -2.507 28.384 1.00 95.00 371 GLU A N 1
ATOM 2976 C CA . GLU A 1 371 ? -24.871 -3.057 29.270 1.00 95.00 371 GLU A CA 1
ATOM 2977 C C . GLU A 1 371 ? -23.615 -3.446 28.479 1.00 95.00 371 GLU A C 1
ATOM 2979 O O . GLU A 1 371 ? -23.675 -3.770 27.293 1.00 95.00 371 GLU A O 1
ATOM 2984 N N . LEU A 1 372 ? -22.459 -3.404 29.143 1.00 96.81 372 LEU A N 1
ATOM 2985 C CA . LEU A 1 372 ? -21.221 -3.996 28.631 1.00 96.81 372 LEU A CA 1
ATOM 2986 C C . LEU A 1 372 ? -21.275 -5.532 28.790 1.00 96.81 372 LEU A C 1
ATOM 2988 O O . LEU A 1 372 ? -22.064 -6.026 29.597 1.00 96.81 372 LEU A O 1
ATOM 2992 N N . PRO A 1 373 ? -20.455 -6.322 28.073 1.00 96.44 373 PRO A N 1
ATOM 2993 C CA . PRO A 1 373 ? -20.475 -7.775 28.213 1.00 96.44 373 PRO A CA 1
ATOM 2994 C C . PRO A 1 373 ? -20.029 -8.216 29.612 1.00 96.44 373 PRO A C 1
ATOM 2996 O O . PRO A 1 373 ? -19.006 -7.772 30.128 1.00 96.44 373 PRO A O 1
ATOM 2999 N N . ARG A 1 374 ? -20.788 -9.136 30.213 1.00 93.62 374 ARG A N 1
ATOM 3000 C CA . ARG A 1 374 ? -20.561 -9.630 31.581 1.00 93.62 374 ARG A CA 1
ATOM 3001 C C . ARG A 1 374 ? -19.288 -10.467 31.749 1.00 93.62 374 ARG A C 1
ATOM 3003 O O . ARG A 1 374 ? -18.632 -10.376 32.776 1.00 93.62 374 ARG A O 1
ATOM 3010 N N . ASN A 1 375 ? -18.953 -11.299 30.763 1.00 92.25 375 ASN A N 1
ATOM 3011 C CA . ASN A 1 375 ? -17.944 -12.357 30.899 1.00 92.25 375 ASN A CA 1
ATOM 3012 C C . ASN A 1 375 ? -16.624 -12.017 30.178 1.00 92.25 375 ASN A C 1
ATOM 3014 O O . ASN A 1 375 ? -16.165 -12.809 29.359 1.00 92.25 375 ASN A O 1
ATOM 3018 N N . VAL A 1 376 ? -16.029 -10.850 30.445 1.00 95.12 376 VAL A N 1
ATOM 3019 C CA . VAL A 1 376 ? -14.666 -10.536 29.971 1.00 95.12 376 VAL A CA 1
ATOM 3020 C C . VAL A 1 376 ? -13.665 -11.160 30.945 1.00 95.12 376 VAL A C 1
ATOM 3022 O O . VAL A 1 376 ? -13.626 -10.815 32.121 1.00 95.12 376 VAL A O 1
ATOM 3025 N N . THR A 1 377 ? -12.888 -12.124 30.462 1.00 89.69 377 THR A N 1
ATOM 3026 C CA . THR A 1 377 ? -11.973 -12.972 31.245 1.00 89.69 377 THR A CA 1
ATOM 3027 C C . THR A 1 377 ? -10.501 -12.608 31.070 1.00 89.69 377 THR A C 1
ATOM 3029 O O . THR A 1 377 ? -9.697 -12.843 31.972 1.00 89.69 377 THR A O 1
ATOM 3032 N N . LYS A 1 378 ? -10.141 -12.033 29.918 1.00 91.81 378 LYS A N 1
ATOM 3033 C CA . LYS A 1 378 ? -8.780 -11.607 29.580 1.00 91.81 378 LYS A CA 1
ATOM 3034 C C . LYS A 1 378 ? -8.831 -10.236 28.909 1.00 91.81 378 LYS A C 1
ATOM 3036 O O . LYS A 1 378 ? -8.745 -10.140 27.688 1.00 91.81 378 LYS A O 1
ATOM 3041 N N . LEU A 1 379 ? -8.959 -9.172 29.702 1.00 92.88 379 LEU A N 1
ATOM 3042 C CA . LEU A 1 379 ? -8.941 -7.806 29.184 1.00 92.88 379 LEU A CA 1
ATOM 3043 C C . LEU A 1 379 ? -7.647 -7.550 28.393 1.00 92.88 379 LEU A C 1
ATOM 3045 O O . LEU A 1 379 ? -6.546 -7.866 28.851 1.00 92.88 379 LEU A O 1
ATOM 3049 N N . SER A 1 380 ? -7.765 -6.953 27.208 1.00 92.38 380 SER A N 1
ATOM 3050 C CA . SER A 1 380 ? -6.613 -6.636 26.364 1.00 92.38 380 SER A CA 1
ATOM 3051 C C . SER A 1 380 ? -5.593 -5.787 27.123 1.00 92.38 380 SER A C 1
ATOM 3053 O O . SER A 1 380 ? -5.925 -4.716 27.638 1.00 92.38 380 SER A O 1
ATOM 3055 N N . ALA A 1 381 ? -4.342 -6.252 27.199 1.00 87.69 381 ALA A N 1
ATOM 3056 C CA . ALA A 1 381 ? -3.292 -5.656 28.033 1.00 87.69 381 ALA A CA 1
ATOM 3057 C C . ALA A 1 381 ? -2.892 -4.227 27.612 1.00 87.69 381 ALA A C 1
ATOM 3059 O O . ALA A 1 381 ? -2.308 -3.480 28.396 1.00 87.69 381 ALA A O 1
ATOM 3060 N N . THR A 1 382 ? -3.197 -3.853 26.370 1.00 85.88 382 THR A N 1
ATOM 3061 C CA . THR A 1 382 ? -2.918 -2.542 25.765 1.00 85.88 382 THR A CA 1
ATOM 3062 C C . THR A 1 382 ? -4.103 -1.588 25.798 1.00 85.88 382 THR A C 1
ATOM 3064 O O . THR A 1 382 ? -3.906 -0.404 25.522 1.00 85.88 382 THR A O 1
ATOM 3067 N N . LEU A 1 383 ? -5.316 -2.072 26.104 1.00 92.25 383 LEU A N 1
ATOM 3068 C CA . LEU A 1 383 ? -6.522 -1.252 26.035 1.00 92.25 383 LEU A CA 1
ATOM 3069 C C . LEU A 1 383 ? -6.396 -0.090 27.015 1.00 92.25 383 LEU A C 1
ATOM 3071 O O . LEU A 1 383 ? -6.249 -0.286 28.223 1.00 92.25 383 LEU A O 1
ATOM 3075 N N . ALA A 1 384 ? -6.448 1.118 26.477 1.00 86.75 384 ALA A N 1
ATOM 3076 C CA . ALA A 1 384 ? -6.367 2.341 27.243 1.00 86.75 384 ALA A CA 1
ATOM 3077 C C . ALA A 1 384 ? -7.752 2.965 27.392 1.00 86.75 384 ALA A C 1
ATOM 3079 O O . ALA A 1 384 ? -8.162 3.268 28.511 1.00 86.75 384 ALA A O 1
ATOM 3080 N N . TRP A 1 385 ? -8.452 3.205 26.277 1.00 86.00 385 TRP A N 1
ATOM 3081 C CA . TRP A 1 385 ? -9.633 4.075 26.245 1.00 86.00 385 TRP A CA 1
ATOM 3082 C C . TRP A 1 385 ? -10.846 3.383 25.605 1.00 86.00 385 TRP A C 1
ATOM 3084 O O . TRP A 1 385 ? -10.732 2.757 24.549 1.00 86.00 385 TRP A O 1
ATOM 3094 N N . VAL A 1 386 ? -12.021 3.561 26.212 1.00 92.44 386 VAL A N 1
ATOM 3095 C CA . VAL A 1 386 ? -13.317 3.080 25.717 1.00 92.44 386 VAL A CA 1
ATOM 3096 C C . VAL A 1 386 ? -14.283 4.258 25.596 1.00 92.44 386 VAL A C 1
ATOM 3098 O O . VAL A 1 386 ? -14.590 4.938 26.578 1.00 92.44 386 VAL A O 1
ATOM 3101 N N . PHE A 1 387 ? -14.766 4.515 24.381 1.00 89.00 387 PHE A N 1
ATOM 3102 C CA . PHE A 1 387 ? -15.669 5.623 24.071 1.00 89.00 387 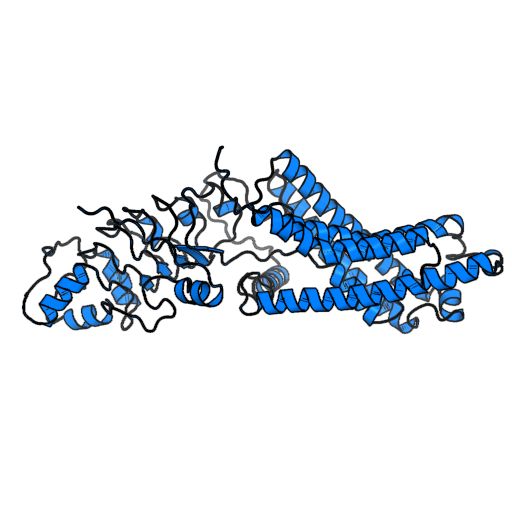PHE A CA 1
ATOM 3103 C C . PHE A 1 387 ? -17.089 5.109 23.902 1.00 89.00 387 PHE A C 1
ATOM 3105 O O . PHE A 1 387 ? -17.439 4.567 22.861 1.00 89.00 387 PHE A O 1
ATOM 3112 N N . MET A 1 388 ? -17.914 5.341 24.913 1.00 91.94 388 MET A N 1
ATOM 3113 C CA . MET A 1 388 ? -19.286 4.848 25.052 1.00 91.94 388 MET A CA 1
ATOM 3114 C C . MET A 1 388 ? -20.248 6.008 25.358 1.00 91.94 388 MET A C 1
ATOM 3116 O O . MET A 1 388 ? -21.166 5.885 26.171 1.00 91.94 388 MET A O 1
ATOM 3120 N N . ARG A 1 389 ? -20.004 7.178 24.751 1.00 87.88 389 ARG A N 1
ATOM 3121 C CA . ARG A 1 389 ? -20.882 8.347 24.896 1.00 87.88 389 ARG A CA 1
ATOM 3122 C C . ARG A 1 389 ? -22.238 8.057 24.268 1.00 87.88 389 ARG A C 1
ATOM 3124 O O . ARG A 1 389 ? -22.292 7.362 23.260 1.00 87.88 389 ARG A O 1
ATOM 3131 N N . GLU A 1 390 ? -23.297 8.659 24.800 1.00 88.06 390 GLU A N 1
ATOM 3132 C CA . GLU A 1 390 ? -24.653 8.539 24.233 1.00 88.06 390 GLU A CA 1
ATOM 3133 C C . GLU A 1 390 ? -25.104 7.065 24.090 1.00 88.06 390 GLU A C 1
ATOM 3135 O O . GLU A 1 390 ? -25.791 6.700 23.142 1.00 88.06 390 GLU A O 1
ATOM 3140 N N . THR A 1 391 ? -24.690 6.222 25.045 1.00 93.38 391 THR A N 1
ATOM 3141 C CA . THR A 1 391 ? -25.166 4.840 25.235 1.00 93.38 391 THR A CA 1
ATOM 3142 C C . THR A 1 391 ? -26.106 4.764 26.440 1.00 93.38 391 THR A C 1
ATOM 3144 O O . THR A 1 391 ? -26.071 5.620 27.326 1.00 93.38 391 THR A O 1
ATOM 3147 N N . ASN A 1 392 ? -26.915 3.708 26.522 1.00 95.12 392 ASN A N 1
ATOM 3148 C CA . ASN A 1 392 ? -27.877 3.486 27.604 1.00 95.12 392 ASN A CA 1
ATOM 3149 C C . ASN A 1 392 ? -27.278 2.762 28.834 1.00 95.12 392 ASN A C 1
ATOM 3151 O O . ASN A 1 392 ? -28.022 2.277 29.690 1.00 95.12 392 ASN A O 1
ATOM 3155 N N . VAL A 1 393 ? -25.945 2.701 28.952 1.00 96.25 393 VAL A N 1
ATOM 3156 C CA . VAL A 1 393 ? -25.249 2.011 30.050 1.00 96.25 393 VAL A CA 1
ATOM 3157 C C . VAL A 1 393 ? -25.420 2.750 31.384 1.00 96.25 393 VAL A C 1
ATOM 3159 O O . VAL A 1 393 ? -25.121 3.939 31.514 1.00 96.25 393 VAL A O 1
ATOM 3162 N N . SER A 1 394 ? -25.888 2.021 32.400 1.00 96.69 394 SER A N 1
ATOM 3163 C CA . SER A 1 394 ? -26.161 2.538 33.753 1.00 96.69 394 SER A CA 1
ATOM 3164 C C . SER A 1 394 ? -25.268 1.951 34.854 1.00 96.69 394 SER A C 1
ATOM 3166 O O . SER A 1 394 ? -25.305 2.436 35.984 1.00 96.69 394 SER A O 1
ATOM 3168 N N . PHE A 1 395 ? -24.452 0.937 34.547 1.00 97.25 395 PHE A N 1
ATOM 3169 C CA . PHE A 1 395 ? -23.564 0.271 35.503 1.00 97.25 395 PHE A CA 1
ATOM 3170 C C . PHE A 1 395 ? -22.342 -0.371 34.821 1.00 97.25 395 PHE A C 1
ATOM 3172 O O . PHE A 1 395 ? -22.312 -0.521 33.600 1.00 97.25 395 PHE A O 1
ATOM 3179 N N . PHE A 1 396 ? -21.351 -0.776 35.621 1.00 97.62 396 PHE A N 1
ATOM 3180 C CA . PHE A 1 396 ? -20.140 -1.472 35.171 1.00 97.62 396 PHE A CA 1
ATOM 3181 C C . PHE A 1 396 ? -19.977 -2.830 35.871 1.00 97.62 396 PHE A C 1
ATOM 3183 O O . PHE A 1 396 ? -20.219 -2.944 37.074 1.00 97.62 396 PHE A O 1
ATOM 3190 N N . TRP A 1 397 ? -19.527 -3.846 35.131 1.00 97.69 397 TRP A N 1
ATOM 3191 C CA . TRP A 1 397 ? -19.136 -5.161 35.663 1.00 97.69 397 TRP A CA 1
ATOM 3192 C C . TRP A 1 397 ? -17.797 -5.104 36.409 1.00 97.69 397 TRP A C 1
ATOM 3194 O O . TRP A 1 397 ? -17.028 -4.160 36.232 1.00 97.69 397 TRP A O 1
ATOM 3204 N N . ASP A 1 398 ? -17.520 -6.110 37.237 1.00 95.75 398 ASP A N 1
ATOM 3205 C CA . ASP A 1 398 ? -16.297 -6.224 38.047 1.00 95.75 398 ASP A CA 1
ATOM 3206 C C . ASP A 1 398 ? -14.991 -6.068 37.245 1.00 95.75 398 ASP A C 1
ATOM 3208 O O . ASP A 1 398 ? -14.107 -5.319 37.659 1.00 95.75 398 ASP A O 1
ATOM 3212 N N . TRP A 1 399 ? -14.895 -6.668 36.055 1.00 95.88 399 TRP A N 1
ATOM 3213 C CA . TRP A 1 399 ? -13.716 -6.571 35.183 1.00 95.88 399 TRP A CA 1
ATOM 3214 C C . TRP A 1 399 ? -13.340 -5.135 34.778 1.00 95.88 399 TRP A C 1
ATOM 3216 O O . TRP A 1 399 ? -12.186 -4.876 34.429 1.00 95.88 399 TRP A O 1
ATOM 3226 N N . ALA A 1 400 ? -14.272 -4.176 34.853 1.00 95.88 400 ALA A N 1
ATOM 3227 C CA . ALA A 1 400 ? -13.977 -2.772 34.574 1.00 95.88 400 ALA A CA 1
ATOM 3228 C C . ALA A 1 400 ? -12.957 -2.177 35.564 1.00 95.88 400 ALA A C 1
ATOM 3230 O O . ALA A 1 400 ? -12.234 -1.248 35.193 1.00 95.88 400 ALA A O 1
ATOM 3231 N N . ASP A 1 401 ? -12.862 -2.727 36.783 1.00 93.75 401 ASP A N 1
ATOM 3232 C CA . ASP A 1 401 ? -11.907 -2.295 37.809 1.00 93.75 401 ASP A CA 1
ATOM 3233 C C . ASP A 1 401 ? -10.446 -2.494 37.358 1.00 93.75 401 ASP A C 1
ATOM 3235 O O . ASP A 1 401 ? -9.610 -1.637 37.643 1.00 93.75 401 ASP A O 1
ATOM 3239 N N . GLU A 1 402 ? -10.134 -3.529 36.561 1.00 94.31 402 GLU A N 1
ATOM 3240 C CA . GLU A 1 402 ? -8.775 -3.743 36.024 1.00 94.31 402 GLU A CA 1
ATOM 3241 C C . GLU A 1 402 ? -8.315 -2.545 35.176 1.00 94.31 402 GLU A C 1
ATOM 3243 O O . GLU A 1 402 ? -7.184 -2.068 35.298 1.00 94.31 402 GLU A O 1
ATOM 3248 N N . LEU A 1 403 ? -9.210 -2.012 34.337 1.00 93.31 403 LEU A N 1
ATOM 3249 C CA . LEU A 1 403 ? -8.901 -0.867 33.483 1.00 93.31 403 LEU A CA 1
ATOM 3250 C C . LEU A 1 403 ? -8.748 0.425 34.298 1.00 93.31 403 LEU A C 1
ATOM 3252 O O . LEU A 1 403 ? -7.899 1.257 33.973 1.00 93.31 403 LEU A O 1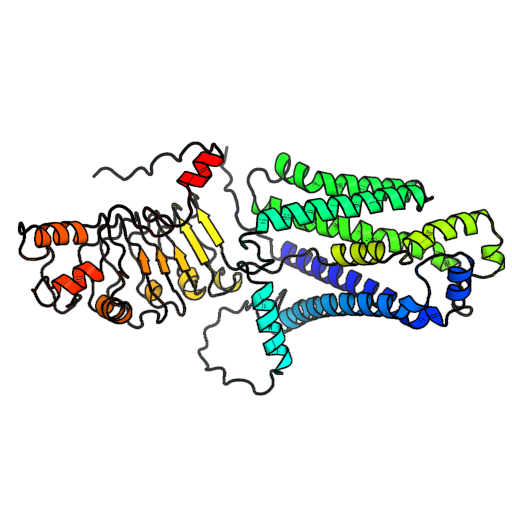
ATOM 3256 N N . VAL A 1 404 ? -9.536 0.582 35.368 1.00 93.38 404 VAL A N 1
ATOM 3257 C CA . VAL A 1 404 ? -9.437 1.712 36.307 1.00 93.38 404 VAL A CA 1
ATOM 3258 C C . VAL A 1 404 ? -8.089 1.700 37.027 1.00 93.38 404 VAL A C 1
ATOM 3260 O O . VAL A 1 404 ? -7.387 2.713 37.027 1.00 93.38 404 VAL A O 1
ATOM 3263 N N . GLU A 1 405 ? -7.692 0.555 37.588 1.00 92.56 405 GLU A N 1
ATOM 3264 C CA . GLU A 1 405 ? -6.402 0.391 38.266 1.00 92.56 405 GLU A CA 1
ATOM 3265 C C . GLU A 1 405 ? -5.222 0.620 37.311 1.00 92.56 405 GLU A C 1
ATOM 3267 O O . GLU A 1 405 ? -4.279 1.337 37.654 1.00 92.56 405 GLU A O 1
ATOM 3272 N N . ARG A 1 406 ? -5.296 0.072 36.090 1.00 92.56 406 ARG A N 1
ATOM 3273 C CA . ARG A 1 406 ? -4.239 0.175 35.072 1.00 92.56 406 ARG A CA 1
ATOM 3274 C C . ARG A 1 406 ? -4.034 1.594 34.538 1.00 92.56 406 ARG A C 1
ATOM 3276 O O . ARG A 1 406 ? -2.908 1.942 34.183 1.00 92.56 406 ARG A O 1
ATOM 3283 N N . MET A 1 407 ? -5.095 2.399 34.451 1.00 87.75 407 MET A N 1
ATOM 3284 C CA . MET A 1 407 ? -5.063 3.706 33.776 1.00 87.75 407 MET A CA 1
ATOM 3285 C C . MET A 1 407 ? -4.988 4.918 34.713 1.00 87.75 407 MET A C 1
ATOM 3287 O O . MET A 1 407 ? -4.733 6.024 34.228 1.00 87.75 407 MET A O 1
ATOM 3291 N N . ASN A 1 408 ? -5.165 4.737 36.025 1.00 84.62 408 ASN A N 1
ATOM 3292 C CA . ASN A 1 408 ? -5.078 5.781 37.055 1.00 84.62 408 ASN A CA 1
ATOM 3293 C C . ASN A 1 408 ? -3.815 6.673 36.892 1.00 84.62 408 ASN A C 1
ATOM 3295 O O . ASN A 1 408 ? -2.706 6.134 36.840 1.00 84.62 408 ASN A O 1
ATOM 3299 N N . PRO A 1 409 ? -3.922 8.022 36.810 1.00 78.94 409 PRO A N 1
ATOM 3300 C CA . PRO A 1 409 ? -5.096 8.882 37.045 1.00 78.94 409 PRO A CA 1
ATOM 3301 C C . PRO A 1 409 ? -5.824 9.343 35.764 1.00 78.94 409 PRO A C 1
ATOM 3303 O O . PRO A 1 409 ? -6.455 10.401 35.742 1.00 78.94 409 PRO A O 1
ATOM 3306 N N . SER A 1 410 ? -5.691 8.605 34.663 1.00 81.38 410 SER A N 1
ATOM 3307 C CA . SER A 1 410 ? -6.404 8.874 33.406 1.00 81.38 410 SER A CA 1
ATOM 3308 C C . SER A 1 410 ? -7.858 8.408 33.484 1.00 81.38 410 SER A C 1
ATOM 3310 O O . SER A 1 410 ? -8.182 7.514 34.260 1.00 81.38 410 SER A O 1
ATOM 3312 N N . SER A 1 411 ? -8.711 8.954 32.613 1.00 83.38 411 SER A N 1
ATOM 3313 C CA . SER A 1 411 ? -10.103 8.516 32.451 1.00 83.38 411 SER A CA 1
ATOM 3314 C C . SER A 1 411 ? -10.234 7.513 31.292 1.00 83.38 411 SER A C 1
ATOM 3316 O O . SER A 1 411 ? -10.404 7.957 30.153 1.00 83.38 411 SER A O 1
ATOM 3318 N N . PRO A 1 412 ? -10.131 6.187 31.517 1.00 88.75 412 PRO A N 1
ATOM 3319 C CA . PRO A 1 412 ? -10.322 5.194 30.459 1.00 88.75 412 PRO A CA 1
ATOM 3320 C C . PRO A 1 412 ? -11.749 5.158 29.905 1.00 88.75 412 PRO A C 1
ATOM 3322 O O . PRO A 1 412 ? -11.930 4.819 28.738 1.00 88.75 412 PRO A O 1
ATOM 3325 N N . TRP A 1 413 ? -12.756 5.512 30.708 1.00 93.31 413 TRP A N 1
ATOM 3326 C CA . TRP A 1 413 ? -14.165 5.424 30.329 1.00 93.31 413 TRP A CA 1
ATOM 3327 C C . TRP A 1 413 ? -14.694 6.789 29.883 1.00 93.31 413 TRP A C 1
ATOM 3329 O O . TRP A 1 413 ? -14.861 7.695 30.698 1.00 93.31 413 TRP A O 1
ATOM 3339 N N . ILE A 1 414 ? -14.982 6.963 28.592 1.00 90.81 414 ILE A N 1
ATOM 3340 C CA . ILE A 1 414 ? -15.581 8.191 28.053 1.00 90.81 414 ILE A CA 1
ATOM 3341 C C . ILE A 1 414 ? -17.079 7.933 27.852 1.00 90.81 414 ILE A C 1
ATOM 3343 O O . ILE A 1 414 ? -17.503 7.487 26.788 1.00 90.81 414 ILE A O 1
ATOM 3347 N N . ALA A 1 415 ? -17.869 8.203 28.895 1.00 91.75 415 ALA A N 1
ATOM 3348 C CA . ALA A 1 415 ? -19.275 7.795 29.016 1.00 91.75 415 ALA A CA 1
ATOM 3349 C C . ALA A 1 415 ? -20.274 8.971 29.083 1.00 91.75 415 ALA A C 1
ATOM 3351 O O . ALA A 1 415 ? -21.403 8.807 29.542 1.00 91.75 415 ALA A O 1
ATOM 3352 N N . GLY A 1 416 ? -19.878 10.177 28.659 1.00 87.88 416 GLY A N 1
ATOM 3353 C CA . GLY A 1 416 ? -20.756 11.357 28.655 1.00 87.88 416 GLY A CA 1
ATOM 3354 C C . GLY A 1 416 ? -22.106 11.112 27.961 1.00 87.88 416 GLY A C 1
ATOM 3355 O O . GLY A 1 416 ? -22.161 10.452 26.926 1.00 87.88 416 GLY A O 1
ATOM 3356 N N . TYR A 1 417 ? -23.182 11.663 28.533 1.00 87.44 417 TYR A N 1
ATOM 3357 C CA . TYR A 1 417 ? -24.581 11.434 28.124 1.00 87.44 417 TYR A CA 1
ATOM 3358 C C . TYR A 1 417 ? -25.108 9.992 28.295 1.00 87.44 417 TYR A C 1
ATOM 3360 O O . TYR A 1 417 ? -26.082 9.627 27.646 1.00 87.44 417 TYR A O 1
ATOM 3368 N N . SER A 1 418 ? -24.498 9.183 29.168 1.00 93.56 418 SER A N 1
ATOM 3369 C CA . SER A 1 418 ? -25.070 7.904 29.624 1.00 93.56 418 SER A CA 1
ATOM 3370 C C . SER A 1 418 ? -25.879 8.054 30.926 1.00 93.56 418 SER A C 1
ATOM 3372 O O . SER A 1 418 ? -25.572 8.945 31.729 1.00 93.56 418 SER A O 1
ATOM 3374 N N . PRO A 1 419 ? -26.844 7.154 31.209 1.00 96.38 419 PRO A N 1
ATOM 3375 C CA . PRO A 1 419 ? -27.545 7.097 32.494 1.00 96.38 419 PRO A CA 1
ATOM 3376 C C . PRO A 1 419 ? -26.614 6.984 33.713 1.00 96.38 419 PRO A C 1
ATOM 3378 O O . PRO A 1 419 ? -26.885 7.600 34.743 1.00 96.38 419 PRO A O 1
ATOM 3381 N N . TYR A 1 420 ? -25.484 6.270 33.595 1.00 96.88 420 TYR A N 1
ATOM 3382 C CA . TYR A 1 420 ? -24.463 6.218 34.651 1.00 96.88 420 TYR A CA 1
ATOM 3383 C C . TYR A 1 420 ? -23.937 7.620 34.999 1.00 96.88 420 TYR A C 1
ATOM 3385 O O . TYR A 1 420 ? -23.857 7.995 36.169 1.00 96.88 420 TYR A O 1
ATOM 3393 N N . CYS A 1 421 ? -23.622 8.427 33.982 1.00 95.50 421 CYS A N 1
ATOM 3394 C CA . CYS A 1 421 ? -23.151 9.797 34.173 1.00 95.50 421 CYS A CA 1
ATOM 3395 C C . CYS A 1 421 ? -24.239 10.746 34.703 1.00 95.50 421 CYS A C 1
ATOM 3397 O O . CYS A 1 421 ? -23.917 11.691 35.424 1.00 95.50 421 CYS A O 1
ATOM 3399 N N . GLU A 1 422 ? -25.516 10.505 34.393 1.00 95.31 422 GLU A N 1
ATOM 3400 C CA . GLU A 1 422 ? -26.620 11.247 35.014 1.00 95.31 422 GLU A CA 1
ATOM 3401 C C . GLU A 1 422 ? -26.753 10.940 36.509 1.00 95.31 422 GLU A C 1
ATOM 3403 O O . GLU A 1 422 ? -26.974 11.852 37.306 1.00 95.31 422 GLU A O 1
ATOM 3408 N N . ASP A 1 423 ? -26.621 9.673 36.904 1.00 96.31 423 ASP A N 1
ATOM 3409 C CA . ASP A 1 423 ? -26.654 9.275 38.312 1.00 96.31 423 ASP A CA 1
ATOM 3410 C C . ASP A 1 423 ? -25.426 9.766 39.077 1.00 96.31 423 ASP A C 1
ATOM 3412 O O . ASP A 1 423 ? -25.578 10.300 40.176 1.00 96.31 423 ASP A O 1
ATOM 3416 N N . LEU A 1 424 ? -24.233 9.698 38.479 1.00 95.44 424 LEU A N 1
ATOM 3417 C CA . LEU A 1 424 ? -23.030 10.291 39.062 1.00 95.44 424 LEU A CA 1
ATOM 3418 C C . LEU A 1 424 ? -23.223 11.793 39.315 1.00 95.44 424 LEU A C 1
ATOM 3420 O O . LEU A 1 424 ? -22.954 12.261 40.418 1.00 95.44 424 LEU A O 1
ATOM 3424 N N . ALA A 1 425 ? -23.796 12.536 38.364 1.00 94.69 425 ALA A N 1
ATOM 3425 C CA . ALA A 1 425 ? -24.095 13.955 38.558 1.00 94.69 425 ALA A CA 1
ATOM 3426 C C . ALA A 1 425 ? -25.110 14.212 39.696 1.00 94.69 425 ALA A C 1
ATOM 3428 O O . ALA A 1 425 ? -24.987 15.215 40.404 1.00 94.69 425 ALA A O 1
ATOM 3429 N N . LYS A 1 426 ? -26.094 13.319 39.911 1.00 95.56 426 LYS A N 1
ATOM 3430 C CA . LYS A 1 426 ? -27.041 13.379 41.051 1.00 95.56 426 LYS A CA 1
ATOM 3431 C C . LYS A 1 426 ? -26.362 13.076 42.391 1.00 95.56 426 LYS A C 1
ATOM 3433 O O . LYS A 1 426 ? -26.757 13.631 43.415 1.00 95.56 426 LYS A O 1
ATOM 3438 N N . ILE A 1 427 ? -25.351 12.211 42.395 1.00 94.81 427 ILE A N 1
ATOM 3439 C CA . ILE A 1 427 ? -24.541 11.892 43.577 1.00 94.81 427 ILE A CA 1
ATOM 3440 C C . ILE A 1 427 ? -23.617 13.072 43.911 1.00 94.81 427 ILE A C 1
ATOM 3442 O O . ILE A 1 427 ? -23.628 13.563 45.038 1.00 94.81 427 ILE A O 1
ATOM 3446 N N . GLU A 1 428 ? -22.886 13.597 42.923 1.00 91.75 428 GLU A N 1
ATOM 3447 C CA . GLU A 1 428 ? -21.979 14.745 43.074 1.00 91.75 428 GLU A CA 1
ATOM 3448 C C . GLU A 1 428 ? -22.700 16.021 43.539 1.00 91.75 428 GLU A C 1
ATOM 3450 O O . GLU A 1 428 ? -22.154 16.791 44.330 1.00 91.75 428 GLU A O 1
ATOM 3455 N N . ASN A 1 429 ? -23.938 16.249 43.083 1.00 93.31 429 ASN A N 1
ATOM 3456 C CA . ASN A 1 429 ? -24.749 17.395 43.507 1.00 93.31 429 ASN A CA 1
ATOM 3457 C C . ASN A 1 429 ? -25.577 17.145 44.790 1.00 93.31 429 ASN A C 1
ATOM 3459 O O . ASN A 1 429 ? -26.261 18.058 45.259 1.00 93.31 429 ASN A O 1
ATOM 3463 N N . GLY A 1 430 ? -25.513 15.938 45.365 1.00 91.88 430 GLY A N 1
ATOM 3464 C CA . GLY A 1 430 ? -26.187 15.565 46.612 1.00 91.88 430 GLY A CA 1
ATOM 3465 C C . GLY A 1 430 ? -27.702 15.338 46.516 1.00 91.88 430 GLY A C 1
ATOM 3466 O O . GLY A 1 430 ? -28.366 15.293 47.551 1.00 91.88 430 GLY A O 1
ATOM 3467 N N . THR A 1 431 ? -28.272 15.201 45.313 1.00 95.25 431 THR A N 1
ATOM 3468 C CA . THR A 1 431 ? -29.697 14.845 45.127 1.00 95.25 431 THR A CA 1
ATOM 3469 C C . THR A 1 431 ? -29.968 13.340 45.215 1.00 95.25 431 THR A C 1
ATOM 3471 O O . THR A 1 431 ? -31.106 12.948 45.473 1.00 95.25 431 THR A O 1
ATOM 3474 N N . ALA A 1 432 ? -28.938 12.503 45.069 1.00 93.75 432 ALA A N 1
ATOM 3475 C CA . ALA A 1 432 ? -28.969 11.063 45.319 1.00 93.75 432 ALA A CA 1
ATOM 3476 C C . ALA A 1 432 ? -27.790 10.634 46.212 1.00 93.75 432 ALA A C 1
ATOM 3478 O O . ALA A 1 432 ? -26.765 11.306 46.270 1.00 93.75 432 ALA A O 1
ATOM 3479 N N . THR A 1 433 ? -27.925 9.500 46.908 1.00 91.88 433 THR A N 1
ATOM 3480 C CA . THR A 1 433 ? -26.862 8.926 47.767 1.00 91.88 433 THR A CA 1
ATOM 3481 C C . THR A 1 433 ? -26.283 7.615 47.228 1.00 91.88 433 THR A C 1
ATOM 3483 O O . THR A 1 433 ? -25.415 7.025 47.864 1.00 91.88 433 THR A O 1
ATOM 3486 N N . ALA A 1 434 ? -26.801 7.127 46.102 1.00 93.75 434 ALA A N 1
ATOM 3487 C CA . ALA A 1 434 ? -26.421 5.889 45.430 1.00 93.75 434 ALA A CA 1
ATOM 3488 C C . ALA A 1 434 ? -26.834 5.964 43.950 1.00 93.75 434 ALA A C 1
ATOM 3490 O O . ALA A 1 434 ? -27.700 6.770 43.598 1.00 93.75 434 ALA A O 1
ATOM 3491 N N . PHE A 1 435 ? -26.237 5.118 43.107 1.00 95.81 435 PHE A N 1
ATOM 3492 C CA . PHE A 1 435 ? -26.689 4.900 41.729 1.00 95.81 435 PHE A CA 1
ATOM 3493 C C . PHE A 1 435 ? -28.098 4.279 41.710 1.00 95.81 435 PHE A C 1
ATOM 3495 O O . PHE A 1 435 ? -28.509 3.628 42.674 1.00 95.81 435 PHE A O 1
ATOM 3502 N N . SER A 1 436 ? -28.851 4.463 40.620 1.00 94.06 436 SER A N 1
ATOM 3503 C CA . SER A 1 436 ? -30.190 3.868 40.466 1.00 94.06 436 SER A CA 1
ATOM 3504 C C . SER A 1 436 ? -30.152 2.338 40.382 1.00 94.06 436 SER A C 1
ATOM 3506 O O . SER A 1 436 ? -31.064 1.665 40.868 1.00 94.06 436 SER A O 1
ATOM 3508 N N . VAL A 1 437 ? -29.073 1.782 39.825 1.00 94.62 437 VAL A N 1
ATOM 3509 C CA . VAL A 1 437 ? -28.776 0.348 39.847 1.00 94.62 437 VAL A CA 1
ATOM 3510 C C . VAL A 1 437 ? -28.226 -0.031 41.224 1.00 94.62 437 VAL A C 1
ATOM 3512 O O . VAL A 1 437 ? -27.236 0.527 41.693 1.00 94.62 437 VAL A O 1
ATOM 3515 N N . THR A 1 438 ? -28.867 -0.997 41.885 1.00 93.94 438 THR A N 1
ATOM 3516 C CA . THR A 1 438 ? -28.435 -1.476 43.209 1.00 93.94 438 THR A CA 1
ATOM 3517 C C . THR A 1 438 ? -27.122 -2.252 43.099 1.00 93.94 438 THR A C 1
ATOM 3519 O O . THR A 1 438 ? -27.011 -3.149 42.267 1.00 93.94 438 THR A O 1
ATOM 3522 N N . LEU A 1 439 ? -26.148 -1.939 43.961 1.00 93.19 439 LEU A N 1
ATOM 3523 C CA . LEU A 1 439 ? -24.842 -2.601 43.984 1.00 93.19 439 LEU A CA 1
ATOM 3524 C C . LEU A 1 439 ? -24.978 -4.127 44.144 1.00 93.19 439 LEU A C 1
ATOM 3526 O O . LEU A 1 439 ? -25.560 -4.617 45.114 1.00 93.19 439 LEU A O 1
ATOM 3530 N N . SER A 1 440 ? -24.391 -4.863 43.200 1.00 94.56 440 SER A N 1
ATOM 3531 C CA . SER A 1 440 ? -24.254 -6.321 43.202 1.00 94.56 440 SER A CA 1
ATOM 3532 C C . SER A 1 440 ? -22.790 -6.702 43.463 1.00 94.56 440 SER A C 1
ATOM 3534 O O . SER A 1 440 ? -21.902 -5.956 43.046 1.00 94.56 440 SER A O 1
ATOM 3536 N N . PRO A 1 441 ? -22.495 -7.866 44.076 1.00 93.12 441 PRO A N 1
ATOM 3537 C CA . PRO A 1 441 ? -21.135 -8.412 44.133 1.00 93.12 441 PRO A CA 1
ATOM 3538 C C . PRO A 1 441 ? -20.510 -8.689 42.755 1.00 93.12 441 PRO A C 1
ATOM 3540 O O . PRO A 1 441 ? -19.302 -8.858 42.671 1.00 93.12 441 PRO A O 1
ATOM 3543 N N . GLU A 1 442 ? -21.327 -8.765 41.699 1.00 93.19 442 GLU A N 1
ATOM 3544 C CA . GLU A 1 442 ? -20.897 -8.995 40.310 1.00 93.19 442 GLU A CA 1
ATOM 3545 C C . GLU A 1 442 ? -20.519 -7.693 39.572 1.00 93.19 442 GLU A C 1
ATOM 3547 O O . GLU A 1 442 ? -20.042 -7.732 38.442 1.00 93.19 442 GLU A O 1
ATOM 3552 N N . TYR A 1 443 ? -20.770 -6.529 40.177 1.00 96.75 443 TYR A N 1
ATOM 3553 C CA . TYR A 1 443 ? -20.470 -5.225 39.584 1.00 96.75 443 TYR A CA 1
ATOM 3554 C C . TYR A 1 443 ? -19.127 -4.672 40.072 1.00 96.75 443 TYR A C 1
ATOM 3556 O O . TYR A 1 443 ? -18.613 -5.086 41.112 1.00 96.75 443 TYR A O 1
ATOM 3564 N N . SER A 1 444 ? -18.591 -3.689 39.347 1.00 96.25 444 SER A N 1
ATOM 3565 C CA . SER A 1 444 ? -17.384 -2.944 39.719 1.00 96.25 444 SER A CA 1
ATOM 3566 C C . SER A 1 444 ? -17.522 -2.354 41.124 1.00 96.25 444 SER A C 1
ATOM 3568 O O . SER A 1 444 ? -18.389 -1.516 41.390 1.00 96.25 444 SER A O 1
ATOM 3570 N N . GLN A 1 445 ? -16.644 -2.782 42.032 1.00 94.62 445 GLN A N 1
ATOM 3571 C CA . GLN A 1 445 ? -16.644 -2.325 43.425 1.00 94.62 445 GLN A CA 1
ATOM 3572 C C . GLN A 1 445 ? -15.954 -0.960 43.573 1.00 94.62 445 GLN A C 1
ATOM 3574 O O . GLN A 1 445 ? -15.985 -0.373 44.657 1.00 94.62 445 GLN A O 1
ATOM 3579 N N . THR A 1 446 ? -15.352 -0.441 42.496 1.00 94.06 446 THR A N 1
ATOM 3580 C CA . THR A 1 446 ? -14.825 0.930 42.420 1.00 94.06 446 THR A CA 1
ATOM 3581 C C . THR A 1 446 ? -15.840 1.897 41.817 1.00 94.06 446 THR A C 1
ATOM 3583 O O . THR A 1 446 ? -16.047 2.974 42.366 1.00 94.06 446 THR A O 1
ATOM 3586 N N . LEU A 1 447 ? -16.490 1.528 40.707 1.00 96.31 447 LEU A N 1
ATOM 3587 C CA . LEU A 1 447 ? -17.362 2.416 39.931 1.00 96.31 447 LEU A CA 1
ATOM 3588 C C . LEU A 1 447 ? -18.818 2.429 40.409 1.00 96.31 447 LEU A C 1
ATOM 3590 O O . LEU A 1 447 ? -19.494 3.432 40.185 1.00 96.31 447 LEU A O 1
ATOM 3594 N N . MET A 1 448 ? -19.303 1.369 41.069 1.00 96.62 448 MET A N 1
ATOM 3595 C CA . MET A 1 448 ? -20.695 1.279 41.550 1.00 96.62 448 MET A CA 1
ATOM 3596 C C . MET A 1 448 ? -20.875 1.564 43.051 1.00 96.62 448 MET A C 1
ATOM 3598 O O . MET A 1 448 ? -22.011 1.611 43.525 1.00 96.62 448 MET A O 1
ATOM 3602 N N . ASP A 1 449 ? -19.794 1.792 43.804 1.00 95.62 449 ASP A N 1
ATOM 3603 C CA . ASP A 1 449 ? -19.846 2.272 45.194 1.00 95.62 449 ASP A CA 1
ATOM 3604 C C . ASP A 1 449 ? -19.407 3.748 45.270 1.00 95.62 449 ASP A C 1
ATOM 3606 O O . ASP A 1 449 ? -18.207 4.016 45.210 1.00 95.62 449 ASP A O 1
ATOM 3610 N N . PRO A 1 450 ? -20.332 4.712 45.447 1.00 93.81 450 PRO A N 1
ATOM 3611 C CA . PRO A 1 450 ? -20.017 6.136 45.569 1.00 93.81 450 PRO A CA 1
ATOM 3612 C C . PRO A 1 450 ? -19.536 6.546 46.975 1.00 93.81 450 PRO A C 1
ATOM 3614 O O . PRO A 1 450 ? -19.654 7.711 47.364 1.00 93.81 450 PRO A O 1
ATOM 3617 N N . SER A 1 451 ? -19.013 5.612 47.776 1.00 93.38 451 SER A N 1
ATOM 3618 C CA . SER A 1 451 ? -18.438 5.923 49.084 1.00 93.38 451 SER A CA 1
ATOM 3619 C C . SER A 1 451 ? -17.289 6.938 48.997 1.00 93.38 451 SER A C 1
ATOM 3621 O O . SER A 1 451 ? -16.603 7.083 47.982 1.00 93.38 451 SER A O 1
ATOM 3623 N N . ALA A 1 452 ? -17.008 7.608 50.119 1.00 88.50 452 ALA A N 1
ATOM 3624 C CA . ALA A 1 452 ? -15.924 8.590 50.228 1.00 88.50 452 ALA A CA 1
ATOM 3625 C C . ALA A 1 452 ? -14.520 8.027 49.907 1.00 88.50 452 ALA A C 1
ATOM 3627 O O . ALA A 1 452 ? -13.589 8.802 49.716 1.00 88.50 452 ALA A O 1
ATOM 3628 N N . LYS A 1 453 ? -14.360 6.696 49.854 1.00 90.56 453 LYS A N 1
ATOM 3629 C CA . LYS A 1 453 ? -13.134 6.019 49.410 1.00 90.56 453 LYS A CA 1
ATOM 3630 C C . LYS A 1 453 ? -12.972 6.075 47.885 1.00 90.56 453 LYS A C 1
ATOM 3632 O O . LYS A 1 453 ? -11.859 6.231 47.396 1.00 90.56 453 LYS A O 1
ATOM 3637 N N . ASN A 1 454 ? -14.071 5.911 47.154 1.00 93.50 454 ASN A N 1
ATOM 3638 C CA . ASN A 1 454 ? -14.064 5.667 45.716 1.00 93.50 454 ASN A CA 1
ATOM 3639 C C . ASN A 1 454 ? -14.430 6.907 44.892 1.00 93.50 454 ASN A C 1
ATOM 3641 O O . ASN A 1 454 ? -14.033 6.987 43.737 1.00 93.50 454 ASN A O 1
ATOM 3645 N N . ILE A 1 455 ? -15.152 7.883 45.454 1.00 89.81 455 ILE A N 1
ATOM 3646 C CA . ILE A 1 455 ? -15.702 9.022 44.695 1.00 89.81 455 ILE A CA 1
ATOM 3647 C C . ILE A 1 455 ? -14.643 9.832 43.911 1.00 89.81 455 ILE A C 1
ATOM 3649 O O . ILE A 1 455 ? -14.904 10.268 42.792 1.00 89.81 455 ILE A O 1
ATOM 3653 N N . GLU A 1 456 ? -13.418 9.962 44.436 1.00 89.31 456 GLU A N 1
ATOM 3654 C CA . GLU A 1 456 ? -12.283 10.591 43.730 1.00 89.31 456 GLU A CA 1
ATOM 3655 C C . GLU A 1 456 ? -11.756 9.721 42.570 1.00 89.31 456 GLU A C 1
ATOM 3657 O O . GLU A 1 456 ? -11.392 10.232 41.507 1.00 89.31 456 GLU A O 1
ATOM 3662 N N . VAL A 1 457 ? -11.772 8.396 42.741 1.00 91.50 457 VAL A N 1
ATOM 3663 C CA . VAL A 1 457 ? -11.412 7.431 41.693 1.00 91.50 457 VAL A CA 1
ATOM 3664 C C . VAL A 1 457 ? -12.477 7.417 40.597 1.00 91.50 457 VAL A C 1
ATOM 3666 O O . VAL A 1 457 ? -12.130 7.442 39.424 1.00 91.50 457 VAL A O 1
ATOM 3669 N N . ILE A 1 458 ? -13.765 7.478 40.944 1.00 93.50 458 ILE A N 1
ATOM 3670 C CA . ILE A 1 458 ? -14.867 7.564 39.973 1.00 93.50 458 ILE A CA 1
ATOM 3671 C C . ILE A 1 458 ? -14.722 8.826 39.108 1.00 93.50 458 ILE A C 1
ATOM 3673 O O . ILE A 1 458 ? -14.700 8.733 37.879 1.00 93.50 458 ILE A O 1
ATOM 3677 N N . GLY A 1 459 ? -14.538 9.994 39.738 1.00 87.06 459 GLY A N 1
ATOM 3678 C CA . GLY A 1 459 ? -14.389 11.279 39.042 1.00 87.06 459 GLY A CA 1
ATOM 3679 C C . GLY A 1 459 ? -13.107 11.426 38.206 1.00 87.06 459 GLY A C 1
ATOM 3680 O O . GLY A 1 459 ? -13.024 12.322 37.363 1.00 87.06 459 GLY A O 1
ATOM 3681 N N . THR A 1 460 ? -12.109 10.556 38.405 1.00 88.50 460 THR A N 1
ATOM 3682 C CA . THR A 1 460 ? -10.913 10.472 37.548 1.00 88.50 460 THR A CA 1
ATOM 3683 C C . THR A 1 460 ? -11.021 9.377 36.489 1.00 88.50 460 THR A C 1
ATOM 3685 O O . THR A 1 460 ? -10.577 9.601 35.365 1.00 88.50 460 THR A O 1
ATOM 3688 N N . ALA A 1 461 ? -11.660 8.244 36.786 1.00 91.44 461 ALA A N 1
ATOM 3689 C CA . ALA A 1 461 ? -11.787 7.101 35.887 1.00 91.44 461 ALA A CA 1
ATOM 3690 C C . ALA A 1 461 ? -12.863 7.270 34.800 1.00 91.44 461 ALA A C 1
ATOM 3692 O O . ALA A 1 461 ? -12.677 6.789 33.677 1.00 91.44 461 ALA A O 1
ATOM 3693 N N . VAL A 1 462 ? -13.969 7.960 35.105 1.00 93.06 462 VAL A N 1
ATOM 3694 C CA . VAL A 1 462 ? -15.104 8.132 34.185 1.00 93.06 462 VAL A CA 1
ATOM 3695 C C . VAL A 1 462 ? -15.247 9.590 33.753 1.00 93.06 462 VAL A C 1
ATOM 3697 O O . VAL A 1 462 ? -15.542 10.491 34.533 1.00 93.06 462 VAL A O 1
ATOM 3700 N N . ASN A 1 463 ? -15.068 9.836 32.458 1.00 89.94 463 ASN A N 1
ATOM 3701 C CA . ASN A 1 463 ? -15.201 11.151 31.854 1.00 89.94 463 ASN A CA 1
ATOM 3702 C C . ASN A 1 463 ? -16.631 11.382 31.343 1.00 89.94 463 ASN A C 1
ATOM 3704 O O . ASN A 1 463 ? -16.968 11.061 30.201 1.00 89.94 463 ASN A O 1
ATOM 3708 N N . CYS A 1 464 ? -17.451 12.003 32.189 1.00 90.19 464 CYS A N 1
ATOM 3709 C CA . CYS A 1 464 ? -18.837 12.367 31.890 1.00 90.19 464 CYS A CA 1
ATOM 3710 C C . CYS A 1 464 ? -19.012 13.697 31.124 1.00 90.19 464 CYS A C 1
ATOM 3712 O O . CYS A 1 464 ? -20.127 14.209 31.017 1.00 90.19 464 CYS A O 1
ATOM 3714 N N . LYS A 1 465 ? -17.938 14.306 30.597 1.00 81.12 465 LYS A N 1
ATOM 3715 C CA . LYS A 1 465 ? -18.014 15.632 29.955 1.00 81.12 465 LYS A CA 1
ATOM 3716 C C . LYS A 1 465 ? -18.692 15.575 28.584 1.00 81.12 465 LYS A C 1
ATOM 3718 O O . LYS A 1 465 ? -18.417 14.694 27.774 1.00 81.12 465 LYS A O 1
ATOM 3723 N N . ALA A 1 466 ? -19.497 16.601 28.305 1.00 63.22 466 ALA A N 1
ATOM 3724 C CA . ALA A 1 466 ? -20.172 16.814 27.023 1.00 63.22 466 ALA A CA 1
ATOM 3725 C C . ALA A 1 466 ? -19.212 16.767 25.818 1.00 63.22 466 ALA A C 1
ATOM 3727 O O . ALA A 1 466 ? -19.478 16.079 24.831 1.00 63.22 466 ALA A O 1
ATOM 3728 N N . THR A 1 467 ? -18.082 17.472 25.932 1.00 58.62 467 THR A N 1
ATOM 3729 C CA . THR A 1 467 ? -17.013 17.542 24.930 1.00 58.62 467 THR A CA 1
ATOM 3730 C C . THR A 1 467 ? -15.673 17.166 25.557 1.00 58.62 467 THR A C 1
ATOM 3732 O O . THR A 1 467 ? -15.303 17.637 26.638 1.00 58.62 467 THR A O 1
ATOM 3735 N N . THR A 1 468 ? -14.918 16.307 24.877 1.00 57.66 468 THR A N 1
ATOM 3736 C CA . THR A 1 468 ? -13.553 15.946 25.271 1.00 57.66 468 THR A CA 1
ATOM 3737 C C . THR A 1 468 ? -12.549 16.842 24.542 1.00 57.66 468 THR A C 1
ATOM 3739 O O . THR A 1 468 ? -12.785 17.281 23.422 1.00 57.66 468 THR A O 1
ATOM 3742 N N . ARG A 1 469 ? -11.385 17.107 25.153 1.00 48.00 469 ARG A N 1
ATOM 3743 C CA . ARG A 1 469 ? -10.243 17.752 24.459 1.00 48.00 469 ARG A CA 1
ATOM 3744 C C . ARG A 1 469 ? -9.456 16.776 23.570 1.00 48.00 469 ARG A C 1
ATOM 3746 O O . ARG A 1 469 ? -8.352 17.090 23.136 1.00 48.00 469 ARG A O 1
ATOM 3753 N N . LEU A 1 470 ? -9.990 15.575 23.376 1.00 48.75 470 LEU A N 1
ATOM 3754 C CA . LEU A 1 470 ? -9.417 14.539 22.529 1.00 48.75 470 LEU A CA 1
ATOM 3755 C C . LEU A 1 470 ? -9.849 14.813 21.080 1.00 48.75 470 LEU A C 1
ATOM 3757 O O . LEU A 1 470 ? -10.918 15.399 20.897 1.00 48.75 470 LEU A O 1
ATOM 3761 N N . PRO A 1 471 ? -9.069 14.408 20.059 1.00 38.41 471 PRO A N 1
ATOM 3762 C CA . PRO A 1 471 ? -9.362 14.729 18.657 1.00 38.41 471 PRO A CA 1
ATOM 3763 C C . PRO A 1 471 ? -10.778 14.356 18.193 1.00 38.41 471 PRO A C 1
ATOM 3765 O O . PRO A 1 471 ? -11.317 15.025 17.321 1.00 38.41 471 PRO A O 1
ATOM 3768 N N . SER A 1 472 ? -11.391 13.349 18.823 1.00 44.75 472 SER A N 1
ATOM 3769 C CA . SER A 1 472 ? -12.743 12.873 18.528 1.00 44.75 472 SER A CA 1
ATOM 3770 C C . SER A 1 472 ? -13.888 13.786 18.977 1.00 44.75 472 SER A C 1
ATOM 3772 O O . SER A 1 472 ? -15.004 13.576 18.529 1.00 44.75 472 SER A O 1
ATOM 3774 N N . GLY A 1 473 ? -13.663 14.779 19.853 1.00 39.78 473 GLY A N 1
ATOM 3775 C CA . GLY A 1 473 ? -14.552 15.927 20.158 1.00 39.78 473 GLY A CA 1
ATOM 3776 C C . GLY A 1 473 ? -15.982 15.689 20.705 1.00 39.78 473 GLY A C 1
ATOM 3777 O O . GLY A 1 473 ? -16.503 16.533 21.436 1.00 39.78 473 GLY A O 1
ATOM 3778 N N . GLY A 1 474 ? -16.607 14.557 20.385 1.00 51.69 474 GLY A N 1
ATOM 3779 C CA . GLY A 1 474 ? -18.031 14.245 20.489 1.00 51.69 474 GLY A CA 1
ATOM 3780 C C . GLY A 1 474 ? -18.342 12.774 20.159 1.00 51.69 474 GLY A C 1
ATOM 3781 O O . GLY A 1 474 ? -19.429 12.478 19.690 1.00 51.69 474 GLY A O 1
ATOM 3782 N N . GLY A 1 475 ? -17.403 11.848 20.396 1.00 53.31 475 GLY A N 1
ATOM 3783 C CA . GLY A 1 475 ? -17.614 10.391 20.275 1.00 53.31 475 GLY A CA 1
ATOM 3784 C C . GLY A 1 475 ? -17.367 9.783 18.890 1.00 53.31 475 GLY A C 1
ATOM 3785 O O . GLY A 1 475 ? -17.231 8.568 18.799 1.00 53.31 475 GLY A O 1
ATOM 3786 N N . VAL A 1 476 ? -17.251 10.619 17.859 1.00 56.00 476 VAL A N 1
ATOM 3787 C CA . VAL A 1 476 ? -16.943 10.242 16.471 1.00 56.00 476 VAL A CA 1
ATOM 3788 C C . VAL A 1 476 ? -15.450 10.436 16.228 1.00 56.00 476 VAL A C 1
ATOM 3790 O O . VAL A 1 476 ? -14.909 11.482 16.590 1.00 56.00 476 VAL A O 1
ATOM 3793 N N . PHE A 1 477 ? -14.759 9.452 15.667 1.00 61.38 477 PHE A N 1
ATOM 3794 C CA . PHE A 1 477 ? -13.315 9.533 15.453 1.00 61.38 477 PHE A CA 1
ATOM 3795 C C . PHE A 1 477 ? -12.943 10.150 14.112 1.00 61.38 477 PHE A C 1
ATOM 3797 O O . PHE A 1 477 ? -12.026 10.978 14.074 1.00 61.38 477 PHE A O 1
ATOM 3804 N N . HIS A 1 478 ? -13.697 9.854 13.055 1.00 55.69 478 HIS A N 1
ATOM 3805 C CA . HIS A 1 478 ? -13.544 10.563 11.796 1.00 55.69 478 HIS A CA 1
ATOM 3806 C C . HIS A 1 478 ? -14.165 11.970 11.905 1.00 55.69 478 HIS A C 1
ATOM 3808 O O . HIS A 1 478 ? -15.299 12.118 12.376 1.00 55.69 478 HIS A O 1
ATOM 3814 N N . PRO A 1 479 ? -13.489 13.045 11.455 1.00 56.50 479 PRO A N 1
ATOM 3815 C CA . PRO A 1 479 ? -13.960 14.420 11.622 1.00 56.50 479 PRO A CA 1
ATOM 3816 C C . PRO A 1 479 ? -15.051 14.803 10.597 1.00 56.50 479 PRO A C 1
ATOM 3818 O O . PRO A 1 479 ? -14.953 15.830 9.927 1.00 56.50 479 PRO A O 1
ATOM 3821 N N . LEU A 1 480 ? -16.120 14.002 10.496 1.00 54.00 480 LEU A N 1
ATOM 3822 C CA . LEU A 1 480 ? -17.192 14.102 9.492 1.00 54.00 480 LEU A CA 1
ATOM 3823 C C . LEU A 1 480 ? -17.752 15.520 9.331 1.00 54.00 480 LEU A C 1
ATOM 3825 O O . LEU A 1 480 ? -17.810 16.041 8.225 1.00 54.00 480 LEU A O 1
ATOM 3829 N N . PHE A 1 481 ? -18.101 16.187 10.435 1.00 49.97 481 PHE A N 1
ATOM 3830 C CA . PHE A 1 481 ? -18.635 17.555 10.394 1.00 49.97 481 PHE A CA 1
ATOM 3831 C C . PHE A 1 481 ? -17.646 18.587 9.829 1.00 49.97 481 PHE A C 1
ATOM 3833 O O . PHE A 1 481 ? -18.071 19.605 9.284 1.00 49.97 481 PHE A O 1
ATOM 3840 N N . TYR A 1 482 ? -16.339 18.351 9.965 1.00 46.75 482 TYR A N 1
ATOM 3841 C CA . TYR A 1 482 ? -15.297 19.207 9.402 1.00 46.75 482 TYR A CA 1
ATOM 3842 C C . TYR A 1 482 ? -15.122 18.922 7.904 1.00 46.75 482 TYR A C 1
ATOM 3844 O O . TYR A 1 482 ? -15.199 19.857 7.106 1.00 46.75 482 TYR A O 1
ATOM 3852 N N . GLU A 1 483 ? -15.002 17.648 7.520 1.00 45.50 483 GLU A N 1
ATOM 3853 C CA . GLU A 1 483 ? -14.931 17.206 6.118 1.00 45.50 483 GLU A CA 1
ATOM 3854 C C . GLU A 1 483 ? -16.163 17.642 5.306 1.00 45.50 483 GLU A C 1
ATOM 3856 O O . GLU A 1 483 ? -16.010 18.295 4.274 1.00 45.50 483 GLU A O 1
ATOM 3861 N N . ASP A 1 484 ? -17.386 17.385 5.779 1.00 48.78 484 ASP A N 1
ATOM 3862 C CA . ASP A 1 484 ? -18.626 17.790 5.096 1.00 48.78 484 ASP A CA 1
ATOM 3863 C C . ASP A 1 484 ? -18.692 19.314 4.894 1.00 48.78 484 ASP A C 1
ATOM 3865 O O . ASP A 1 484 ? -19.101 19.792 3.830 1.00 48.78 484 ASP A O 1
ATOM 3869 N N . SER A 1 485 ? -18.231 20.091 5.887 1.00 41.66 485 SER A N 1
ATOM 3870 C CA . SER A 1 485 ? -18.205 21.559 5.815 1.00 41.66 485 SER A CA 1
ATOM 3871 C C . SER A 1 485 ? -17.215 22.108 4.781 1.00 41.66 485 SER A C 1
ATOM 3873 O O . SER A 1 485 ? -17.448 23.184 4.228 1.00 41.66 485 SER A O 1
ATOM 3875 N N . ILE A 1 486 ? -16.137 21.370 4.492 1.00 38.41 486 ILE A N 1
ATOM 3876 C CA . ILE A 1 486 ? -15.112 21.733 3.502 1.00 38.41 486 ILE A CA 1
ATOM 3877 C C . ILE A 1 486 ? -15.507 21.242 2.106 1.00 38.41 486 ILE A C 1
ATOM 3879 O O . ILE A 1 486 ? -15.379 21.982 1.130 1.00 38.41 486 ILE A O 1
ATOM 3883 N N . ASN A 1 487 ? -16.034 20.022 2.011 1.00 36.28 487 ASN A N 1
ATOM 3884 C CA . ASN A 1 487 ? -16.410 19.377 0.752 1.00 36.28 487 ASN A CA 1
ATOM 3885 C C . ASN A 1 487 ? -17.795 19.809 0.227 1.00 36.28 487 ASN A C 1
ATOM 3887 O O . ASN A 1 487 ? -18.212 19.366 -0.844 1.00 36.28 487 ASN A O 1
ATOM 3891 N N . ALA A 1 488 ? -18.509 20.675 0.961 1.00 34.88 488 ALA A N 1
ATOM 3892 C CA . ALA A 1 488 ? -19.869 21.136 0.659 1.00 34.88 488 ALA A CA 1
ATOM 3893 C C . ALA A 1 488 ? -20.884 19.989 0.468 1.00 34.88 488 ALA A C 1
ATOM 3895 O O . ALA A 1 488 ? -21.879 20.120 -0.256 1.00 34.88 488 ALA A O 1
ATOM 3896 N N . ILE A 1 489 ? -20.638 18.862 1.139 1.00 42.31 489 ILE A N 1
ATOM 3897 C CA . ILE A 1 489 ? -21.560 17.733 1.185 1.00 42.31 489 ILE A CA 1
ATOM 3898 C C . ILE A 1 489 ? -22.722 18.153 2.085 1.00 42.31 489 ILE A C 1
ATOM 3900 O O . ILE A 1 489 ? -22.541 18.704 3.169 1.00 42.31 489 ILE A O 1
ATOM 3904 N N . SER A 1 490 ? -23.951 17.964 1.602 1.00 42.00 490 SER A N 1
ATOM 3905 C CA . SER A 1 490 ? -25.132 18.251 2.417 1.00 42.00 490 SER A CA 1
ATOM 3906 C C . SER A 1 490 ? -25.149 17.287 3.595 1.00 42.00 490 SER A C 1
ATOM 3908 O O . SER A 1 490 ? -25.103 16.080 3.363 1.00 42.00 490 SER A O 1
ATOM 3910 N N . THR A 1 491 ? -25.250 17.815 4.819 1.00 43.66 491 THR A N 1
ATOM 3911 C CA . THR A 1 491 ? -25.301 17.012 6.050 1.00 43.66 491 THR A CA 1
ATOM 3912 C C . THR A 1 491 ? -26.243 15.818 5.876 1.00 43.66 491 THR A C 1
ATOM 3914 O O . THR A 1 491 ? -27.375 16.032 5.409 1.00 43.66 491 THR A O 1
ATOM 3917 N N . PRO A 1 492 ? -25.834 14.594 6.258 1.00 37.34 492 PRO A N 1
ATOM 3918 C CA . PRO A 1 492 ? -26.698 13.424 6.197 1.00 37.34 492 PRO A CA 1
ATOM 3919 C C . PRO A 1 492 ? -28.050 13.689 6.880 1.00 37.34 492 PRO A C 1
ATOM 3921 O O . PRO A 1 492 ? -28.102 14.426 7.871 1.00 37.34 492 PRO A O 1
ATOM 3924 N N . PRO A 1 493 ? -29.162 13.101 6.396 1.00 35.50 493 PRO A N 1
ATOM 3925 C CA . PRO A 1 493 ? -30.405 13.105 7.156 1.00 35.50 493 PRO A CA 1
ATOM 3926 C C . PRO A 1 493 ? -30.127 12.539 8.547 1.00 35.50 493 PRO A C 1
ATOM 3928 O O . PRO A 1 493 ? -29.495 11.486 8.650 1.00 35.50 493 PRO A O 1
ATOM 3931 N N . ALA A 1 494 ? -30.598 13.218 9.596 1.00 39.53 494 ALA A N 1
ATOM 3932 C CA . ALA A 1 494 ? -30.467 12.713 10.957 1.00 39.53 494 ALA A CA 1
ATOM 3933 C C . ALA A 1 494 ? -30.960 11.260 11.017 1.00 39.53 494 ALA A C 1
ATOM 3935 O O . ALA A 1 494 ? -32.028 10.950 10.472 1.00 39.53 494 ALA A O 1
ATOM 3936 N N . LEU A 1 495 ? -30.186 10.383 11.667 1.00 37.81 495 LEU A N 1
ATOM 3937 C CA . LEU A 1 495 ? -30.626 9.019 11.935 1.00 37.81 495 LEU A CA 1
ATOM 3938 C C . LEU A 1 495 ? -31.997 9.095 12.610 1.00 37.81 495 LEU A C 1
ATOM 3940 O O . LEU A 1 495 ? -32.161 9.744 13.645 1.00 37.81 495 LEU A O 1
ATOM 3944 N N . LEU A 1 496 ? -32.992 8.460 11.988 1.00 32.88 496 LEU A N 1
ATOM 3945 C CA . LEU A 1 496 ? -34.339 8.361 12.533 1.00 32.88 496 LEU A CA 1
ATOM 3946 C C . LEU A 1 496 ? -34.290 7.446 13.759 1.00 32.88 496 LEU A C 1
ATOM 3948 O O . LEU A 1 496 ? -34.587 6.256 13.656 1.00 32.88 496 LEU A O 1
ATOM 3952 N N . ARG A 1 497 ? -33.912 8.012 14.913 1.00 37.34 497 ARG A N 1
ATOM 3953 C CA . ARG A 1 497 ? -34.121 7.386 16.220 1.00 37.34 497 ARG A CA 1
ATOM 3954 C C . ARG A 1 497 ? -35.614 7.024 16.298 1.00 37.34 497 ARG A C 1
ATOM 3956 O O . ARG A 1 497 ? -36.446 7.916 16.090 1.00 37.34 497 ARG A O 1
ATOM 3963 N N . PRO A 1 498 ? -35.982 5.749 16.524 1.00 29.47 498 PRO A N 1
ATOM 3964 C CA . PRO A 1 498 ? -37.373 5.385 16.739 1.00 29.47 498 PRO A CA 1
ATOM 3965 C C . PRO A 1 498 ? -37.892 6.174 17.940 1.00 29.47 498 PRO A C 1
ATOM 3967 O O . PRO A 1 498 ? -37.335 6.075 19.029 1.00 29.47 498 PRO A O 1
ATOM 3970 N N . ILE A 1 499 ? -38.938 6.975 17.742 1.00 31.98 499 ILE A N 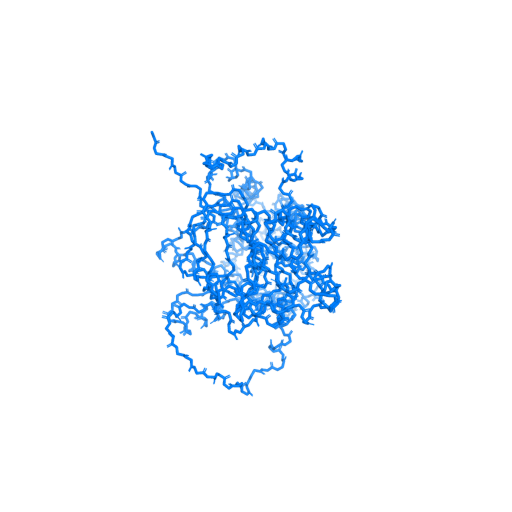1
ATOM 3971 C CA . ILE A 1 499 ? -39.642 7.592 18.865 1.00 31.98 499 ILE A CA 1
ATOM 3972 C C . ILE A 1 499 ? -40.479 6.489 19.510 1.00 31.98 499 ILE A C 1
ATOM 3974 O O . ILE A 1 499 ? -41.459 6.052 18.905 1.00 31.98 499 ILE A O 1
ATOM 3978 N N . ASN A 1 500 ? -40.094 6.079 20.716 1.00 33.09 500 ASN A N 1
ATOM 3979 C CA . ASN A 1 500 ? -40.921 5.361 21.684 1.00 33.09 500 ASN A CA 1
ATOM 3980 C C . ASN A 1 500 ? -40.715 6.013 23.053 1.00 33.09 500 ASN A C 1
ATOM 3982 O O . ASN A 1 500 ? -39.537 6.144 23.445 1.00 33.09 500 ASN A O 1
#